Protein AF-A0A813GW50-F1 (afdb_monomer)

Organism: Polarella glacialis (NCBI:txid89957)

pLDDT: mean 82.84, std 20.15, range [27.91, 98.12]

Foldseek 3Di:
DDDDDDDDDDDDDDDDDDDDDDDDDPPPPPDPPDPPPPDDDDDDDDDDDDDDDDDPVVVVVCVVVVVVVPDDDPPDPDDPVRLVVLCVVLVVVVVVALQLVLLLLVLCVVVVHFLVDDDDSVSSVVSVVCVVVVVGDDAAAADPVLVVLLVVCCVVPVLLLVVLQQLCLVPSSRSSDSRNGHNVSSVVSSVCVVVVVDDDFAFADPVLLVLVVLLVVLVCVVVQVVLVCVVRPGDHDRDRSRNDGNVSSVVSCPDPVSVVSSVVSVVVVVVVVVVVVVVLVVQLVVLCVLCVVVCVVAVQLLLLCQVLCVVVVHHSPCSCDDPVSSVVSVVCVVVVVGDDADAADPVLQVLLVVCCVVDLLLLVVLQQLCLVPVVSPSRSRRGHNVSSVVSSVCVVVVVDDDFAFADPVLQVLVVLLVVLVCLVVLVVLQCVVRPPHCRPSRRRSHGNVSSVVSCPDPVNVVSSVVSVVCVVCVVVVVVVVVVVVVVVVLVVVLVVVVVVAVQLVLLLLVQCVVVVNLAPDDDDSVSSVVSVVCVVVVVGDDADAADPVLVVLLVVCCVVALQLLVVLLVLCLPPRVLDSDSRNGHNVSSVVSSVCVVVVVDDRAAFADPVLQVVVVVCVVVVCVVVVQVLQCVVRHHPSGDPRRRSDHNVSSVVSVVPDDD

Sequence (662 aa):
MRVTGCSSAGARRAPCRRARNQPLAAVLAAVTLASSWHQLQPAFGAIPSALPRVCARTTLARYSVARAAEGDGAAGVISYKELARISQQLAPLLKADPVVGYQWRRFQHQKGLQPSTRADEATVQEFLALHSAGALDQIEVASAEVLADFDQVQKEHPAATWLWVSVAAREAFGTVNPKGCPAKIVQDFLEAFHAGSLEELELASDGLAAEVKSFQKAGGKEEWQAFGQSQFGYGVAPLDPKFWPADLVRGFLETTEVKQILETAKVKQTTTVKKKTAKVKQEKAKVDSKLTPVFKADPVAFYQWSKFLLQKGLEPSAARAKEEIVQEFLAMHSAGTLDPIEVASAEVSADFDKAQKEHPAARWLWVSVAAREAFGILNPKGIPAQIVQDFLESYRAGSFEQVELASDELAAEVSSFQKAGGKAKWQAFANSQFGYMVAPLDPKSWPADLVRGFLETAEVKQILETAKVEQTTSVEKKKTTRVKQEKAEFETQLISVLKADPVAFYQLRAFQHQKGLQTAGKADEELVQEFLATRSAGALDPIEVASAEVLADFDKVQKEHPAATWLWSSVGARGAFGIVNPKGIPAKIVQDFLESYRAGSFEQPEMASDELAAEVNSFQRAGGKAKWQAFANSQFGPKAAPSDPKFWPADLLRRFLAEQPA

Structure (mmCIF, N/CA/C/O backbone):
data_AF-A0A813GW50-F1
#
_entry.id   AF-A0A813GW50-F1
#
loop_
_atom_site.group_PDB
_atom_site.id
_atom_site.type_symbol
_atom_site.label_atom_id
_atom_site.label_alt_id
_atom_site.label_comp_id
_atom_site.label_asym_id
_atom_site.label_entity_id
_atom_site.label_seq_id
_atom_site.pdbx_PDB_ins_code
_atom_site.Cartn_x
_atom_site.Cartn_y
_atom_site.Cartn_z
_atom_site.occupancy
_atom_site.B_iso_or_equiv
_atom_site.auth_seq_id
_atom_site.auth_comp_id
_atom_site.auth_asym_id
_atom_site.auth_atom_id
_atom_site.pdbx_PDB_model_num
ATOM 1 N N . MET A 1 1 ? -46.161 52.267 26.419 1.00 44.88 1 MET A N 1
ATOM 2 C CA . MET A 1 1 ? -45.223 53.338 25.995 1.00 44.88 1 MET A CA 1
ATOM 3 C C . MET A 1 1 ? -44.063 53.408 26.986 1.00 44.88 1 MET A C 1
ATOM 5 O O . MET A 1 1 ? -44.285 53.024 28.128 1.00 44.88 1 MET A O 1
ATOM 9 N N . ARG A 1 2 ? -42.893 53.926 26.559 1.00 29.97 2 ARG A N 1
ATOM 10 C CA . ARG A 1 2 ? -41.511 53.711 27.085 1.00 29.97 2 ARG A CA 1
ATOM 11 C C . ARG A 1 2 ? -40.863 52.438 26.471 1.00 29.97 2 ARG A C 1
ATOM 13 O O . ARG A 1 2 ? -41.526 51.410 26.507 1.00 29.97 2 ARG A O 1
ATOM 20 N N . VAL A 1 3 ? -39.727 52.425 25.734 1.00 33.50 3 VAL A N 1
ATOM 21 C CA . VAL A 1 3 ? -38.424 53.175 25.777 1.00 33.50 3 VAL A CA 1
ATOM 22 C C . VAL A 1 3 ? -37.628 52.754 27.032 1.00 33.50 3 VAL A C 1
ATOM 24 O O . VAL A 1 3 ? -38.192 52.900 28.106 1.00 33.50 3 VAL A O 1
ATOM 27 N N . THR A 1 4 ? -36.397 52.208 27.071 1.00 34.00 4 THR A N 1
ATOM 28 C CA . THR A 1 4 ? -35.302 51.788 26.131 1.00 34.00 4 THR A CA 1
ATOM 29 C C . THR A 1 4 ? -34.491 50.652 26.832 1.00 34.00 4 THR A C 1
ATOM 31 O O . THR A 1 4 ? -34.847 50.309 27.953 1.00 34.00 4 THR A O 1
ATOM 34 N N . GLY A 1 5 ? -33.408 50.017 26.343 1.00 31.19 5 GLY A N 1
ATOM 35 C CA . GLY A 1 5 ? -32.575 50.108 25.121 1.00 31.19 5 GLY A CA 1
ATOM 36 C C . GLY A 1 5 ? -31.115 49.646 25.403 1.00 31.19 5 GLY A C 1
ATOM 37 O O . GLY A 1 5 ? -30.718 49.650 26.563 1.00 31.19 5 GLY A O 1
ATOM 38 N N . CYS A 1 6 ? -30.319 49.309 24.366 1.00 27.91 6 CYS A N 1
ATOM 39 C CA . CYS A 1 6 ? -28.910 48.816 24.422 1.00 27.91 6 CYS A CA 1
ATOM 40 C C . CYS A 1 6 ? -28.681 47.449 25.126 1.00 27.91 6 CYS A C 1
ATOM 42 O O . CYS A 1 6 ? -29.459 47.049 25.975 1.00 27.91 6 CYS A O 1
ATOM 44 N N . SER A 1 7 ? -27.604 46.675 24.933 1.00 29.92 7 SER A N 1
ATOM 45 C CA . SER A 1 7 ? -26.549 46.481 23.910 1.00 29.92 7 SER A CA 1
ATOM 46 C C . SER A 1 7 ? -25.433 45.670 24.600 1.00 29.92 7 SER A C 1
ATOM 48 O O . SER A 1 7 ? -25.014 46.061 25.687 1.00 29.92 7 SER A O 1
ATOM 50 N N . SER A 1 8 ? -24.926 44.577 24.015 1.00 30.22 8 SER A N 1
ATOM 51 C CA . SER A 1 8 ? -23.506 44.156 24.122 1.00 30.22 8 SER A CA 1
ATOM 52 C C . SER A 1 8 ? -23.225 42.840 23.378 1.00 30.22 8 SER A C 1
ATOM 54 O O . SER A 1 8 ? -24.116 42.031 23.125 1.00 30.22 8 SER A O 1
ATOM 56 N N . ALA A 1 9 ? -21.968 42.661 22.962 1.00 29.88 9 ALA A N 1
ATOM 57 C CA . ALA A 1 9 ? -21.543 41.632 22.015 1.00 29.88 9 ALA A CA 1
ATOM 58 C C . ALA A 1 9 ? -21.162 40.290 22.670 1.00 29.88 9 ALA A C 1
ATOM 60 O O . ALA A 1 9 ? -20.421 40.248 23.649 1.00 29.88 9 ALA A O 1
ATOM 61 N N . GLY A 1 10 ? -21.584 39.178 22.056 1.00 30.28 10 GLY A N 1
ATOM 62 C CA . GLY A 1 10 ? -21.213 37.816 22.458 1.00 30.28 10 GLY A CA 1
ATOM 63 C C . GLY A 1 10 ? -20.181 37.175 21.525 1.00 30.28 10 GLY A C 1
ATOM 64 O O . GLY A 1 10 ? -20.547 36.483 20.574 1.00 30.28 10 GLY A O 1
ATOM 65 N N . ALA A 1 11 ? -18.888 37.358 21.803 1.00 29.36 11 ALA A N 1
ATOM 66 C CA . ALA A 1 11 ? -17.810 36.722 21.042 1.00 29.36 11 ALA A CA 1
ATOM 67 C C . ALA A 1 11 ? -17.697 35.215 21.360 1.00 29.36 11 ALA A C 1
ATOM 69 O O . ALA A 1 11 ? -17.234 34.825 22.432 1.00 29.36 11 ALA A O 1
ATOM 70 N N . ARG A 1 12 ? -18.079 34.341 20.417 1.00 31.31 12 ARG A N 1
ATOM 71 C CA . ARG A 1 12 ? -17.938 32.880 20.566 1.00 31.31 12 ARG A CA 1
ATOM 72 C C . ARG A 1 12 ? -16.535 32.411 20.164 1.00 31.31 12 ARG A C 1
ATOM 74 O O . ARG A 1 12 ? -16.211 32.366 18.980 1.00 31.31 12 ARG A O 1
ATOM 81 N N . ARG A 1 13 ? -15.716 31.999 21.139 1.00 29.70 13 ARG A N 1
ATOM 82 C CA . ARG A 1 13 ? -14.467 31.252 20.889 1.00 29.70 13 ARG A CA 1
ATOM 83 C C . ARG A 1 13 ? -14.779 29.785 20.573 1.00 29.70 13 ARG A C 1
ATOM 85 O O . ARG A 1 13 ? -15.522 29.143 21.310 1.00 29.70 13 ARG A O 1
ATOM 92 N N . ALA A 1 14 ? -14.181 29.247 19.511 1.00 30.16 14 ALA A N 1
ATOM 93 C CA . ALA A 1 14 ? -14.245 27.823 19.177 1.00 30.16 14 ALA A CA 1
ATOM 94 C C . ALA A 1 14 ? -13.133 27.023 19.897 1.00 30.16 14 ALA A C 1
ATOM 96 O O . ALA A 1 14 ? -12.024 27.542 20.053 1.00 30.16 14 ALA A O 1
ATOM 97 N N . PRO A 1 15 ? -13.375 25.764 20.314 1.00 31.48 15 PRO A N 1
ATOM 98 C CA . PRO A 1 15 ? -12.363 24.940 20.968 1.00 31.48 15 PRO A CA 1
ATOM 99 C C . PRO A 1 15 ? -11.469 24.198 19.960 1.00 31.48 15 PRO A C 1
ATOM 101 O O . PRO A 1 15 ? -11.911 23.306 19.235 1.00 31.48 15 PRO A O 1
ATOM 104 N N . CYS A 1 16 ? -10.171 24.500 19.975 1.00 28.88 16 CYS A N 1
ATOM 105 C CA . CYS A 1 16 ? -9.148 23.692 19.309 1.00 28.88 16 CYS A CA 1
ATOM 106 C C . CYS A 1 16 ? -8.576 22.636 20.265 1.00 28.88 16 CYS A C 1
ATOM 108 O O . CYS A 1 16 ? -7.960 23.015 21.259 1.00 28.88 16 CYS A O 1
ATOM 110 N N . ARG A 1 17 ? -8.686 21.342 19.911 1.00 28.11 17 ARG A N 1
ATOM 111 C CA . ARG A 1 17 ? -7.629 20.297 20.007 1.00 28.11 17 ARG A CA 1
ATOM 112 C C . ARG A 1 17 ? -8.203 18.890 19.759 1.00 28.11 17 ARG A C 1
ATOM 114 O O . ARG A 1 17 ? -9.002 18.388 20.539 1.00 28.11 17 ARG A O 1
ATOM 121 N N . ARG A 1 18 ? -7.694 18.200 18.732 1.00 28.27 18 ARG A N 1
ATOM 122 C CA . ARG A 1 18 ? -7.624 16.726 18.682 1.00 28.27 18 ARG A CA 1
ATOM 123 C C . ARG A 1 18 ? -6.156 16.339 18.551 1.00 28.27 18 ARG A C 1
ATOM 125 O O . ARG A 1 18 ? -5.532 16.667 17.544 1.00 28.27 18 ARG A O 1
ATOM 132 N N . ALA A 1 19 ? -5.611 15.662 19.557 1.00 29.27 19 ALA A N 1
ATOM 133 C CA . ALA A 1 19 ? -4.311 15.012 19.437 1.00 29.27 19 ALA A CA 1
ATOM 134 C C . ALA A 1 19 ? -4.435 13.787 18.513 1.00 29.27 19 ALA A C 1
ATOM 136 O O . ALA A 1 19 ? -5.461 13.105 18.518 1.00 29.27 19 ALA A O 1
ATOM 137 N N . ARG A 1 20 ? -3.404 13.518 17.705 1.00 31.03 20 ARG A N 1
ATOM 138 C CA . ARG A 1 20 ? -3.300 12.296 16.896 1.00 31.03 20 ARG A CA 1
ATOM 139 C C . ARG A 1 20 ? -2.380 11.312 17.608 1.00 31.03 20 ARG A C 1
ATOM 141 O O . ARG A 1 20 ? -1.232 11.653 17.872 1.00 31.03 20 ARG A O 1
ATOM 148 N N . ASN A 1 21 ? -2.864 10.097 17.839 1.00 30.89 21 ASN A N 1
ATOM 149 C CA . ASN A 1 21 ? -2.014 8.969 18.211 1.00 30.89 21 ASN A CA 1
ATOM 150 C C . ASN A 1 21 ? -1.350 8.393 16.946 1.00 30.89 21 ASN A C 1
ATOM 152 O O . ASN A 1 21 ? -2.003 8.281 15.907 1.00 30.89 21 ASN A O 1
ATOM 156 N N . GLN A 1 22 ? -0.084 7.988 17.049 1.00 32.59 22 GLN A N 1
ATOM 157 C CA . GLN A 1 22 ? 0.584 7.079 16.110 1.00 32.59 22 GLN A CA 1
ATOM 158 C C . GLN A 1 22 ? 1.304 5.973 16.906 1.00 32.59 22 GLN A C 1
ATOM 160 O O . GLN A 1 22 ? 1.727 6.238 18.034 1.00 32.59 22 GLN A O 1
ATOM 165 N N . PRO A 1 23 ? 1.399 4.737 16.378 1.00 39.84 23 PRO A N 1
ATOM 166 C CA . PRO A 1 23 ? 1.877 3.586 17.141 1.00 39.84 23 PRO A CA 1
ATOM 167 C C . PRO A 1 23 ? 3.405 3.412 17.112 1.00 39.84 23 PRO A C 1
ATOM 169 O O . PRO A 1 23 ? 4.064 3.642 16.102 1.00 39.84 23 PRO A O 1
ATOM 172 N N . LEU A 1 24 ? 3.945 2.933 18.234 1.00 34.78 24 LEU A N 1
ATOM 173 C CA . LEU A 1 24 ? 5.343 2.541 18.425 1.00 34.78 24 LEU A CA 1
ATOM 174 C C . LEU A 1 24 ? 5.555 1.078 18.005 1.00 34.78 24 LEU A C 1
ATOM 176 O O . LEU A 1 24 ? 5.045 0.183 18.675 1.00 34.78 24 LEU A O 1
ATOM 180 N N . ALA A 1 25 ? 6.338 0.831 16.950 1.00 32.44 25 ALA A N 1
ATOM 181 C CA . ALA A 1 25 ? 6.738 -0.528 16.546 1.00 32.44 25 ALA A CA 1
ATOM 182 C C . ALA A 1 25 ? 8.244 -0.696 16.231 1.00 32.44 25 ALA A C 1
ATOM 184 O O . ALA A 1 25 ? 8.713 -1.818 16.095 1.00 32.44 25 ALA A O 1
ATOM 185 N N . ALA A 1 26 ? 9.020 0.391 16.144 1.00 33.09 26 ALA A N 1
ATOM 186 C CA . ALA A 1 26 ? 10.354 0.387 15.524 1.00 33.09 26 ALA A CA 1
ATOM 187 C C . ALA A 1 26 ? 11.563 0.279 16.486 1.00 33.09 26 ALA A C 1
ATOM 189 O O . ALA A 1 26 ? 12.683 0.554 16.073 1.00 33.09 26 ALA A O 1
ATOM 190 N N . VAL A 1 27 ? 11.369 -0.070 17.767 1.00 34.59 27 VAL A N 1
ATOM 191 C CA . VAL A 1 27 ? 12.444 -0.012 18.796 1.00 34.59 27 VAL A CA 1
ATOM 192 C C . VAL A 1 27 ? 12.883 -1.398 19.309 1.00 34.59 27 VAL A C 1
ATOM 194 O O . VAL A 1 27 ? 13.900 -1.515 19.980 1.00 34.59 27 VAL A O 1
ATOM 197 N N . LEU A 1 28 ? 12.160 -2.474 18.977 1.00 29.42 28 LEU A N 1
ATOM 198 C CA . LEU A 1 28 ? 12.358 -3.803 19.586 1.00 29.42 28 LEU A CA 1
ATOM 199 C C . LEU A 1 28 ? 13.340 -4.746 18.859 1.00 29.42 28 LEU A C 1
ATOM 201 O O . LEU A 1 28 ? 13.566 -5.846 19.347 1.00 29.42 28 LEU A O 1
ATOM 205 N N . ALA A 1 29 ? 13.927 -4.348 17.725 1.00 31.44 29 ALA A N 1
ATOM 206 C CA . ALA A 1 29 ? 14.724 -5.247 16.874 1.00 31.44 29 ALA A CA 1
ATOM 207 C C . ALA A 1 29 ? 16.259 -5.094 16.990 1.00 31.44 29 ALA A C 1
ATOM 209 O O . ALA A 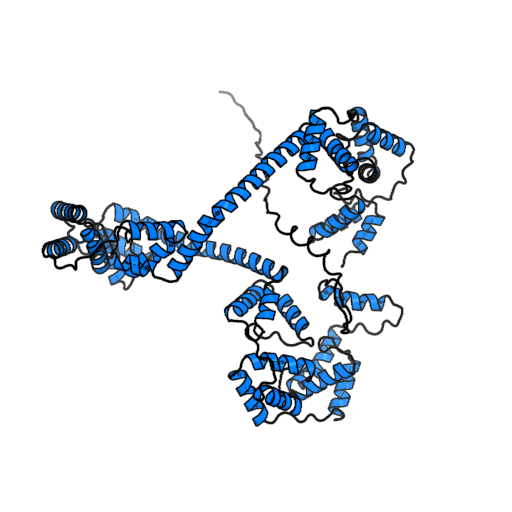1 29 ? 16.986 -5.825 16.327 1.00 31.44 29 ALA A O 1
ATOM 210 N N . ALA A 1 30 ? 16.768 -4.149 17.791 1.00 31.45 30 ALA A N 1
ATOM 211 C CA . ALA A 1 30 ? 18.173 -3.712 17.721 1.00 31.45 30 ALA A CA 1
ATOM 212 C C . ALA A 1 30 ? 19.073 -4.118 18.912 1.00 31.45 30 ALA A C 1
ATOM 214 O O . ALA A 1 30 ? 20.209 -3.661 18.980 1.00 31.45 30 ALA A O 1
ATOM 215 N N . VAL A 1 31 ? 18.588 -4.924 19.870 1.00 32.62 31 VAL A N 1
ATOM 216 C CA . VAL A 1 31 ? 19.280 -5.139 21.168 1.00 32.62 31 VAL A CA 1
ATOM 217 C C . VAL A 1 31 ? 19.673 -6.605 21.444 1.00 32.62 31 VAL A C 1
ATOM 219 O O . VAL A 1 31 ? 20.465 -6.864 22.340 1.00 32.62 31 VAL A O 1
ATOM 222 N N . THR A 1 32 ? 19.206 -7.579 20.657 1.00 32.56 32 THR A N 1
ATOM 223 C CA . THR A 1 32 ? 19.376 -9.026 20.939 1.00 32.56 32 THR A CA 1
ATOM 224 C C . THR A 1 32 ? 20.387 -9.772 20.052 1.00 32.56 32 THR A C 1
ATOM 226 O O . THR A 1 32 ? 20.384 -10.998 20.040 1.00 32.56 32 THR A O 1
ATOM 229 N N . LEU A 1 33 ? 21.275 -9.074 19.329 1.00 32.66 33 LEU A N 1
ATOM 230 C CA . LEU A 1 33 ? 22.234 -9.693 18.386 1.00 32.66 33 LEU A CA 1
ATOM 231 C C . LEU A 1 33 ? 23.722 -9.356 18.633 1.00 32.66 33 LEU A C 1
ATOM 233 O O . LEU A 1 33 ? 24.561 -9.602 17.773 1.00 32.66 33 LEU A O 1
ATOM 237 N N . ALA A 1 34 ? 24.075 -8.826 19.809 1.00 30.56 34 ALA A N 1
ATOM 238 C CA . ALA A 1 34 ? 25.435 -8.356 20.117 1.00 30.56 34 ALA A CA 1
ATOM 239 C C . ALA A 1 34 ? 26.260 -9.272 21.054 1.00 30.56 34 ALA A C 1
ATOM 241 O O . ALA A 1 34 ? 27.332 -8.869 21.499 1.00 30.56 34 ALA A O 1
ATOM 242 N N . SER A 1 35 ? 25.785 -10.479 21.390 1.00 32.12 35 SER A N 1
ATOM 243 C CA . SER A 1 35 ? 26.309 -11.246 22.544 1.00 32.12 35 SER A CA 1
ATOM 244 C C . SER A 1 35 ? 26.739 -12.693 22.253 1.00 32.12 35 SER A C 1
ATOM 246 O O . SER A 1 35 ? 26.897 -13.470 23.192 1.00 32.12 35 SER A O 1
ATOM 248 N N . SER A 1 36 ? 26.911 -13.093 20.985 1.00 33.94 36 SER A N 1
ATOM 249 C CA . SER A 1 36 ? 27.105 -14.520 20.635 1.00 33.94 36 SER A CA 1
ATOM 250 C C . SER A 1 36 ? 28.111 -14.819 19.510 1.00 33.94 36 SER A C 1
ATOM 252 O O . SER A 1 36 ? 28.164 -15.952 19.050 1.00 33.94 36 SER A O 1
ATOM 254 N N . TRP A 1 37 ? 28.922 -13.850 19.062 1.00 31.53 37 TRP A N 1
ATOM 255 C CA . TRP A 1 37 ? 29.805 -14.011 17.885 1.00 31.53 37 TRP A CA 1
ATOM 256 C C . TRP A 1 37 ? 31.313 -14.086 18.207 1.00 31.53 37 TRP A C 1
ATOM 258 O O . TRP A 1 37 ? 32.152 -13.652 17.421 1.00 31.53 37 TRP A O 1
ATOM 268 N N . HIS A 1 38 ? 31.689 -14.600 19.381 1.00 33.28 38 HIS A N 1
ATOM 269 C CA . HIS A 1 38 ? 33.096 -14.782 19.775 1.00 33.28 38 HIS A CA 1
ATOM 270 C C . HIS A 1 38 ? 33.379 -16.207 20.266 1.00 33.28 38 HIS A C 1
ATOM 272 O O . HIS A 1 38 ? 33.712 -16.423 21.428 1.00 33.28 38 HIS A O 1
ATOM 278 N N . GLN A 1 39 ? 33.280 -17.176 19.351 1.00 34.59 39 GLN A N 1
ATOM 279 C CA . GLN A 1 39 ? 34.062 -18.418 19.384 1.00 34.59 39 GLN A CA 1
ATOM 280 C C . GLN A 1 39 ? 34.008 -19.141 18.024 1.00 34.59 39 GLN A C 1
ATOM 282 O O . GLN A 1 39 ? 32.970 -19.155 17.373 1.00 34.59 39 GLN A O 1
ATOM 287 N N . LEU A 1 40 ? 35.132 -19.781 17.672 1.00 28.55 40 LEU A N 1
ATOM 288 C CA . LEU A 1 40 ? 35.392 -20.664 16.516 1.00 28.55 40 LEU A CA 1
ATOM 289 C C . LEU A 1 40 ? 35.849 -20.040 15.170 1.00 28.55 40 LEU A C 1
ATOM 291 O O . LEU A 1 40 ? 35.065 -19.708 14.291 1.00 28.55 40 LEU A O 1
ATOM 295 N N . GLN A 1 41 ? 37.177 -20.136 15.013 1.00 33.03 41 GLN A N 1
ATOM 296 C CA . GLN A 1 41 ? 37.983 -20.393 13.804 1.00 33.03 41 GLN A CA 1
ATOM 297 C C . GLN A 1 41 ? 38.561 -19.237 12.952 1.00 33.03 41 GLN A C 1
ATOM 299 O O . GLN A 1 41 ? 38.024 -18.131 12.946 1.00 33.03 41 GLN A O 1
ATOM 304 N N . PRO A 1 42 ? 39.740 -19.467 12.312 1.00 37.00 42 PRO A N 1
ATOM 305 C CA . PRO A 1 42 ? 40.644 -18.403 11.872 1.00 37.00 42 PRO A CA 1
ATOM 306 C C . PRO A 1 42 ? 40.929 -18.389 10.353 1.00 37.00 42 PRO A C 1
ATOM 308 O O . PRO A 1 42 ? 40.512 -19.267 9.607 1.00 37.00 42 PRO A O 1
ATOM 311 N N . ALA A 1 43 ? 41.768 -17.429 9.946 1.00 36.06 43 ALA A N 1
ATOM 312 C CA . ALA A 1 43 ? 42.543 -17.416 8.701 1.00 36.06 43 ALA A CA 1
ATOM 313 C C . ALA A 1 43 ? 41.770 -17.322 7.366 1.00 36.06 43 ALA A C 1
ATOM 315 O O . ALA A 1 43 ? 41.771 -18.255 6.578 1.00 36.06 43 ALA A O 1
ATOM 316 N N . PHE A 1 44 ? 41.293 -16.116 7.040 1.00 28.89 44 PHE A N 1
ATOM 317 C CA . PHE A 1 44 ? 41.630 -15.448 5.770 1.00 28.89 44 PHE A CA 1
ATOM 318 C C . PHE A 1 44 ? 41.652 -13.927 5.996 1.00 28.89 44 PHE A C 1
ATOM 320 O O . PHE A 1 44 ? 40.869 -13.396 6.784 1.00 28.89 44 PHE A O 1
ATOM 327 N N . GLY A 1 45 ? 42.604 -13.223 5.378 1.00 37.16 45 GLY A N 1
ATOM 328 C CA . GLY A 1 45 ? 42.850 -11.806 5.654 1.00 37.16 45 GLY A CA 1
ATOM 329 C C . GLY A 1 45 ? 41.835 -10.880 4.982 1.00 37.16 45 GLY A C 1
ATOM 330 O O . GLY A 1 45 ? 41.879 -10.708 3.768 1.00 37.16 45 GLY A O 1
ATOM 331 N N . ALA A 1 46 ? 40.986 -10.224 5.776 1.00 30.05 46 ALA A N 1
ATOM 332 C CA . ALA A 1 46 ? 40.132 -9.123 5.337 1.00 30.05 46 ALA A CA 1
ATOM 333 C C . ALA A 1 46 ? 40.301 -7.914 6.272 1.00 30.05 46 ALA A C 1
ATOM 335 O O . ALA A 1 46 ? 40.254 -8.047 7.495 1.00 30.05 46 ALA A O 1
ATOM 336 N N . ILE A 1 47 ? 40.500 -6.727 5.693 1.00 33.38 47 ILE A N 1
ATOM 337 C CA . ILE A 1 47 ? 40.617 -5.463 6.433 1.00 33.38 47 ILE A CA 1
ATOM 338 C C . ILE A 1 47 ? 39.205 -5.018 6.863 1.00 33.38 47 ILE A C 1
ATOM 340 O O . ILE A 1 47 ? 38.337 -4.887 5.998 1.00 33.38 47 ILE A O 1
ATOM 344 N N . PRO A 1 48 ? 38.937 -4.756 8.157 1.00 31.48 48 PRO A N 1
ATOM 345 C CA . PRO A 1 48 ? 37.601 -4.382 8.613 1.00 31.48 48 PRO A CA 1
ATOM 346 C C . PRO A 1 48 ? 37.302 -2.898 8.348 1.00 31.48 48 PRO A C 1
ATOM 348 O O . PRO A 1 48 ? 37.954 -2.013 8.897 1.00 31.48 48 PRO A O 1
ATOM 351 N N . SER A 1 49 ? 36.262 -2.612 7.562 1.00 31.22 49 SER A N 1
ATOM 352 C CA . SER A 1 49 ? 35.772 -1.251 7.276 1.00 31.22 49 SER A CA 1
ATOM 353 C C . SER A 1 49 ? 34.390 -0.981 7.893 1.00 31.22 49 SER A C 1
ATOM 355 O O . SER A 1 49 ? 33.427 -0.610 7.221 1.00 31.22 49 SER A O 1
ATOM 357 N N . ALA A 1 50 ? 34.288 -1.136 9.216 1.00 30.69 50 ALA A N 1
ATOM 358 C CA . ALA A 1 50 ? 33.090 -0.778 9.975 1.00 30.69 50 ALA A CA 1
ATOM 359 C C . ALA A 1 50 ? 33.123 0.701 10.416 1.00 30.69 50 ALA A C 1
ATOM 361 O O . ALA A 1 50 ? 33.626 1.030 11.488 1.00 30.69 50 ALA A O 1
ATOM 362 N N . LEU A 1 51 ? 32.542 1.593 9.605 1.00 28.61 51 LEU A N 1
ATOM 363 C CA . LEU A 1 51 ? 32.188 2.963 10.006 1.00 28.61 51 LEU A CA 1
ATOM 364 C C . LEU A 1 51 ? 30.700 3.248 9.716 1.00 28.61 51 LEU A C 1
ATOM 366 O O . LEU A 1 51 ? 30.193 2.805 8.680 1.00 28.61 51 LEU A O 1
ATOM 370 N N . PRO A 1 52 ? 29.981 4.003 10.575 1.00 33.69 52 PRO A N 1
ATOM 371 C CA . PRO A 1 52 ? 28.572 4.317 10.343 1.00 33.69 52 PRO A CA 1
ATOM 372 C C . PRO A 1 52 ? 28.393 5.237 9.128 1.00 33.69 52 PRO A C 1
ATOM 374 O O . PRO A 1 52 ? 28.973 6.323 9.062 1.00 33.69 52 PRO A O 1
ATOM 377 N N . ARG A 1 53 ? 27.550 4.833 8.171 1.00 37.38 53 ARG A N 1
ATOM 378 C CA . ARG A 1 53 ? 27.250 5.636 6.976 1.00 37.38 53 ARG A CA 1
ATOM 379 C C . ARG A 1 53 ? 26.344 6.822 7.333 1.00 37.38 53 ARG A C 1
ATOM 381 O O . ARG A 1 53 ? 25.178 6.643 7.666 1.00 37.38 53 ARG A O 1
ATOM 388 N N . VAL A 1 54 ? 26.874 8.037 7.204 1.00 31.78 54 VAL A N 1
ATOM 389 C CA . VAL A 1 54 ? 26.108 9.297 7.163 1.00 31.78 54 VAL A CA 1
ATOM 390 C C . VAL A 1 54 ? 26.000 9.753 5.702 1.00 31.78 54 VAL A C 1
ATOM 392 O O . VAL A 1 54 ? 26.887 9.458 4.903 1.00 31.78 54 VAL A O 1
ATOM 395 N N . CYS A 1 55 ? 24.905 10.437 5.345 1.00 34.62 55 CYS A N 1
ATOM 396 C CA . CYS A 1 55 ? 24.541 10.833 3.978 1.00 34.62 55 CYS A CA 1
ATOM 397 C C . CYS A 1 55 ? 25.723 11.275 3.091 1.00 34.62 55 CYS A C 1
ATOM 399 O O . CYS A 1 55 ? 26.494 12.163 3.454 1.00 34.62 55 CYS A O 1
ATOM 401 N N . ALA A 1 56 ? 25.792 10.737 1.867 1.00 36.88 56 ALA A N 1
ATOM 402 C CA . ALA A 1 56 ? 26.914 10.925 0.936 1.00 36.88 56 ALA A CA 1
ATOM 403 C C . ALA A 1 56 ? 27.260 12.398 0.619 1.00 36.88 56 ALA A C 1
ATOM 405 O O . ALA A 1 56 ? 28.419 12.722 0.358 1.00 36.88 56 ALA A O 1
ATOM 406 N N . ARG A 1 57 ? 26.281 13.311 0.699 1.00 35.72 57 ARG A N 1
ATOM 407 C CA . ARG A 1 57 ? 26.499 14.759 0.531 1.00 35.72 57 ARG A CA 1
ATOM 408 C C . ARG A 1 57 ? 27.325 15.372 1.670 1.00 35.72 57 ARG A C 1
ATOM 410 O O . ARG A 1 57 ? 28.129 16.265 1.425 1.00 35.72 57 ARG A O 1
ATOM 417 N N . THR A 1 58 ? 27.164 14.874 2.897 1.00 35.16 58 THR A N 1
ATOM 418 C CA . THR A 1 58 ? 27.915 15.337 4.072 1.00 35.16 58 THR A CA 1
ATOM 419 C C . THR A 1 58 ? 29.336 14.780 4.086 1.00 35.16 58 THR A C 1
ATOM 421 O O . THR A 1 58 ? 30.238 15.462 4.556 1.00 35.16 58 THR A O 1
ATOM 424 N N . THR A 1 59 ? 29.563 13.576 3.552 1.00 36.66 59 THR A N 1
ATOM 425 C CA . THR A 1 59 ? 30.901 12.957 3.496 1.00 36.66 59 THR A CA 1
ATOM 426 C C . THR A 1 59 ? 31.828 13.690 2.528 1.00 36.66 59 THR A C 1
ATOM 428 O O . THR A 1 59 ? 32.961 13.979 2.896 1.00 36.66 59 THR A O 1
ATOM 431 N N . LEU A 1 60 ? 31.339 14.081 1.344 1.00 34.97 60 LEU A N 1
ATOM 432 C CA . LEU A 1 60 ? 32.101 14.906 0.393 1.00 34.97 60 LEU A CA 1
ATOM 433 C C . LEU A 1 60 ? 32.431 16.294 0.964 1.00 34.97 60 LEU A C 1
ATOM 435 O O . LEU A 1 60 ? 33.583 16.714 0.902 1.00 34.97 60 LEU A O 1
ATOM 439 N N . ALA A 1 61 ? 31.457 16.961 1.597 1.00 35.81 61 ALA A N 1
ATOM 440 C CA . ALA A 1 61 ? 31.684 18.247 2.261 1.00 35.81 61 ALA A CA 1
ATOM 441 C C . ALA A 1 61 ? 32.683 18.138 3.431 1.00 35.81 61 ALA A C 1
ATOM 443 O O . ALA A 1 61 ? 33.569 18.979 3.574 1.00 35.81 61 ALA A O 1
ATOM 444 N N . ARG A 1 62 ? 32.594 17.075 4.244 1.00 34.16 62 ARG A N 1
ATOM 445 C CA . ARG A 1 62 ? 33.530 16.820 5.352 1.00 34.16 62 ARG A CA 1
ATOM 446 C C . ARG A 1 62 ? 34.938 16.481 4.868 1.00 34.16 62 ARG A C 1
ATOM 448 O O . ARG A 1 62 ? 35.881 16.953 5.487 1.00 34.16 62 ARG A O 1
ATOM 455 N N . TYR A 1 63 ? 35.098 15.758 3.758 1.00 33.25 63 TYR A N 1
ATOM 456 C CA . TYR A 1 63 ? 36.421 15.501 3.173 1.00 33.25 63 TYR A CA 1
ATOM 457 C C . TYR A 1 63 ? 37.082 16.787 2.651 1.00 33.25 63 TYR A C 1
ATOM 459 O O . TYR A 1 63 ? 38.273 16.990 2.869 1.00 33.25 63 TYR A O 1
ATOM 467 N N . SER A 1 64 ? 36.313 17.691 2.027 1.00 37.84 64 SER A N 1
ATOM 468 C CA . SER A 1 64 ? 36.832 19.001 1.602 1.00 37.84 64 SER A CA 1
ATOM 469 C C . SER A 1 64 ? 37.136 19.954 2.764 1.00 37.84 64 SER A C 1
ATOM 471 O O . SER A 1 64 ? 38.048 20.764 2.650 1.00 37.84 64 SER A O 1
ATOM 473 N N . VAL A 1 65 ? 36.400 19.868 3.878 1.00 37.47 65 VAL A N 1
ATOM 474 C CA . VAL A 1 65 ? 36.592 20.753 5.043 1.00 37.47 65 VAL A CA 1
ATOM 475 C C . VAL A 1 65 ? 37.697 20.248 5.975 1.00 37.47 65 VAL A C 1
ATOM 477 O O . VAL A 1 65 ? 38.490 21.056 6.445 1.00 37.47 65 VAL A O 1
ATOM 480 N N . ALA A 1 66 ? 37.819 18.934 6.197 1.00 35.59 66 ALA A N 1
ATOM 481 C CA . ALA A 1 66 ? 38.901 18.368 7.010 1.00 35.59 66 ALA A CA 1
ATOM 482 C C . ALA A 1 66 ? 40.282 18.700 6.420 1.00 35.59 66 ALA A C 1
ATOM 484 O O . ALA A 1 66 ? 41.168 19.157 7.136 1.00 35.59 66 ALA A O 1
ATOM 485 N N . ARG A 1 67 ? 40.430 18.593 5.092 1.00 36.34 67 ARG A N 1
ATOM 486 C CA . ARG A 1 67 ? 41.683 18.930 4.400 1.00 36.34 67 ARG A CA 1
ATOM 487 C C . ARG A 1 67 ? 41.995 20.433 4.357 1.00 36.34 67 ARG A C 1
ATOM 489 O O . ARG A 1 67 ? 43.123 20.797 4.066 1.00 36.34 67 ARG A O 1
ATOM 496 N N . ALA A 1 68 ? 41.021 21.298 4.652 1.00 39.06 68 ALA A N 1
ATOM 497 C CA . ALA A 1 68 ? 41.229 22.743 4.783 1.00 39.06 68 ALA A CA 1
ATOM 498 C C . ALA A 1 68 ? 41.620 23.170 6.214 1.00 39.06 68 ALA A C 1
ATOM 500 O O . ALA A 1 68 ? 42.064 24.298 6.411 1.00 39.06 68 ALA A O 1
ATOM 501 N N . ALA A 1 69 ? 41.449 22.289 7.209 1.00 40.38 69 ALA A N 1
ATOM 502 C CA . ALA A 1 69 ? 41.878 22.520 8.589 1.00 40.38 69 ALA A CA 1
ATOM 503 C C . ALA A 1 69 ? 43.340 22.091 8.833 1.00 40.38 69 ALA A C 1
ATOM 505 O O . ALA A 1 69 ? 44.008 22.646 9.702 1.00 40.38 69 ALA A O 1
ATOM 506 N N . GLU A 1 70 ? 43.855 21.140 8.049 1.00 37.78 70 GLU A N 1
ATOM 507 C CA . GLU A 1 70 ? 45.231 20.633 8.139 1.00 37.78 70 GLU A CA 1
ATOM 508 C C . GLU A 1 70 ? 46.218 21.429 7.264 1.00 37.78 70 GLU A C 1
ATOM 510 O O . GLU A 1 70 ? 46.795 20.908 6.317 1.00 37.78 70 GLU A O 1
ATOM 515 N N . GLY A 1 71 ? 46.429 22.699 7.622 1.00 37.00 71 GLY A N 1
ATOM 516 C CA . GLY A 1 71 ? 47.734 23.382 7.558 1.00 37.00 71 GLY A CA 1
ATOM 517 C C . GLY A 1 71 ? 48.430 23.679 6.217 1.00 37.00 71 GLY A C 1
ATOM 518 O O . GLY A 1 71 ? 49.282 24.564 6.218 1.00 37.00 71 GLY A O 1
ATOM 519 N N . ASP A 1 72 ? 48.098 23.024 5.102 1.00 37.16 72 ASP A N 1
ATOM 520 C CA . ASP A 1 72 ? 48.859 23.122 3.845 1.00 37.16 72 ASP A CA 1
ATOM 521 C C . ASP A 1 72 ? 48.031 23.672 2.667 1.00 37.16 72 ASP A C 1
ATOM 523 O O . ASP A 1 72 ? 47.076 23.057 2.198 1.00 37.16 72 ASP A O 1
ATOM 527 N N . GLY A 1 73 ? 48.461 24.828 2.148 1.00 38.28 73 GLY A N 1
ATOM 528 C CA . GLY A 1 73 ? 48.197 25.302 0.782 1.00 38.28 73 GLY A CA 1
ATOM 529 C C . GLY A 1 73 ? 46.734 25.422 0.327 1.00 38.28 73 GLY A C 1
ATOM 530 O O . GLY A 1 73 ? 46.202 24.531 -0.332 1.00 38.28 73 GLY A O 1
ATOM 531 N N . ALA A 1 74 ? 46.127 26.602 0.505 1.00 41.88 74 ALA A N 1
ATOM 532 C CA . ALA A 1 74 ? 44.833 26.962 -0.091 1.00 41.88 74 ALA A CA 1
ATOM 533 C C . ALA A 1 74 ? 44.905 27.169 -1.627 1.00 41.88 74 ALA A C 1
ATOM 535 O O . ALA A 1 74 ? 44.714 28.274 -2.139 1.00 41.88 74 ALA A O 1
ATOM 536 N N . ALA A 1 75 ? 45.176 26.100 -2.377 1.00 39.72 75 ALA A N 1
ATOM 537 C CA . ALA A 1 75 ? 45.211 26.094 -3.834 1.00 39.72 75 ALA A CA 1
ATOM 538 C C . ALA A 1 75 ? 43.842 25.710 -4.436 1.00 39.72 75 ALA A C 1
ATOM 540 O O . ALA A 1 75 ? 43.440 24.551 -4.419 1.00 39.72 75 ALA A O 1
ATOM 541 N N . GLY A 1 76 ? 43.155 26.688 -5.037 1.00 44.22 76 GLY A N 1
ATOM 542 C CA . GLY A 1 76 ? 42.200 26.442 -6.128 1.00 44.22 76 GLY A CA 1
ATOM 543 C C . GLY A 1 76 ? 40.798 25.926 -5.774 1.00 44.22 76 GLY A C 1
ATOM 544 O O . GLY A 1 76 ? 40.406 24.845 -6.210 1.00 44.22 76 GLY A O 1
ATOM 545 N N . VAL A 1 77 ? 39.956 26.748 -5.134 1.00 45.59 77 VAL A N 1
ATOM 546 C CA . VAL A 1 77 ? 38.491 26.564 -5.239 1.00 45.59 77 VAL A CA 1
ATOM 547 C C . VAL A 1 77 ? 38.031 27.066 -6.615 1.00 45.59 77 VAL A C 1
ATOM 549 O O . VAL A 1 77 ? 37.740 28.247 -6.794 1.00 45.59 77 VAL A O 1
ATOM 552 N N . ILE A 1 78 ? 37.998 26.164 -7.601 1.00 52.91 78 ILE A N 1
ATOM 553 C CA . ILE A 1 78 ? 37.635 26.471 -8.996 1.00 52.91 78 ILE A CA 1
ATOM 554 C C . ILE A 1 78 ? 36.196 27.002 -9.077 1.00 52.91 78 ILE A C 1
ATOM 556 O O . ILE A 1 78 ? 35.261 26.403 -8.534 1.00 52.91 78 ILE A O 1
ATOM 560 N N . SER A 1 79 ? 35.989 28.112 -9.793 1.00 65.31 79 SER A N 1
ATOM 561 C CA . SER A 1 79 ? 34.657 28.711 -9.917 1.00 65.31 79 SER A CA 1
ATOM 562 C C . SER A 1 79 ? 33.715 27.871 -10.797 1.00 65.31 79 SER A C 1
ATOM 564 O O . SER A 1 79 ? 34.127 27.194 -11.740 1.00 65.31 79 SER A O 1
ATOM 566 N N . TYR A 1 80 ? 32.401 27.948 -10.548 1.00 56.03 80 TYR A N 1
ATOM 567 C CA . TYR A 1 80 ? 31.405 27.200 -11.335 1.00 56.03 80 TYR A CA 1
ATOM 568 C C . TYR A 1 80 ? 31.423 27.558 -12.837 1.00 56.03 80 TYR A C 1
ATOM 570 O O . TYR A 1 80 ? 31.140 26.709 -13.681 1.00 56.03 80 TYR A O 1
ATOM 578 N N . LYS A 1 81 ? 31.788 28.802 -13.185 1.00 69.00 81 LYS A N 1
ATOM 579 C CA . LYS A 1 81 ? 31.935 29.252 -14.583 1.00 69.00 81 LYS A CA 1
ATOM 580 C C . LYS A 1 81 ? 33.122 28.587 -15.284 1.00 69.00 81 LYS A C 1
ATOM 582 O O . LYS A 1 81 ? 33.046 28.267 -16.464 1.00 69.00 81 LYS A O 1
ATOM 587 N N . GLU A 1 82 ? 34.196 28.366 -14.545 1.00 66.06 82 GLU A N 1
ATOM 588 C CA . GLU A 1 82 ? 35.452 27.796 -15.028 1.00 66.06 82 GLU A CA 1
ATOM 589 C C . GLU A 1 82 ? 35.297 26.286 -15.243 1.00 66.06 82 GLU A C 1
ATOM 591 O O . GLU A 1 82 ? 35.565 25.789 -16.333 1.00 66.06 82 GLU A O 1
ATOM 596 N N . LEU A 1 83 ? 34.649 25.587 -14.301 1.00 60.81 83 LEU A N 1
ATOM 597 C CA . LEU A 1 83 ? 34.182 24.204 -14.485 1.00 60.81 83 LEU A CA 1
ATOM 598 C C . LEU A 1 83 ? 33.274 24.028 -15.716 1.00 60.81 83 LEU A C 1
ATOM 600 O O . LEU A 1 83 ? 33.377 23.018 -16.418 1.00 60.81 83 LEU A O 1
ATOM 604 N N . ALA A 1 84 ? 32.398 24.997 -16.004 1.00 71.44 84 ALA A N 1
ATOM 605 C CA . ALA A 1 84 ? 31.570 24.970 -17.208 1.00 71.44 84 ALA A CA 1
ATOM 606 C C . ALA A 1 84 ? 32.407 25.142 -18.493 1.00 71.44 84 ALA A C 1
ATOM 608 O O . ALA A 1 84 ? 32.175 24.414 -19.457 1.00 71.44 84 ALA A O 1
ATOM 609 N N . ARG A 1 85 ? 33.415 26.031 -18.492 1.00 80.38 85 ARG A N 1
ATOM 610 C CA . ARG A 1 85 ? 34.359 26.219 -19.613 1.00 80.38 85 ARG A CA 1
ATOM 611 C C . ARG A 1 85 ? 35.165 24.950 -19.902 1.00 80.38 85 ARG A C 1
ATOM 613 O O . ARG A 1 85 ? 35.243 24.523 -21.048 1.00 80.38 85 ARG A O 1
ATOM 620 N N . ILE A 1 86 ? 35.710 24.326 -18.860 1.00 74.38 86 ILE A N 1
ATOM 621 C CA . ILE A 1 86 ? 36.497 23.086 -18.950 1.00 74.38 86 ILE A CA 1
ATOM 622 C C . ILE A 1 86 ? 35.630 21.951 -19.522 1.00 74.38 86 ILE A C 1
ATOM 624 O O . ILE A 1 86 ? 36.022 21.260 -20.464 1.00 74.38 86 ILE A O 1
ATOM 628 N N . SER A 1 87 ? 34.394 21.821 -19.027 1.00 75.81 87 SER A N 1
ATOM 629 C CA . SER A 1 87 ? 33.430 20.830 -19.527 1.00 75.81 87 SER A CA 1
ATOM 630 C C . SER A 1 87 ? 33.064 21.051 -21.003 1.00 75.81 87 SER A C 1
ATOM 632 O O . SER A 1 87 ? 32.866 20.081 -21.732 1.00 75.81 87 SER A O 1
ATOM 634 N N . GLN A 1 88 ? 32.993 22.306 -21.466 1.00 85.94 88 GLN A N 1
ATOM 635 C CA . GLN A 1 88 ? 32.698 22.644 -22.866 1.00 85.94 88 GLN A CA 1
ATOM 636 C C . GLN A 1 88 ? 33.808 22.246 -23.849 1.00 85.94 88 GLN A C 1
ATOM 638 O O . GLN A 1 88 ? 33.498 22.010 -25.013 1.00 85.94 88 GLN A O 1
ATOM 643 N N . GLN A 1 89 ? 35.069 22.152 -23.413 1.00 88.25 89 GLN A N 1
ATOM 644 C CA . GLN A 1 89 ? 36.179 21.732 -24.279 1.00 88.25 89 GLN A CA 1
ATOM 645 C C . GLN A 1 89 ? 36.248 20.208 -24.436 1.00 88.25 89 GLN A C 1
ATOM 647 O O . GLN A 1 89 ? 36.455 19.711 -25.540 1.00 88.25 89 GLN A O 1
ATOM 652 N N . LEU A 1 90 ? 36.031 19.461 -23.348 1.00 88.94 90 LEU A N 1
ATOM 653 C CA . LEU A 1 90 ? 36.148 18.000 -23.350 1.00 88.94 90 LEU A CA 1
ATOM 654 C C . LEU A 1 90 ? 34.880 17.290 -23.871 1.00 88.94 90 LEU A C 1
ATOM 656 O O . LEU A 1 90 ? 34.975 16.274 -24.559 1.00 88.94 90 LEU A O 1
ATOM 660 N N . ALA A 1 91 ? 33.682 17.818 -23.588 1.00 88.50 91 ALA A N 1
ATOM 661 C CA . ALA A 1 91 ? 32.420 17.164 -23.954 1.00 88.50 91 ALA A CA 1
ATOM 662 C C . ALA A 1 91 ? 32.201 16.932 -25.470 1.00 88.50 91 ALA A C 1
ATOM 664 O O . ALA A 1 91 ? 31.643 15.887 -25.810 1.00 88.50 91 ALA A O 1
ATOM 665 N N . PRO A 1 92 ? 32.615 17.826 -26.396 1.00 92.62 92 PRO A N 1
ATOM 666 C CA . PRO A 1 92 ? 32.534 17.561 -27.833 1.00 92.62 92 PRO A CA 1
ATOM 667 C C . PRO A 1 92 ? 33.365 16.349 -28.261 1.00 92.62 92 PRO A C 1
ATOM 669 O O . PRO A 1 92 ? 32.868 15.534 -29.033 1.00 92.62 92 PRO A O 1
ATOM 672 N N . LEU A 1 93 ? 34.579 16.191 -27.719 1.00 92.19 93 LEU A N 1
ATOM 673 C CA . LEU A 1 93 ? 35.471 15.069 -28.032 1.00 92.19 93 LEU A CA 1
ATOM 674 C C . LEU A 1 93 ? 34.900 13.745 -27.508 1.00 92.19 93 LEU A C 1
ATOM 676 O O . LEU A 1 93 ? 34.722 12.811 -28.282 1.00 92.19 93 LEU A O 1
ATOM 680 N N . LEU A 1 94 ? 34.487 13.712 -26.233 1.00 89.81 94 LEU A N 1
ATOM 681 C CA . LEU A 1 94 ? 33.836 12.545 -25.611 1.00 89.81 94 LEU A CA 1
ATOM 682 C C . LEU A 1 94 ? 32.540 12.108 -26.319 1.00 89.81 94 LEU A C 1
ATOM 684 O O . LEU A 1 94 ? 32.102 10.970 -26.162 1.00 89.81 94 LEU A O 1
ATOM 688 N N . LYS A 1 95 ? 31.884 13.024 -27.045 1.00 88.44 95 LYS A N 1
ATOM 689 C CA . LYS A 1 95 ? 30.676 12.744 -27.832 1.00 88.44 95 LYS A CA 1
ATOM 690 C C . LYS A 1 95 ? 30.995 12.319 -29.269 1.00 88.44 95 LYS A C 1
ATOM 692 O O . LYS A 1 95 ? 30.220 11.559 -29.843 1.00 88.44 95 LYS A O 1
ATOM 697 N N . ALA A 1 96 ? 32.069 12.847 -29.854 1.00 92.50 96 ALA A N 1
ATOM 698 C CA . ALA A 1 96 ? 32.481 12.548 -31.221 1.00 92.50 96 ALA A CA 1
ATOM 699 C C . ALA A 1 96 ? 33.121 11.159 -31.339 1.00 92.50 96 ALA A C 1
ATOM 701 O O . ALA A 1 96 ? 32.844 10.454 -32.306 1.00 92.50 96 ALA A O 1
ATOM 702 N N . ASP A 1 97 ? 33.924 10.762 -30.348 1.00 93.06 97 ASP A N 1
ATOM 703 C CA . ASP A 1 97 ? 34.659 9.499 -30.353 1.00 93.06 97 ASP A CA 1
ATOM 704 C C . ASP A 1 97 ? 34.515 8.751 -29.005 1.00 93.06 97 ASP A C 1
ATOM 706 O O . ASP A 1 97 ? 35.001 9.223 -27.970 1.00 93.06 97 ASP A O 1
ATOM 710 N N . PRO A 1 98 ? 33.868 7.565 -28.989 1.00 90.38 98 PRO A N 1
ATOM 711 C CA . PRO A 1 98 ? 33.782 6.705 -27.810 1.00 90.38 98 PRO A CA 1
ATOM 712 C C . PRO A 1 98 ? 35.137 6.305 -27.204 1.00 90.38 98 PRO A C 1
ATOM 714 O O . PRO A 1 98 ? 35.205 6.097 -25.990 1.00 90.38 98 PRO A O 1
ATOM 717 N N . VAL A 1 99 ? 36.204 6.210 -28.008 1.00 94.81 99 VAL A N 1
ATOM 718 C CA . VAL A 1 99 ? 37.554 5.813 -27.566 1.00 94.81 99 VAL A CA 1
ATOM 719 C C . VAL A 1 99 ? 38.167 6.865 -26.651 1.00 94.81 99 VAL A C 1
ATOM 721 O O . VAL A 1 99 ? 38.752 6.529 -25.618 1.00 94.81 99 VAL A O 1
ATOM 724 N N . VAL A 1 100 ? 37.950 8.148 -26.958 1.00 94.62 100 VAL A N 1
ATOM 725 C CA . VAL A 1 100 ? 38.358 9.271 -26.096 1.00 94.62 100 VAL A CA 1
ATOM 726 C C . VAL A 1 100 ? 37.687 9.169 -24.724 1.00 94.62 100 VAL A C 1
ATOM 728 O O . VAL A 1 100 ? 38.289 9.520 -23.710 1.00 94.62 100 VAL A O 1
ATOM 731 N N . GLY A 1 101 ? 36.475 8.606 -24.665 1.00 92.06 101 GLY A N 1
ATOM 732 C CA . GLY A 1 101 ? 35.786 8.262 -23.421 1.00 92.06 101 GLY A CA 1
ATOM 733 C C . GLY A 1 101 ? 36.570 7.294 -22.534 1.00 92.06 101 GLY A C 1
ATOM 734 O O . GLY A 1 101 ? 36.755 7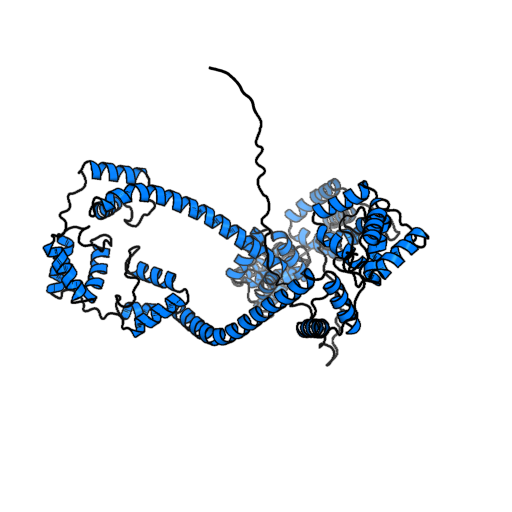.573 -21.348 1.00 92.06 101 GLY A O 1
ATOM 735 N N . TYR A 1 102 ? 37.063 6.191 -23.097 1.00 93.69 102 TYR A N 1
ATOM 736 C CA . TYR A 1 102 ? 37.895 5.227 -22.372 1.00 93.69 102 TYR A CA 1
ATOM 737 C C . TYR A 1 102 ? 39.271 5.804 -22.017 1.00 93.69 102 TYR A C 1
ATOM 739 O O . TYR A 1 102 ? 39.698 5.705 -20.864 1.00 93.69 102 TYR A O 1
ATOM 747 N N . GLN A 1 103 ? 39.941 6.462 -22.972 1.00 95.06 103 GLN A N 1
ATOM 748 C CA . GLN A 1 103 ? 41.243 7.102 -22.754 1.00 95.06 103 GLN A CA 1
ATOM 749 C C . GLN A 1 103 ? 41.184 8.118 -21.602 1.00 95.06 103 GLN A C 1
ATOM 751 O O . GLN A 1 103 ? 42.048 8.097 -20.725 1.00 95.06 103 GLN A O 1
ATOM 756 N N . TRP A 1 104 ? 40.138 8.952 -21.547 1.00 94.12 104 TRP A N 1
ATOM 757 C CA . TRP A 1 104 ? 39.925 9.909 -20.458 1.00 94.12 104 TRP A CA 1
ATOM 758 C C . TRP A 1 104 ? 39.767 9.217 -19.101 1.00 94.12 104 TRP A C 1
ATOM 760 O O . TRP A 1 104 ? 40.441 9.587 -18.141 1.00 94.12 104 TRP A O 1
ATOM 770 N N . ARG A 1 105 ? 38.931 8.175 -19.002 1.00 92.12 105 ARG A N 1
ATOM 771 C CA . ARG A 1 105 ? 38.731 7.457 -17.730 1.00 92.12 105 ARG A CA 1
ATOM 772 C C . ARG A 1 105 ? 39.987 6.726 -17.258 1.00 92.12 105 ARG A C 1
ATOM 774 O O . ARG A 1 105 ? 40.284 6.738 -16.064 1.00 92.12 105 ARG A O 1
ATOM 781 N N . ARG A 1 106 ? 40.753 6.137 -18.182 1.00 93.75 106 ARG A N 1
ATOM 782 C CA . ARG A 1 106 ? 42.055 5.522 -17.886 1.00 93.75 106 ARG A CA 1
ATOM 783 C C . ARG A 1 106 ? 43.063 6.562 -17.391 1.00 93.75 106 ARG A C 1
ATOM 785 O O . ARG A 1 106 ? 43.751 6.306 -16.405 1.00 93.75 106 ARG A O 1
ATOM 792 N N . PHE A 1 107 ? 43.103 7.743 -18.009 1.00 94.81 107 PHE A N 1
ATOM 793 C CA . PHE A 1 107 ? 43.943 8.859 -17.569 1.00 94.81 107 PHE A CA 1
ATOM 794 C C . PHE A 1 107 ? 43.545 9.369 -16.172 1.00 94.81 107 PHE A C 1
ATOM 796 O O . PHE A 1 107 ? 44.408 9.530 -15.310 1.00 94.81 107 PHE A O 1
ATOM 803 N N . GLN A 1 108 ? 42.243 9.526 -15.891 1.00 92.62 108 GLN A N 1
ATOM 804 C CA . GLN A 1 108 ? 41.754 9.834 -14.540 1.00 92.62 108 GLN A CA 1
ATOM 805 C C . GLN A 1 108 ? 42.232 8.786 -13.521 1.00 92.62 108 GLN A C 1
ATOM 807 O O . GLN A 1 108 ? 42.800 9.150 -12.492 1.00 92.62 108 GLN A O 1
ATOM 812 N N . HIS A 1 109 ? 42.084 7.494 -13.831 1.00 90.69 109 HIS A N 1
ATOM 813 C CA . HIS A 1 109 ? 42.533 6.407 -12.960 1.00 90.69 109 HIS A CA 1
ATOM 814 C C . HIS A 1 109 ? 44.054 6.435 -12.716 1.00 90.69 109 HIS A C 1
ATOM 816 O O . HIS A 1 109 ? 44.496 6.282 -11.579 1.00 90.69 109 HIS A O 1
ATOM 822 N N . GLN A 1 110 ? 44.867 6.697 -13.748 1.00 94.00 110 GLN A N 1
ATOM 823 C CA . GLN A 1 110 ? 46.324 6.874 -13.621 1.00 94.00 110 GLN A CA 1
ATOM 824 C C . GLN A 1 110 ? 46.707 8.060 -12.719 1.00 94.00 110 GLN A C 1
ATOM 826 O O . GLN A 1 110 ? 47.721 8.001 -12.028 1.00 94.00 110 GLN A O 1
ATOM 831 N N . LYS A 1 111 ? 45.884 9.113 -12.679 1.00 93.75 111 LYS A N 1
ATOM 832 C CA . LYS A 1 111 ? 46.035 10.272 -11.781 1.00 93.75 111 LYS A CA 1
ATOM 833 C C . LYS A 1 111 ? 45.447 10.041 -10.378 1.00 93.75 111 LYS A C 1
ATOM 835 O O . LYS A 1 111 ? 45.414 10.969 -9.575 1.00 93.75 111 LYS A O 1
ATOM 840 N N . GLY A 1 112 ? 44.951 8.837 -10.072 1.00 90.62 112 GLY A N 1
ATOM 841 C CA . GLY A 1 112 ? 44.265 8.528 -8.810 1.00 90.62 112 GLY A CA 1
ATOM 842 C C . GLY A 1 112 ? 42.893 9.202 -8.662 1.00 90.62 112 GLY A C 1
ATOM 843 O O . GLY A 1 112 ? 42.315 9.208 -7.574 1.00 90.62 112 GLY A O 1
ATOM 844 N N . LEU A 1 113 ? 42.357 9.777 -9.741 1.00 86.62 113 LEU A N 1
ATOM 845 C CA . LEU A 1 113 ? 41.062 10.442 -9.762 1.00 86.62 113 LEU A CA 1
ATOM 846 C C . LEU A 1 113 ? 39.953 9.423 -10.026 1.00 86.62 113 LEU A C 1
ATOM 848 O O . LEU A 1 113 ? 39.982 8.666 -10.993 1.00 86.62 113 LEU A O 1
ATOM 852 N N . GLN A 1 114 ? 38.920 9.450 -9.189 1.00 78.12 114 GLN A N 1
ATOM 853 C CA . GLN A 1 114 ? 37.684 8.716 -9.448 1.00 78.12 114 GLN A CA 1
ATOM 854 C C . GLN A 1 114 ? 36.945 9.368 -10.638 1.00 78.12 114 GLN A C 1
ATOM 856 O O . GLN A 1 114 ? 36.737 10.577 -10.595 1.00 78.12 114 GLN A O 1
ATOM 861 N N . PRO A 1 115 ? 36.458 8.622 -11.649 1.00 70.00 115 PRO A N 1
ATOM 862 C CA . PRO A 1 115 ? 35.560 9.114 -12.701 1.00 70.00 115 PRO A CA 1
ATOM 863 C C . PRO A 1 115 ? 34.363 9.992 -12.280 1.00 70.00 115 PRO A C 1
ATOM 865 O O . PRO A 1 115 ? 33.858 10.759 -13.096 1.00 70.00 115 PRO A O 1
ATOM 868 N N . SER A 1 116 ? 33.886 9.902 -11.032 1.00 64.69 116 SER A N 1
ATOM 869 C CA . SER A 1 116 ? 32.847 10.788 -10.473 1.00 64.69 116 SER A CA 1
ATOM 870 C C . SER A 1 116 ? 33.392 12.093 -9.871 1.00 64.69 116 SER A C 1
ATOM 872 O O . SER A 1 116 ? 32.638 13.054 -9.698 1.00 64.69 116 SER A O 1
ATOM 874 N N . THR A 1 117 ? 34.686 12.147 -9.556 1.00 72.69 117 THR A N 1
ATOM 875 C CA . THR A 1 117 ? 35.390 13.348 -9.104 1.00 72.69 117 THR A CA 1
ATOM 876 C C . THR A 1 117 ? 35.652 14.258 -10.297 1.00 72.69 117 THR A C 1
ATOM 878 O O . THR A 1 117 ? 36.096 13.827 -11.362 1.00 72.69 117 THR A O 1
ATOM 881 N N . ARG A 1 118 ? 35.384 15.553 -10.119 1.00 79.56 118 ARG A N 1
ATOM 882 C CA . ARG A 1 118 ? 35.712 16.567 -11.124 1.00 79.56 118 ARG A CA 1
ATOM 883 C C . ARG A 1 118 ? 37.229 16.697 -11.209 1.00 79.56 118 ARG A C 1
ATOM 885 O O . ARG A 1 118 ? 37.856 17.036 -10.211 1.00 79.56 118 ARG A O 1
ATOM 892 N N . ALA A 1 119 ? 37.785 16.443 -12.388 1.00 85.19 119 ALA A N 1
ATOM 893 C CA . ALA A 1 119 ? 39.153 16.829 -12.694 1.00 85.19 119 ALA A CA 1
ATOM 894 C C . ALA A 1 119 ? 39.277 18.363 -12.675 1.00 85.19 119 ALA A C 1
ATOM 896 O O . ALA A 1 119 ? 38.330 19.070 -13.036 1.00 85.19 119 ALA A O 1
ATOM 897 N N . ASP A 1 120 ? 40.432 18.861 -12.242 1.00 87.50 120 ASP A N 1
ATOM 898 C CA . ASP A 1 120 ? 40.774 20.278 -12.341 1.00 87.50 120 ASP A CA 1
ATOM 899 C C . ASP A 1 120 ? 41.145 20.676 -13.782 1.00 87.50 120 ASP A C 1
ATOM 901 O O . ASP A 1 120 ? 41.237 19.841 -14.689 1.00 87.50 120 ASP A O 1
ATOM 905 N N . GLU A 1 121 ? 41.327 21.980 -14.011 1.00 87.38 121 GLU A N 1
ATOM 906 C CA . GLU A 1 121 ? 41.675 22.491 -15.338 1.00 87.38 121 GLU A CA 1
ATOM 907 C C . GLU A 1 121 ? 43.017 21.950 -15.831 1.00 87.38 121 GLU A C 1
ATOM 909 O O . GLU A 1 121 ? 43.118 21.568 -16.993 1.00 87.38 121 GLU A O 1
ATOM 914 N N . ALA A 1 122 ? 44.023 21.872 -14.956 1.00 90.69 122 ALA A N 1
ATOM 915 C CA . ALA A 1 122 ? 45.358 21.401 -15.311 1.00 90.69 122 ALA A CA 1
ATOM 916 C C . ALA A 1 122 ? 45.318 19.957 -15.833 1.00 90.69 122 ALA A C 1
ATOM 918 O O . ALA A 1 122 ? 45.857 19.679 -16.900 1.00 90.69 122 ALA A O 1
ATOM 919 N N . THR A 1 123 ? 44.592 19.075 -15.146 1.00 92.94 123 THR A N 1
ATOM 920 C CA . THR A 1 123 ? 44.369 17.679 -15.542 1.00 92.94 123 THR A CA 1
ATOM 921 C C . THR A 1 123 ? 43.660 17.576 -16.896 1.00 92.94 123 THR A C 1
ATOM 923 O O . THR A 1 123 ? 44.019 16.739 -17.724 1.00 92.94 123 THR A O 1
ATOM 926 N N . VAL A 1 124 ? 42.653 18.420 -17.156 1.00 92.56 124 VAL A N 1
ATOM 927 C CA . VAL A 1 124 ? 41.942 18.404 -18.447 1.00 92.56 124 VAL A CA 1
ATOM 928 C C . VAL A 1 124 ? 42.820 18.954 -19.574 1.00 92.56 124 VAL A C 1
ATOM 930 O O . VAL A 1 124 ? 42.858 18.346 -20.641 1.00 92.56 124 VAL A O 1
ATOM 933 N N . GLN A 1 125 ? 43.566 20.043 -19.357 1.00 92.88 125 GLN A N 1
ATOM 934 C CA . GLN A 1 125 ? 44.501 20.561 -20.365 1.00 92.88 125 GLN A CA 1
ATOM 935 C C . GLN A 1 125 ? 45.651 19.582 -20.639 1.00 92.88 125 GLN A C 1
ATOM 937 O O . GLN A 1 125 ? 46.029 19.411 -21.793 1.00 92.88 125 GLN A O 1
ATOM 942 N N . GLU A 1 126 ? 46.168 18.892 -19.618 1.00 95.50 126 GLU A N 1
ATOM 943 C CA . GLU A 1 126 ? 47.177 17.837 -19.777 1.00 95.50 126 GLU A CA 1
ATOM 944 C C . GLU A 1 126 ? 46.649 16.698 -20.663 1.00 95.50 126 GLU A C 1
ATOM 946 O O . GLU A 1 126 ? 47.312 16.306 -21.622 1.00 95.50 126 GLU A O 1
ATOM 951 N N . PHE A 1 127 ? 45.425 16.220 -20.418 1.00 96.06 127 PHE A N 1
ATOM 952 C CA . PHE A 1 127 ? 44.794 15.213 -21.274 1.00 96.06 127 PHE A CA 1
ATOM 953 C C . PHE A 1 127 ? 44.579 15.702 -22.711 1.00 96.06 127 PHE A C 1
ATOM 955 O O . PHE A 1 127 ? 44.879 14.972 -23.653 1.00 96.06 127 PHE A O 1
ATOM 962 N N . LEU A 1 128 ? 44.085 16.931 -22.900 1.00 95.06 128 LEU A N 1
ATOM 963 C CA . LEU A 1 128 ? 43.879 17.508 -24.232 1.00 95.06 128 LEU A CA 1
ATOM 964 C C . LEU A 1 128 ? 45.206 17.679 -24.989 1.00 95.06 128 LEU A C 1
ATOM 966 O O . LEU A 1 128 ? 45.258 17.425 -26.194 1.00 95.06 128 LEU A O 1
ATOM 970 N N . ALA A 1 129 ? 46.286 18.047 -24.296 1.00 95.06 129 ALA A N 1
ATOM 971 C CA . ALA A 1 129 ? 47.630 18.117 -24.862 1.00 95.06 129 ALA A CA 1
ATOM 972 C C . ALA A 1 129 ? 48.148 16.727 -25.274 1.00 95.06 129 ALA A C 1
ATOM 974 O O . ALA A 1 129 ? 48.598 16.560 -26.405 1.00 95.06 129 ALA A O 1
ATOM 975 N N . LEU A 1 130 ? 48.018 15.711 -24.413 1.00 96.56 130 LEU A N 1
ATOM 976 C CA . LEU A 1 130 ? 48.417 14.334 -24.732 1.00 96.56 130 LEU A CA 1
ATOM 977 C C . LEU A 1 130 ? 47.595 13.741 -25.889 1.00 96.56 130 LEU A C 1
ATOM 979 O O . LEU A 1 130 ? 48.155 13.092 -26.771 1.00 96.56 130 LEU A O 1
ATOM 983 N N . HIS A 1 131 ? 46.283 13.989 -25.915 1.00 95.06 131 HIS A N 1
ATOM 984 C CA . HIS A 1 131 ? 45.389 13.522 -26.974 1.00 95.06 131 HIS A CA 1
ATOM 985 C C . HIS A 1 131 ? 45.711 14.183 -28.324 1.00 95.06 131 HIS A C 1
ATOM 987 O O . HIS A 1 131 ? 45.895 13.486 -29.320 1.00 95.06 131 HIS A O 1
ATOM 993 N N . SER A 1 132 ? 45.853 15.513 -28.359 1.00 94.06 132 SER A N 1
ATOM 994 C CA . SER A 1 132 ? 46.178 16.255 -29.592 1.00 94.06 132 SER A CA 1
ATOM 995 C C . SER A 1 132 ? 47.598 16.000 -30.110 1.00 94.06 132 SER A C 1
ATOM 997 O O . SER A 1 132 ? 47.815 16.043 -31.318 1.00 94.06 132 SER A O 1
ATOM 999 N N . ALA A 1 133 ? 48.546 15.666 -29.230 1.00 95.62 133 ALA A N 1
ATOM 1000 C CA . ALA A 1 133 ? 49.885 15.217 -29.609 1.00 95.62 133 ALA A CA 1
ATOM 1001 C C . ALA A 1 133 ? 49.938 13.759 -30.113 1.00 95.62 133 ALA A C 1
ATOM 1003 O O . ALA A 1 133 ? 51.004 13.311 -30.532 1.00 95.62 133 ALA A O 1
ATOM 1004 N N . GLY A 1 134 ? 48.838 12.996 -30.042 1.00 94.94 134 GLY A N 1
ATOM 1005 C CA . GLY A 1 134 ? 48.844 11.560 -30.347 1.00 94.94 134 GLY A CA 1
ATOM 1006 C C . GLY A 1 134 ? 49.666 10.721 -29.357 1.00 94.94 134 GLY A C 1
ATOM 1007 O O . GLY A 1 134 ? 50.084 9.618 -29.693 1.00 94.94 134 GLY A O 1
ATOM 1008 N N . ALA A 1 135 ? 49.917 11.246 -28.152 1.00 95.69 135 ALA A N 1
ATOM 1009 C CA . ALA A 1 135 ? 50.748 10.629 -27.116 1.00 95.69 135 ALA A CA 1
ATOM 1010 C C . ALA A 1 135 ? 49.969 9.684 -26.179 1.00 95.69 135 ALA A C 1
ATOM 1012 O O . ALA A 1 135 ? 50.556 9.078 -25.285 1.00 95.69 135 ALA A O 1
ATOM 1013 N N . LEU A 1 136 ? 48.650 9.573 -26.356 1.00 94.00 136 LEU A N 1
ATOM 1014 C CA . LEU A 1 136 ? 47.825 8.558 -25.701 1.00 94.00 136 LEU A CA 1
ATOM 1015 C C . LEU A 1 136 ? 47.870 7.249 -26.494 1.00 94.00 136 LEU A C 1
ATOM 1017 O O . LEU A 1 136 ? 47.815 7.275 -27.722 1.00 94.00 136 LEU A O 1
ATOM 1021 N N . ASP A 1 137 ? 47.893 6.117 -25.786 1.00 91.12 137 ASP A N 1
ATOM 1022 C CA . ASP A 1 137 ? 47.865 4.784 -26.396 1.00 91.12 137 ASP A CA 1
ATOM 1023 C C . ASP A 1 137 ? 46.748 4.665 -27.443 1.00 91.12 137 ASP A C 1
ATOM 1025 O O . ASP A 1 137 ? 45.571 4.932 -27.157 1.00 91.12 137 ASP A O 1
ATOM 1029 N N . GLN A 1 138 ? 47.115 4.216 -28.646 1.00 93.06 138 GLN A N 1
ATOM 1030 C CA . GLN A 1 138 ? 46.145 3.836 -29.665 1.00 93.06 138 GLN A CA 1
ATOM 1031 C C . GLN A 1 138 ? 45.388 2.601 -29.179 1.00 93.06 138 GLN A C 1
ATOM 1033 O O . GLN A 1 138 ? 45.982 1.566 -28.877 1.00 93.06 138 GLN A O 1
ATOM 1038 N N . ILE A 1 139 ? 44.069 2.732 -29.072 1.00 95.31 139 ILE A N 1
ATOM 1039 C CA . ILE A 1 139 ? 43.192 1.653 -28.634 1.00 95.31 139 ILE A CA 1
ATOM 1040 C C . ILE A 1 139 ? 42.621 0.986 -29.877 1.00 95.31 139 ILE A C 1
ATOM 1042 O O . ILE A 1 139 ? 41.823 1.586 -30.596 1.00 95.31 139 ILE A O 1
ATOM 1046 N N . GLU A 1 140 ? 43.019 -0.258 -30.117 1.00 96.12 140 GLU A N 1
ATOM 1047 C CA . GLU A 1 140 ? 42.323 -1.123 -31.063 1.00 96.12 140 GLU A CA 1
ATOM 1048 C C . GLU A 1 140 ? 40.899 -1.355 -30.542 1.00 96.12 140 GLU A C 1
ATOM 1050 O O . GLU A 1 140 ? 40.718 -1.862 -29.435 1.00 96.12 140 GLU A O 1
ATOM 1055 N N . VAL A 1 141 ? 39.891 -0.923 -31.300 1.00 95.81 141 VAL A N 1
ATOM 1056 C CA . VAL A 1 141 ? 38.470 -1.084 -30.957 1.00 95.81 141 VAL A CA 1
ATOM 1057 C C . VAL A 1 141 ? 37.922 -2.399 -31.492 1.00 95.81 141 VAL A C 1
ATOM 1059 O O . VAL A 1 141 ? 38.392 -2.909 -32.506 1.00 95.81 141 VAL A O 1
ATOM 1062 N N . ALA A 1 142 ? 36.904 -2.939 -30.820 1.00 95.38 142 ALA A N 1
ATOM 1063 C CA . ALA A 1 142 ? 36.224 -4.152 -31.264 1.00 95.38 142 ALA A CA 1
ATOM 1064 C C . ALA A 1 142 ? 35.731 -4.027 -32.720 1.00 95.38 142 ALA A C 1
ATOM 1066 O O . ALA A 1 142 ? 35.163 -3.002 -33.111 1.00 95.38 142 ALA A O 1
ATOM 1067 N N . SER A 1 143 ? 35.933 -5.083 -33.516 1.00 97.12 143 SER A N 1
ATOM 1068 C CA . SER A 1 143 ? 35.455 -5.131 -34.900 1.00 97.12 143 SER A CA 1
ATOM 1069 C C . SER A 1 143 ? 33.923 -5.091 -34.961 1.00 97.12 143 SER A C 1
ATOM 1071 O O . SER A 1 143 ? 33.229 -5.373 -33.981 1.00 97.12 143 SER A O 1
ATOM 1073 N N . ALA A 1 144 ? 33.371 -4.774 -36.135 1.00 97.19 144 ALA A N 1
ATOM 1074 C CA . ALA A 1 144 ? 31.921 -4.788 -36.338 1.00 97.19 144 ALA A CA 1
ATOM 1075 C C . ALA A 1 144 ? 31.293 -6.170 -36.060 1.00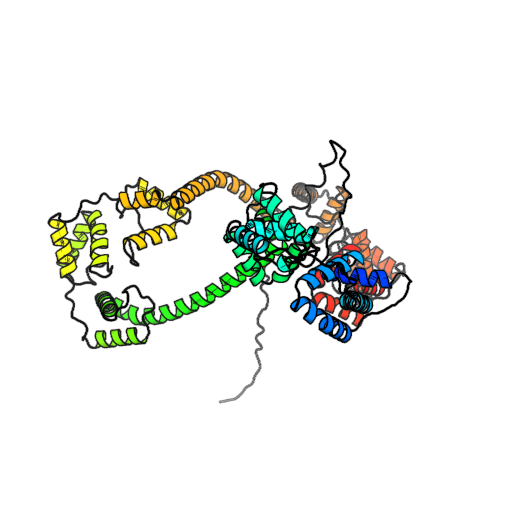 97.19 144 ALA A C 1
ATOM 1077 O O . ALA A 1 144 ? 30.155 -6.232 -35.609 1.00 97.19 144 ALA A O 1
ATOM 1078 N N . GLU A 1 145 ? 32.042 -7.254 -36.283 1.00 97.62 145 GLU A N 1
ATOM 1079 C CA . GLU A 1 145 ? 31.622 -8.634 -36.009 1.00 97.62 145 GLU A CA 1
ATOM 1080 C C . GLU A 1 145 ? 31.570 -8.915 -34.500 1.00 97.62 145 GLU A C 1
ATOM 1082 O O . GLU A 1 145 ? 30.547 -9.375 -34.002 1.00 97.62 145 GLU A O 1
ATOM 1087 N N . VAL A 1 146 ? 32.616 -8.538 -33.751 1.00 97.62 146 VAL A N 1
ATOM 1088 C CA . VAL A 1 146 ? 32.664 -8.663 -32.278 1.00 97.62 146 VAL A CA 1
ATOM 1089 C C . VAL A 1 146 ? 31.555 -7.840 -31.613 1.00 97.62 146 VAL A C 1
ATOM 1091 O O . VAL A 1 146 ? 30.925 -8.282 -30.656 1.00 97.62 146 VAL A O 1
ATOM 1094 N N . LEU A 1 147 ? 31.274 -6.641 -32.133 1.00 97.88 147 LEU A N 1
ATOM 1095 C CA . LEU A 1 147 ? 30.175 -5.805 -31.644 1.00 97.88 147 LEU A CA 1
ATOM 1096 C C . LEU A 1 147 ? 28.792 -6.377 -31.995 1.00 97.88 147 LEU A C 1
ATOM 1098 O O . LEU A 1 147 ? 27.861 -6.199 -31.215 1.00 97.88 147 LEU A O 1
ATOM 1102 N N . ALA A 1 148 ? 28.649 -7.062 -33.133 1.00 97.38 148 ALA A N 1
ATOM 1103 C CA . ALA A 1 148 ? 27.403 -7.726 -33.508 1.00 97.38 148 ALA A CA 1
ATOM 1104 C C . ALA A 1 148 ? 27.121 -8.960 -32.634 1.00 97.38 148 ALA A C 1
ATOM 1106 O O . ALA A 1 148 ? 25.983 -9.130 -32.201 1.00 97.38 148 ALA A O 1
ATOM 1107 N N . ASP A 1 149 ? 28.146 -9.763 -32.321 1.00 97.62 149 ASP A N 1
ATOM 1108 C CA . ASP A 1 149 ? 28.047 -10.867 -31.354 1.00 97.62 149 ASP A CA 1
ATOM 1109 C C . ASP A 1 149 ? 27.668 -10.340 -29.961 1.00 97.62 149 ASP A C 1
ATOM 1111 O O . ASP A 1 149 ? 26.711 -10.805 -29.349 1.00 97.62 149 ASP A O 1
ATOM 1115 N N . PHE A 1 150 ? 28.307 -9.259 -29.502 1.00 97.50 150 PHE A N 1
ATOM 1116 C CA . PHE A 1 150 ? 27.942 -8.596 -28.247 1.00 97.50 150 PHE A CA 1
ATOM 1117 C C . PHE A 1 150 ? 26.483 -8.104 -28.206 1.00 97.50 150 PHE A C 1
ATOM 1119 O O . PHE A 1 150 ? 25.772 -8.352 -27.226 1.00 97.50 150 PHE A O 1
ATOM 1126 N N . ASP A 1 151 ? 26.015 -7.428 -29.260 1.00 97.19 151 ASP A N 1
ATOM 1127 C CA . ASP A 1 151 ? 24.626 -6.962 -29.360 1.00 97.19 151 ASP A CA 1
ATOM 1128 C C . ASP A 1 151 ? 23.636 -8.153 -29.418 1.00 97.19 151 ASP A C 1
ATOM 1130 O O . ASP A 1 151 ? 22.524 -8.063 -28.883 1.00 97.19 151 ASP A O 1
ATOM 1134 N N . GLN A 1 152 ? 24.028 -9.289 -30.015 1.00 97.44 152 GLN A N 1
ATOM 1135 C CA . GLN A 1 152 ? 23.246 -10.531 -30.019 1.00 97.44 152 GLN A CA 1
ATOM 1136 C C . GLN A 1 152 ? 23.190 -11.174 -28.625 1.00 97.44 152 GLN A C 1
ATOM 1138 O O . GLN A 1 152 ? 22.094 -11.441 -28.125 1.00 97.44 152 GLN A O 1
ATOM 1143 N N . VAL A 1 153 ? 24.334 -11.328 -27.954 1.00 96.75 153 VAL A N 1
ATOM 1144 C CA . VAL A 1 153 ? 24.445 -11.857 -26.587 1.00 96.75 153 VAL A CA 1
ATOM 1145 C C . VAL A 1 153 ? 23.589 -11.050 -25.605 1.00 96.75 153 VAL A C 1
ATOM 1147 O O . VAL A 1 153 ? 22.835 -11.639 -24.833 1.00 96.75 153 VAL A O 1
ATOM 1150 N N . GLN A 1 154 ? 23.599 -9.711 -25.661 1.00 94.56 154 GLN A N 1
ATOM 1151 C CA . GLN A 1 154 ? 22.731 -8.890 -24.797 1.00 94.56 154 GLN A CA 1
ATOM 1152 C C . GLN A 1 154 ? 21.230 -9.047 -25.087 1.00 94.56 154 GLN A C 1
ATOM 1154 O O . GLN A 1 154 ? 20.404 -8.885 -24.183 1.00 94.56 154 GLN A O 1
ATOM 1159 N N . LYS A 1 155 ? 20.865 -9.332 -26.340 1.00 94.25 155 LYS A N 1
ATOM 1160 C CA . LYS A 1 155 ? 19.475 -9.520 -26.772 1.00 94.25 155 LYS A CA 1
ATOM 1161 C C . LYS A 1 155 ? 18.927 -10.887 -26.358 1.00 94.25 155 LYS A C 1
ATOM 1163 O O . LYS A 1 155 ? 17.764 -10.968 -25.963 1.00 94.25 155 LYS A O 1
ATOM 1168 N N . GLU A 1 156 ? 19.737 -11.934 -26.470 1.00 95.00 156 GLU A N 1
ATOM 1169 C CA . GLU A 1 156 ? 19.373 -13.311 -26.116 1.00 95.00 156 GLU A CA 1
ATOM 1170 C C . GLU A 1 156 ? 19.473 -13.547 -24.603 1.00 95.00 156 GLU A C 1
ATOM 1172 O O . GLU A 1 156 ? 18.598 -14.184 -24.015 1.00 95.00 156 GLU A O 1
ATOM 1177 N N . HIS A 1 157 ? 20.463 -12.934 -23.950 1.00 95.25 157 HIS A N 1
ATOM 1178 C CA . HIS A 1 157 ? 20.728 -13.064 -22.521 1.00 95.25 157 HIS A CA 1
ATOM 1179 C C . HIS A 1 157 ? 20.765 -11.687 -21.839 1.00 95.25 157 HIS A C 1
ATOM 1181 O O . HIS A 1 157 ? 21.832 -11.089 -21.683 1.00 95.25 157 HIS A O 1
ATOM 1187 N N . PRO A 1 158 ? 19.627 -11.174 -21.329 1.00 92.19 158 PRO A N 1
ATOM 1188 C CA . PRO A 1 158 ? 19.582 -9.876 -20.652 1.00 92.19 158 PRO A CA 1
ATOM 1189 C C . PRO A 1 158 ? 20.561 -9.736 -19.470 1.00 92.19 158 PRO A C 1
ATOM 1191 O O . PRO A 1 158 ? 20.985 -8.621 -19.162 1.00 92.19 158 PRO A O 1
ATOM 1194 N N . ALA A 1 159 ? 20.966 -10.849 -18.840 1.00 93.06 159 ALA A N 1
ATOM 1195 C CA . ALA A 1 159 ? 21.972 -10.883 -17.773 1.00 93.06 159 ALA A CA 1
ATOM 1196 C C . ALA A 1 159 ? 23.373 -10.454 -18.251 1.00 93.06 159 ALA A C 1
ATOM 1198 O O . ALA A 1 159 ? 24.123 -9.850 -17.482 1.00 93.06 159 ALA A O 1
ATOM 1199 N N . ALA A 1 160 ? 23.697 -10.646 -19.535 1.00 94.75 160 ALA A N 1
ATOM 1200 C CA . ALA A 1 160 ? 24.943 -10.170 -20.130 1.00 94.75 160 ALA A CA 1
ATOM 1201 C C . ALA A 1 160 ? 25.094 -8.641 -20.035 1.00 94.75 160 ALA A C 1
ATOM 1203 O O . ALA A 1 160 ? 26.211 -8.144 -19.934 1.00 94.75 160 ALA A O 1
ATOM 1204 N N . THR A 1 161 ? 23.988 -7.885 -19.974 1.00 93.38 161 THR A N 1
ATOM 1205 C CA . THR A 1 161 ? 24.027 -6.430 -19.727 1.00 93.38 161 THR A CA 1
ATOM 1206 C C . THR A 1 161 ? 24.631 -6.109 -18.356 1.00 93.38 161 THR A C 1
ATOM 1208 O O . THR A 1 161 ? 25.427 -5.180 -18.235 1.00 93.38 161 THR A O 1
ATOM 1211 N N . TRP A 1 162 ? 24.287 -6.880 -17.321 1.00 92.44 162 TRP A N 1
ATOM 1212 C CA . TRP A 1 162 ? 24.836 -6.707 -15.974 1.00 92.44 162 TRP A CA 1
ATOM 1213 C C . TRP A 1 162 ? 26.289 -7.174 -15.882 1.00 92.44 162 TRP A C 1
ATOM 1215 O O . TRP A 1 162 ? 27.148 -6.460 -15.357 1.00 92.44 162 TRP A O 1
ATOM 1225 N N . LEU A 1 163 ? 26.565 -8.369 -16.408 1.00 94.12 163 LEU A N 1
ATOM 1226 C CA . LEU A 1 163 ? 27.901 -8.962 -16.409 1.00 94.12 163 LEU A CA 1
ATOM 1227 C C . LEU A 1 163 ? 28.893 -8.057 -17.153 1.00 94.12 163 LEU A C 1
ATOM 1229 O O . LEU A 1 163 ? 29.955 -7.745 -16.616 1.00 94.12 163 LEU A O 1
ATOM 1233 N N . TRP A 1 164 ? 28.501 -7.525 -18.316 1.00 94.88 164 TRP A N 1
ATOM 1234 C CA . TRP A 1 164 ? 29.288 -6.530 -19.043 1.00 94.88 164 TRP A CA 1
ATOM 1235 C C . TRP A 1 164 ? 29.546 -5.273 -18.214 1.00 94.88 164 TRP A C 1
ATOM 1237 O O . TRP A 1 164 ? 30.678 -4.814 -18.150 1.00 94.88 164 TRP A O 1
ATOM 1247 N N . VAL A 1 165 ? 28.535 -4.709 -17.547 1.00 91.88 165 VAL A N 1
ATOM 1248 C CA . VAL A 1 165 ? 28.723 -3.508 -16.712 1.00 91.88 165 VAL A CA 1
ATOM 1249 C C . VAL A 1 165 ? 29.675 -3.776 -15.541 1.00 91.88 165 VAL A C 1
ATOM 1251 O O . VAL A 1 165 ? 30.456 -2.896 -15.178 1.00 91.88 165 VAL A O 1
ATOM 1254 N N . SER A 1 166 ? 29.673 -5.000 -15.011 1.00 90.19 166 SER A N 1
ATOM 1255 C CA . SER A 1 166 ? 30.584 -5.453 -13.954 1.00 90.19 166 SER A CA 1
ATOM 1256 C C . SER A 1 166 ? 32.034 -5.542 -14.457 1.00 90.19 166 SER A C 1
ATOM 1258 O O . SER A 1 166 ? 32.942 -4.987 -13.835 1.00 90.19 166 SER A O 1
ATOM 1260 N N . VAL A 1 167 ? 32.252 -6.166 -15.621 1.00 93.62 167 VAL A N 1
ATOM 1261 C CA . VAL A 1 167 ? 33.566 -6.238 -16.289 1.00 93.62 167 VAL A CA 1
ATOM 1262 C C . VAL A 1 167 ? 34.042 -4.846 -16.706 1.00 93.62 167 VAL A C 1
ATOM 1264 O O . VAL A 1 167 ? 35.162 -4.451 -16.388 1.00 93.62 167 VAL A O 1
ATOM 1267 N N . ALA A 1 168 ? 33.176 -4.036 -17.313 1.00 92.38 168 ALA A N 1
ATOM 1268 C CA . ALA A 1 168 ? 33.487 -2.675 -17.723 1.00 92.38 168 ALA A CA 1
ATOM 1269 C C . ALA A 1 168 ? 33.874 -1.778 -16.536 1.00 92.38 168 ALA A C 1
ATOM 1271 O O . ALA A 1 168 ? 34.763 -0.942 -16.680 1.00 92.38 168 ALA A O 1
ATOM 1272 N N . ALA A 1 169 ? 33.260 -1.949 -15.359 1.00 88.94 169 ALA A N 1
ATOM 1273 C CA . ALA A 1 169 ? 33.646 -1.237 -14.139 1.00 88.94 169 ALA A CA 1
ATOM 1274 C C . ALA A 1 169 ? 35.059 -1.610 -13.654 1.00 88.94 169 ALA A C 1
ATOM 1276 O O . ALA A 1 169 ? 35.809 -0.718 -13.252 1.00 88.94 169 ALA A O 1
ATOM 1277 N N . ARG A 1 170 ? 35.429 -2.897 -13.732 1.00 89.75 170 ARG A N 1
ATOM 1278 C CA . ARG A 1 170 ? 36.729 -3.428 -13.283 1.00 89.75 170 ARG A CA 1
ATOM 1279 C C . ARG A 1 170 ? 37.868 -3.167 -14.273 1.00 89.75 170 ARG A C 1
ATOM 1281 O O . ARG A 1 170 ? 38.957 -2.787 -13.857 1.00 89.75 170 ARG A O 1
ATOM 1288 N N . GLU A 1 171 ? 37.621 -3.377 -15.562 1.00 93.06 171 GLU A N 1
ATOM 1289 C CA . GLU A 1 171 ? 38.660 -3.481 -16.600 1.00 93.06 171 GLU A CA 1
ATOM 1290 C C . GLU A 1 171 ? 38.586 -2.347 -17.630 1.00 93.06 171 GLU A C 1
ATOM 1292 O O . GLU A 1 171 ? 39.620 -1.865 -18.087 1.00 93.06 171 GLU A O 1
ATOM 1297 N N . ALA A 1 172 ? 37.386 -1.837 -17.937 1.00 92.81 172 ALA A N 1
ATOM 1298 C CA . ALA A 1 172 ? 37.196 -0.710 -18.859 1.00 92.81 172 ALA A CA 1
ATOM 1299 C C . ALA A 1 172 ? 37.077 0.666 -18.158 1.00 92.81 172 ALA A C 1
ATOM 1301 O O . ALA A 1 172 ? 36.575 1.631 -18.747 1.00 92.81 172 ALA A O 1
ATOM 1302 N N . PHE A 1 173 ? 37.494 0.772 -16.890 1.00 89.94 173 PHE A N 1
ATOM 1303 C CA . PHE A 1 173 ? 37.407 1.981 -16.046 1.00 89.94 173 PHE A CA 1
ATOM 1304 C C . PHE A 1 173 ? 35.980 2.578 -15.931 1.00 89.94 173 PHE A C 1
ATOM 1306 O O . PHE A 1 173 ? 35.786 3.786 -15.774 1.00 89.94 173 PHE A O 1
ATOM 1313 N N . GLY A 1 174 ? 34.948 1.739 -16.038 1.00 87.44 174 GLY A N 1
ATOM 1314 C CA . GLY A 1 174 ? 33.529 2.115 -16.063 1.00 87.44 174 GLY A CA 1
ATOM 1315 C C . GLY A 1 174 ? 32.995 2.536 -17.439 1.00 87.44 174 GLY A C 1
ATOM 1316 O O . GLY A 1 174 ? 31.898 3.097 -17.525 1.00 87.44 174 GLY A O 1
ATOM 1317 N N . THR A 1 175 ? 33.742 2.309 -18.523 1.00 90.19 175 THR A N 1
ATOM 1318 C CA . THR A 1 175 ? 33.294 2.604 -19.894 1.00 90.19 175 THR A CA 1
ATOM 1319 C C . THR A 1 175 ? 32.287 1.553 -20.357 1.00 90.19 175 THR A C 1
ATOM 1321 O O . THR A 1 175 ? 32.643 0.540 -20.935 1.00 90.19 175 THR A O 1
ATOM 1324 N N . VAL A 1 176 ? 30.998 1.788 -20.106 1.00 90.88 176 VAL A N 1
ATOM 1325 C CA . VAL A 1 176 ? 29.936 0.805 -20.413 1.00 90.88 176 VAL A CA 1
ATOM 1326 C C . VAL A 1 176 ? 29.573 0.681 -21.901 1.00 90.88 176 VAL A C 1
ATOM 1328 O O . VAL A 1 176 ? 28.817 -0.215 -22.260 1.00 90.88 176 VAL A O 1
ATOM 1331 N N . ASN A 1 177 ? 30.073 1.561 -22.776 1.00 92.69 177 ASN A N 1
ATOM 1332 C CA . ASN A 1 177 ? 29.855 1.456 -24.222 1.00 92.69 177 ASN A CA 1
ATOM 1333 C C . ASN A 1 177 ? 30.969 0.591 -24.847 1.00 92.69 177 ASN A C 1
ATOM 1335 O O . ASN A 1 177 ? 32.106 1.072 -24.909 1.00 92.69 177 ASN A O 1
ATOM 1339 N N . PRO A 1 178 ? 30.682 -0.628 -25.350 1.00 95.62 178 PRO A N 1
ATOM 1340 C CA . PRO A 1 178 ? 31.708 -1.523 -25.896 1.00 95.62 178 PRO A CA 1
ATOM 1341 C C . PRO A 1 178 ? 32.439 -0.913 -27.100 1.00 95.62 178 PRO A C 1
ATOM 1343 O O . PRO A 1 178 ? 33.617 -1.181 -27.299 1.00 95.62 178 PRO A O 1
ATOM 1346 N N . LYS A 1 179 ? 31.797 0.002 -27.845 1.00 95.62 179 LYS A N 1
ATOM 1347 C CA . LYS A 1 179 ? 32.393 0.701 -29.001 1.00 95.62 179 LYS A CA 1
ATOM 1348 C C . LYS A 1 179 ? 33.536 1.653 -28.634 1.00 95.62 179 LYS A C 1
ATOM 1350 O O . LYS A 1 179 ? 34.264 2.082 -29.518 1.00 95.62 179 LYS A O 1
ATOM 1355 N N . GLY A 1 180 ? 33.658 2.025 -27.358 1.00 93.19 180 GLY A N 1
ATOM 1356 C CA . GLY A 1 180 ? 34.778 2.816 -26.840 1.00 93.19 180 GLY A CA 1
ATOM 1357 C C . GLY A 1 180 ? 35.818 1.993 -26.084 1.00 93.19 180 GLY A C 1
ATOM 1358 O O . GLY A 1 180 ? 36.803 2.559 -25.625 1.00 93.19 180 GLY A O 1
ATOM 1359 N N . CYS A 1 181 ? 35.599 0.688 -25.912 1.00 95.69 181 CYS A N 1
ATOM 1360 C CA . CYS A 1 181 ? 36.496 -0.182 -25.159 1.00 95.69 181 CYS A CA 1
ATOM 1361 C C . CYS A 1 181 ? 37.563 -0.810 -26.072 1.00 95.69 181 CYS A C 1
ATOM 1363 O O . CYS A 1 181 ? 37.306 -1.008 -27.262 1.00 95.69 181 CYS A O 1
ATOM 1365 N N . PRO A 1 182 ? 38.736 -1.182 -25.523 1.00 97.38 182 PRO A N 1
ATOM 1366 C CA . PRO A 1 182 ? 39.688 -2.035 -26.223 1.00 97.38 182 PRO A CA 1
ATOM 1367 C C . PRO A 1 182 ? 39.026 -3.331 -26.702 1.00 97.38 182 PRO A C 1
ATOM 1369 O O . PRO A 1 182 ? 38.332 -3.984 -25.919 1.00 97.38 182 PRO A O 1
ATOM 1372 N N . ALA A 1 183 ? 39.295 -3.721 -27.951 1.00 97.19 183 ALA A N 1
ATOM 1373 C CA . ALA A 1 183 ? 38.786 -4.931 -28.598 1.00 97.19 183 ALA A CA 1
ATOM 1374 C C . ALA A 1 183 ? 38.929 -6.152 -27.692 1.00 97.19 183 ALA A C 1
ATOM 1376 O O . ALA A 1 183 ? 37.953 -6.856 -27.440 1.00 97.19 183 ALA A O 1
ATOM 1377 N N . LYS A 1 184 ? 40.126 -6.305 -27.115 1.00 97.00 184 LYS A N 1
ATOM 1378 C CA . LYS A 1 184 ? 40.461 -7.398 -26.213 1.00 97.00 184 LYS A CA 1
ATOM 1379 C C . LYS A 1 184 ? 39.517 -7.503 -25.008 1.00 97.00 184 LYS A C 1
ATOM 1381 O O . LYS A 1 184 ? 39.103 -8.600 -24.690 1.00 97.00 184 LYS A O 1
ATOM 1386 N N . ILE A 1 185 ? 39.113 -6.402 -24.368 1.00 97.69 185 ILE A N 1
ATOM 1387 C CA . ILE A 1 185 ? 38.214 -6.472 -23.194 1.00 97.69 185 ILE A CA 1
ATOM 1388 C C . ILE A 1 185 ? 36.810 -6.949 -23.605 1.00 97.69 185 ILE A C 1
ATOM 1390 O O . ILE A 1 185 ? 36.143 -7.651 -22.850 1.00 97.69 185 ILE A O 1
ATOM 1394 N N . VAL A 1 186 ? 36.357 -6.589 -24.811 1.00 98.12 186 VAL A N 1
ATOM 1395 C CA . VAL A 1 186 ? 35.076 -7.073 -25.353 1.00 98.12 186 VAL A CA 1
ATOM 1396 C C . VAL A 1 186 ? 35.184 -8.551 -25.754 1.00 98.12 186 VAL A C 1
ATOM 1398 O O . VAL A 1 186 ? 34.268 -9.316 -25.474 1.00 98.12 186 VAL A O 1
ATOM 1401 N N . GLN A 1 187 ? 36.307 -8.963 -26.349 1.00 98.12 187 GLN A N 1
ATOM 1402 C CA . GLN A 1 187 ? 36.593 -10.357 -26.714 1.00 98.12 187 GLN A CA 1
ATOM 1403 C C . GLN A 1 187 ? 36.732 -11.256 -25.480 1.00 98.12 187 GLN A C 1
ATOM 1405 O O . GLN A 1 187 ? 35.988 -12.222 -25.374 1.00 98.12 187 GLN A O 1
ATOM 1410 N N . ASP A 1 188 ? 37.580 -10.895 -24.511 1.00 97.94 188 ASP A N 1
ATOM 1411 C CA . ASP A 1 188 ? 37.768 -11.612 -23.242 1.00 97.94 188 ASP A CA 1
ATOM 1412 C C . ASP A 1 188 ? 36.414 -11.789 -22.507 1.00 97.94 188 ASP A C 1
ATOM 1414 O O . ASP A 1 188 ? 36.140 -12.848 -21.941 1.00 97.94 188 ASP A O 1
ATOM 1418 N N . PHE A 1 189 ? 35.521 -10.784 -22.556 1.00 97.88 189 PHE A N 1
ATOM 1419 C CA . PHE A 1 189 ? 34.153 -10.888 -22.027 1.00 97.88 189 PHE A CA 1
ATOM 1420 C C . PHE A 1 189 ? 33.279 -11.894 -22.795 1.00 97.88 189 PHE A C 1
ATOM 1422 O O . PHE A 1 189 ? 32.589 -12.694 -22.163 1.00 97.88 189 PHE A O 1
ATOM 1429 N N . LEU A 1 190 ? 33.285 -11.857 -24.132 1.00 98.12 190 LEU A N 1
ATOM 1430 C CA . LEU A 1 190 ? 32.493 -12.769 -24.965 1.00 98.12 190 LEU A CA 1
ATOM 1431 C C . LEU A 1 190 ? 32.996 -14.209 -24.863 1.00 98.12 190 LEU A C 1
ATOM 1433 O O . LEU A 1 190 ? 32.190 -15.117 -24.697 1.00 98.12 190 LEU A O 1
ATOM 1437 N N . GLU A 1 191 ? 34.311 -14.424 -24.876 1.00 97.62 191 GLU A N 1
ATOM 1438 C CA . GLU A 1 191 ? 34.923 -15.733 -24.639 1.00 97.62 191 GLU A CA 1
ATOM 1439 C C . GLU A 1 191 ? 34.526 -16.277 -23.261 1.00 97.62 191 GLU A C 1
ATOM 1441 O O . GLU A 1 191 ? 34.071 -17.418 -23.158 1.00 97.62 191 GLU A O 1
ATOM 1446 N N . ALA A 1 192 ? 34.601 -15.453 -22.208 1.00 97.00 192 ALA A N 1
ATOM 1447 C CA . ALA A 1 192 ? 34.183 -15.853 -20.866 1.00 97.00 192 ALA A CA 1
ATOM 1448 C C . ALA A 1 192 ? 32.678 -16.181 -20.778 1.00 97.00 192 ALA A C 1
ATOM 1450 O O . ALA A 1 192 ? 32.298 -17.134 -20.085 1.00 97.00 192 ALA A O 1
ATOM 1451 N N . PHE A 1 193 ? 31.834 -15.409 -21.474 1.00 96.69 193 PHE A N 1
ATOM 1452 C CA . PHE A 1 193 ? 30.385 -15.606 -21.546 1.00 96.69 193 PHE A CA 1
ATOM 1453 C C . PHE A 1 193 ? 30.023 -16.897 -22.295 1.00 96.69 193 PHE A C 1
ATOM 1455 O O . PHE A 1 193 ? 29.351 -17.760 -21.733 1.00 96.69 193 PHE A O 1
ATOM 1462 N N . HIS A 1 194 ? 30.520 -17.070 -23.524 1.00 95.69 194 HIS A N 1
ATOM 1463 C CA . HIS A 1 194 ? 30.271 -18.248 -24.366 1.00 95.69 194 HIS A CA 1
ATOM 1464 C C . HIS A 1 194 ? 30.840 -19.539 -23.760 1.00 95.69 194 HIS A C 1
ATOM 1466 O O . HIS A 1 194 ? 30.264 -20.610 -23.938 1.00 95.69 194 HIS A O 1
ATOM 1472 N N . ALA A 1 195 ? 31.932 -19.452 -22.992 1.00 96.56 195 ALA A N 1
ATOM 1473 C CA . ALA A 1 195 ? 32.473 -20.575 -22.225 1.00 96.56 195 ALA A CA 1
ATOM 1474 C C . ALA A 1 195 ? 31.652 -20.934 -20.966 1.00 96.56 195 ALA A C 1
ATOM 1476 O O . ALA A 1 195 ? 31.990 -21.901 -20.283 1.00 96.56 195 ALA A O 1
ATOM 1477 N N . GLY A 1 196 ? 30.619 -20.156 -20.614 1.00 94.94 196 GLY A N 1
ATOM 1478 C CA . GLY A 1 196 ? 29.839 -20.345 -19.386 1.00 94.94 196 GLY A CA 1
ATOM 1479 C C . GLY A 1 196 ? 30.647 -20.129 -18.101 1.00 94.94 196 GLY A C 1
ATOM 1480 O O . GLY A 1 196 ? 30.313 -20.688 -17.061 1.00 94.94 196 GLY A O 1
ATOM 1481 N N . SER A 1 197 ? 31.736 -19.354 -18.167 1.00 94.12 197 SER A N 1
ATOM 1482 C CA . SER A 1 197 ? 32.618 -19.096 -17.015 1.00 94.12 197 SER A CA 1
ATOM 1483 C C . SER A 1 197 ? 32.191 -17.887 -16.171 1.00 94.12 197 SER A C 1
ATOM 1485 O O . SER A 1 197 ? 32.736 -17.658 -15.091 1.00 94.12 197 SER A O 1
ATOM 1487 N N . LEU A 1 198 ? 31.206 -17.124 -16.653 1.00 91.06 198 LEU A N 1
ATOM 1488 C CA . LEU A 1 198 ? 30.531 -16.069 -15.903 1.00 91.06 198 LEU A CA 1
ATOM 1489 C C . LEU A 1 198 ? 29.341 -16.643 -15.120 1.00 91.06 198 LEU A C 1
ATOM 1491 O O . LEU A 1 198 ? 28.649 -17.540 -15.594 1.00 91.06 198 LEU A O 1
ATOM 1495 N N . GLU A 1 199 ? 29.102 -16.105 -13.925 1.00 90.50 199 GLU A N 1
ATOM 1496 C CA . GLU A 1 199 ? 28.021 -16.535 -13.032 1.00 90.50 199 GLU A CA 1
ATOM 1497 C C . GLU A 1 199 ? 26.632 -16.342 -13.670 1.00 90.50 199 GLU A C 1
ATOM 1499 O O . GLU A 1 199 ? 26.323 -15.276 -14.210 1.00 90.50 199 GLU A O 1
ATOM 1504 N N . GLU A 1 200 ? 25.778 -17.368 -13.587 1.00 89.56 200 GLU A N 1
ATOM 1505 C CA . GLU A 1 200 ? 24.380 -17.272 -14.011 1.00 89.56 200 GLU A CA 1
ATOM 1506 C C . GLU A 1 200 ? 23.573 -16.500 -12.956 1.00 89.56 200 GLU A C 1
ATOM 1508 O O . GLU A 1 200 ? 23.391 -16.952 -11.826 1.00 89.56 200 GLU A O 1
ATOM 1513 N N . LEU A 1 201 ? 23.092 -15.311 -13.326 1.00 93.38 201 LEU A N 1
ATOM 1514 C CA . LEU A 1 201 ? 22.424 -14.388 -12.408 1.00 93.38 201 LEU A CA 1
ATOM 1515 C C . LEU A 1 201 ? 20.907 -14.375 -12.623 1.00 93.38 201 LEU A C 1
ATOM 1517 O O . LEU A 1 201 ? 20.422 -14.010 -13.698 1.00 93.38 201 LEU A O 1
ATOM 1521 N N . GLU A 1 202 ? 20.146 -14.673 -11.565 1.00 95.44 202 GLU A N 1
ATOM 1522 C CA . GLU A 1 202 ? 18.701 -14.427 -11.530 1.00 95.44 202 GLU A CA 1
ATOM 1523 C C . GLU A 1 202 ? 18.455 -12.912 -11.621 1.00 95.44 202 GLU A C 1
ATOM 1525 O O . GLU A 1 202 ? 18.731 -12.172 -10.676 1.00 95.44 202 GLU A O 1
ATOM 1530 N N . LEU A 1 203 ? 17.937 -12.421 -12.749 1.00 95.31 203 LEU A N 1
ATOM 1531 C CA . LEU A 1 203 ? 17.571 -11.011 -12.889 1.00 95.31 203 LEU A CA 1
ATOM 1532 C C . LEU A 1 203 ? 16.262 -10.671 -12.173 1.00 95.31 203 LEU A C 1
ATOM 1534 O O . LEU A 1 203 ? 15.345 -11.483 -12.052 1.00 95.31 203 LEU A O 1
ATOM 1538 N N . ALA A 1 204 ? 16.148 -9.417 -11.744 1.00 94.50 204 ALA A N 1
ATOM 1539 C CA . ALA A 1 204 ? 14.961 -8.884 -11.105 1.00 94.50 204 ALA A CA 1
ATOM 1540 C C . ALA A 1 204 ? 13.732 -8.988 -12.021 1.00 94.50 204 ALA A C 1
ATOM 1542 O O . ALA A 1 204 ? 13.661 -8.367 -13.083 1.00 94.50 204 ALA A O 1
ATOM 1543 N N . SER A 1 205 ? 12.730 -9.734 -11.554 1.00 95.94 205 SER A N 1
ATOM 1544 C CA . SER A 1 205 ? 11.441 -9.883 -12.229 1.00 95.94 205 SER A CA 1
ATOM 1545 C C . SER A 1 205 ? 10.752 -8.538 -12.490 1.00 95.94 205 SER A C 1
ATOM 1547 O O . SER A 1 205 ? 10.983 -7.550 -11.785 1.00 95.94 205 SER A O 1
ATOM 1549 N N . ASP A 1 206 ? 9.819 -8.508 -13.447 1.00 95.31 206 ASP A N 1
ATOM 1550 C CA . ASP A 1 206 ? 9.015 -7.312 -13.745 1.00 95.31 206 ASP A CA 1
ATOM 1551 C C . ASP A 1 206 ? 8.316 -6.735 -12.501 1.00 95.31 206 ASP A C 1
ATOM 1553 O O . ASP A 1 206 ? 8.142 -5.520 -12.402 1.00 95.31 206 ASP A O 1
ATOM 1557 N N . GLY A 1 207 ? 7.968 -7.580 -11.521 1.00 95.62 207 GLY A N 1
ATOM 1558 C CA . GLY A 1 207 ? 7.441 -7.155 -10.222 1.00 95.62 207 GLY A CA 1
ATOM 1559 C C . GLY A 1 207 ? 8.455 -6.342 -9.412 1.00 95.62 207 GLY A C 1
ATOM 1560 O O . GLY A 1 207 ? 8.176 -5.196 -9.056 1.00 95.62 207 GLY A O 1
ATOM 1561 N N . LEU A 1 208 ? 9.656 -6.887 -9.185 1.00 95.62 208 LEU A N 1
ATOM 1562 C CA . LEU A 1 208 ? 10.744 -6.193 -8.482 1.00 95.62 208 LEU A CA 1
ATOM 1563 C C . LEU A 1 208 ? 11.144 -4.896 -9.208 1.00 95.62 208 LEU A C 1
ATOM 1565 O O . LEU A 1 208 ? 11.277 -3.837 -8.588 1.00 95.62 208 LEU A O 1
ATOM 1569 N N . ALA A 1 209 ? 11.245 -4.940 -10.539 1.00 95.56 209 ALA A N 1
ATOM 1570 C CA . ALA A 1 209 ? 11.547 -3.765 -11.347 1.00 95.56 209 ALA A CA 1
ATOM 1571 C C . ALA A 1 209 ? 10.435 -2.698 -11.276 1.00 95.56 209 ALA A C 1
ATOM 1573 O O . ALA A 1 209 ? 10.725 -1.496 -11.225 1.00 95.56 209 ALA A O 1
ATOM 1574 N N . ALA A 1 210 ? 9.161 -3.104 -11.236 1.00 94.81 210 ALA A N 1
ATOM 1575 C CA . ALA A 1 210 ? 8.026 -2.204 -11.048 1.00 94.81 210 ALA A CA 1
ATOM 1576 C C . ALA A 1 210 ? 7.988 -1.587 -9.640 1.00 94.81 210 ALA A C 1
ATOM 1578 O O . ALA A 1 210 ? 7.606 -0.417 -9.509 1.00 94.81 210 ALA A O 1
ATOM 1579 N N . GLU A 1 211 ? 8.419 -2.307 -8.600 1.00 94.75 211 GLU A N 1
ATOM 1580 C CA . GLU A 1 211 ? 8.561 -1.756 -7.249 1.00 94.75 211 GLU A CA 1
ATOM 1581 C C . GLU A 1 211 ? 9.651 -0.681 -7.185 1.00 94.75 211 GLU A C 1
ATOM 1583 O O . GLU A 1 211 ? 9.362 0.436 -6.744 1.00 94.75 211 GLU A O 1
ATOM 1588 N N . VAL A 1 212 ? 10.847 -0.926 -7.737 1.00 94.94 212 VAL A N 1
ATOM 1589 C CA . VAL A 1 212 ? 11.904 0.105 -7.810 1.00 94.94 212 VAL A CA 1
ATOM 1590 C C . VAL A 1 212 ? 11.451 1.309 -8.646 1.00 94.94 212 VAL A C 1
ATOM 1592 O O . VAL A 1 212 ? 11.620 2.455 -8.227 1.00 94.94 212 VAL A O 1
ATOM 1595 N N . LYS A 1 213 ? 10.786 1.096 -9.790 1.00 94.56 213 LYS A N 1
ATOM 1596 C CA . LYS A 1 213 ? 10.199 2.190 -10.594 1.00 94.56 213 LYS A CA 1
ATOM 1597 C C . LYS A 1 213 ? 9.112 2.961 -9.832 1.00 94.56 213 LYS A C 1
ATOM 1599 O O . LYS A 1 213 ? 8.935 4.160 -10.057 1.00 94.56 213 LYS A O 1
ATOM 1604 N N . SER A 1 214 ? 8.386 2.310 -8.924 1.00 91.00 214 SER A N 1
ATOM 1605 C CA . SER A 1 214 ? 7.390 2.953 -8.055 1.00 91.00 214 SER A CA 1
ATOM 1606 C C . SER A 1 214 ? 8.046 3.757 -6.930 1.00 91.00 214 SER A C 1
ATOM 1608 O O . SER A 1 214 ? 7.601 4.869 -6.643 1.00 91.00 214 SER A O 1
ATOM 1610 N N . PHE A 1 215 ? 9.140 3.252 -6.360 1.00 93.19 215 PHE A N 1
ATOM 1611 C CA . PHE A 1 215 ? 9.987 3.955 -5.398 1.00 93.19 215 PHE A CA 1
ATOM 1612 C C . PHE A 1 215 ? 10.640 5.209 -6.010 1.00 93.19 215 PHE A C 1
ATOM 1614 O O . PHE A 1 215 ? 10.511 6.303 -5.461 1.00 93.19 215 PHE A O 1
ATOM 1621 N N . GLN A 1 216 ? 11.224 5.101 -7.209 1.00 93.56 216 GLN A N 1
ATOM 1622 C CA . GLN A 1 216 ? 11.764 6.244 -7.959 1.00 93.56 216 GLN A CA 1
ATOM 1623 C C . GLN A 1 216 ? 10.695 7.329 -8.190 1.00 93.56 216 GLN A C 1
ATOM 1625 O O . GLN A 1 216 ? 10.943 8.511 -7.953 1.00 93.56 216 GLN A O 1
ATOM 1630 N N . LYS A 1 217 ? 9.473 6.937 -8.588 1.00 92.69 217 LYS A N 1
ATOM 1631 C CA . LYS A 1 217 ? 8.321 7.851 -8.750 1.00 92.69 217 LYS A CA 1
ATOM 1632 C C . LYS A 1 217 ? 7.828 8.465 -7.433 1.00 92.69 217 LYS A C 1
ATOM 1634 O O . LYS A 1 217 ? 7.172 9.503 -7.466 1.00 92.69 217 LYS A O 1
ATOM 1639 N N . ALA A 1 218 ? 8.117 7.845 -6.289 1.00 90.25 218 ALA A N 1
ATOM 1640 C CA . ALA A 1 218 ? 7.786 8.368 -4.965 1.00 90.25 218 ALA A CA 1
ATOM 1641 C C . ALA A 1 218 ? 8.778 9.431 -4.452 1.00 90.25 218 ALA A C 1
ATOM 1643 O O . ALA A 1 218 ? 8.503 10.057 -3.427 1.00 90.25 218 ALA A O 1
ATOM 1644 N N . GLY A 1 219 ? 9.889 9.647 -5.166 1.00 89.69 219 GLY A N 1
ATOM 1645 C CA . GLY A 1 219 ? 10.976 10.558 -4.799 1.00 89.69 219 GLY A CA 1
ATOM 1646 C C . GLY A 1 219 ? 12.338 9.867 -4.695 1.00 89.69 219 GLY A C 1
ATOM 1647 O O . GLY A 1 219 ? 13.350 10.546 -4.801 1.00 89.69 219 GLY A O 1
ATOM 1648 N N . GLY A 1 220 ? 12.364 8.533 -4.595 1.00 91.69 220 GLY A N 1
ATOM 1649 C CA . GLY A 1 220 ? 13.550 7.712 -4.326 1.00 91.69 220 GLY A CA 1
ATOM 1650 C C . GLY A 1 220 ? 14.595 7.613 -5.450 1.00 91.69 220 GLY A C 1
ATOM 1651 O O . GLY A 1 220 ? 15.303 6.614 -5.577 1.00 91.69 220 GLY A O 1
ATOM 1652 N N . LYS A 1 221 ? 14.634 8.566 -6.385 1.00 91.69 221 LYS A N 1
ATOM 1653 C CA . LYS A 1 221 ? 15.500 8.454 -7.567 1.00 91.69 221 LYS A CA 1
ATOM 1654 C C . LYS A 1 221 ? 16.982 8.602 -7.207 1.00 91.69 221 LYS A C 1
ATOM 1656 O O . LYS A 1 221 ? 17.808 7.920 -7.810 1.00 91.69 221 LYS A O 1
ATOM 1661 N N . GLU A 1 222 ? 17.304 9.469 -6.249 1.00 87.31 222 GLU A N 1
ATOM 1662 C CA . GLU A 1 222 ? 18.686 9.740 -5.836 1.00 87.31 222 GLU A CA 1
ATOM 1663 C C . GLU A 1 222 ? 19.257 8.572 -5.020 1.00 87.31 222 GLU A C 1
ATOM 1665 O O . GLU A 1 222 ? 20.390 8.160 -5.247 1.00 87.31 222 GLU A O 1
ATOM 1670 N N . GLU A 1 223 ? 18.454 7.963 -4.148 1.00 90.19 223 GLU A N 1
ATOM 1671 C CA . GLU A 1 223 ? 18.820 6.803 -3.333 1.00 90.19 223 GLU A CA 1
ATOM 1672 C C . GLU A 1 223 ? 19.076 5.560 -4.193 1.00 90.19 223 GLU A C 1
ATOM 1674 O O . GLU A 1 223 ? 20.049 4.847 -3.961 1.00 90.19 223 GLU A O 1
ATOM 1679 N N . TRP A 1 224 ? 18.263 5.329 -5.233 1.00 92.19 224 TRP A N 1
ATOM 1680 C CA . TRP A 1 224 ? 18.525 4.264 -6.209 1.00 92.19 224 TRP A CA 1
ATOM 1681 C C . TRP A 1 224 ? 19.829 4.501 -6.986 1.00 92.19 224 TRP A C 1
ATOM 1683 O O . TRP A 1 224 ? 20.616 3.578 -7.187 1.00 92.19 224 TRP A O 1
ATOM 1693 N N . GLN A 1 225 ? 20.091 5.746 -7.401 1.00 88.19 225 GLN A N 1
ATOM 1694 C CA . GLN A 1 225 ? 21.343 6.103 -8.073 1.00 88.19 225 GLN A CA 1
ATOM 1695 C C . GLN A 1 225 ? 22.559 5.933 -7.150 1.00 88.19 225 GLN A C 1
ATOM 1697 O O . GLN A 1 225 ? 23.576 5.398 -7.585 1.00 88.19 225 GLN A O 1
ATOM 1702 N N . ALA A 1 226 ? 22.449 6.332 -5.881 1.00 85.88 226 ALA A N 1
ATOM 1703 C CA . ALA A 1 226 ? 23.501 6.171 -4.882 1.00 85.88 226 ALA A CA 1
ATOM 1704 C C . ALA A 1 226 ? 23.754 4.694 -4.540 1.00 85.88 226 ALA A C 1
ATOM 1706 O O . ALA A 1 226 ? 24.910 4.283 -4.444 1.00 85.88 226 ALA A O 1
ATOM 1707 N N . PHE A 1 227 ? 22.697 3.880 -4.423 1.00 89.06 227 PHE A N 1
ATOM 1708 C CA . PHE A 1 227 ? 22.827 2.430 -4.282 1.00 89.06 227 PHE A CA 1
ATOM 1709 C C . PHE A 1 227 ? 23.591 1.845 -5.470 1.00 89.06 227 PHE A C 1
ATOM 1711 O O . PHE A 1 227 ? 24.592 1.161 -5.263 1.00 89.06 227 PHE A O 1
ATOM 1718 N N . GLY A 1 228 ? 23.202 2.184 -6.702 1.00 86.62 228 GLY A N 1
ATOM 1719 C CA . GLY A 1 228 ? 23.869 1.640 -7.880 1.00 86.62 228 GLY A CA 1
ATOM 1720 C C . GLY A 1 228 ? 25.335 2.061 -8.017 1.00 86.62 228 GLY A C 1
ATOM 1721 O O . GLY A 1 228 ? 26.187 1.232 -8.327 1.00 86.62 228 GLY A O 1
ATOM 1722 N N . GLN A 1 229 ? 25.656 3.313 -7.678 1.00 83.81 229 GLN A N 1
ATOM 1723 C CA . GLN A 1 229 ? 27.042 3.781 -7.568 1.00 83.81 229 GLN A CA 1
ATOM 1724 C C . GLN A 1 229 ? 27.829 3.037 -6.479 1.00 83.81 229 GLN A C 1
ATOM 1726 O O . GLN A 1 229 ? 29.029 2.835 -6.642 1.00 83.81 229 GLN A O 1
ATOM 1731 N N . SER A 1 230 ? 27.182 2.617 -5.386 1.00 85.56 230 SER A N 1
ATOM 1732 C CA . SER A 1 230 ? 27.849 1.888 -4.300 1.00 85.56 230 SER A CA 1
ATOM 1733 C C . SER A 1 230 ? 28.171 0.425 -4.622 1.00 85.56 230 SER A C 1
ATOM 1735 O O . SER A 1 230 ? 29.085 -0.112 -4.005 1.00 85.56 230 SER A O 1
ATOM 1737 N N . GLN A 1 231 ? 27.458 -0.200 -5.569 1.00 86.31 231 GLN A N 1
ATOM 1738 C CA . GLN A 1 231 ? 27.715 -1.587 -5.985 1.00 86.31 231 GLN A CA 1
ATOM 1739 C C . GLN A 1 231 ? 28.844 -1.683 -7.022 1.00 86.31 231 GLN A C 1
ATOM 1741 O O . GLN A 1 231 ? 29.692 -2.562 -6.927 1.00 86.31 231 GLN A O 1
ATOM 1746 N N . PHE A 1 232 ? 28.881 -0.763 -7.991 1.00 71.81 232 PHE A N 1
ATOM 1747 C CA . PHE A 1 232 ? 29.844 -0.808 -9.102 1.00 71.81 232 PHE A CA 1
ATOM 1748 C C . PHE A 1 232 ? 31.057 0.113 -8.959 1.00 71.81 232 PHE A C 1
ATOM 1750 O O . PHE A 1 232 ? 32.062 -0.072 -9.642 1.00 71.81 232 PHE A O 1
ATOM 1757 N N . GLY A 1 233 ? 30.939 1.171 -8.156 1.00 64.12 233 GLY A N 1
ATOM 1758 C CA . GLY A 1 233 ? 31.780 2.352 -8.321 1.00 64.12 233 GLY A CA 1
ATOM 1759 C C . GLY A 1 233 ? 31.521 3.092 -9.647 1.00 64.12 233 GLY A C 1
ATOM 1760 O O . GLY A 1 233 ? 30.590 2.813 -10.403 1.00 64.12 233 GLY A O 1
ATOM 1761 N N . TYR A 1 234 ? 32.358 4.094 -9.914 1.00 58.12 234 TYR A N 1
ATOM 1762 C CA . TYR A 1 234 ? 32.633 4.645 -11.252 1.00 58.12 234 TYR A CA 1
ATOM 1763 C C . TYR A 1 234 ? 31.465 4.996 -12.193 1.00 58.12 234 TYR A C 1
ATOM 1765 O O . TYR A 1 234 ? 31.505 4.718 -13.393 1.00 58.12 234 TYR A O 1
ATOM 1773 N N . GLY A 1 235 ? 30.481 5.752 -11.694 1.00 59.31 235 GLY A N 1
ATOM 1774 C CA . GLY A 1 235 ? 29.638 6.601 -12.553 1.00 59.31 235 GLY A CA 1
ATOM 1775 C C . GLY A 1 235 ? 28.807 5.855 -13.604 1.00 59.31 235 GLY A C 1
ATOM 1776 O O . GLY A 1 235 ? 28.458 6.436 -14.633 1.00 59.31 235 GLY A O 1
ATOM 1777 N N . VAL A 1 236 ? 28.504 4.579 -13.358 1.00 64.31 236 VAL A N 1
ATOM 1778 C CA . VAL A 1 236 ? 27.593 3.778 -14.179 1.00 64.31 236 VAL A CA 1
ATOM 1779 C C . VAL A 1 236 ? 26.223 4.466 -14.201 1.00 64.31 236 VAL A C 1
ATOM 1781 O O . VAL A 1 236 ? 25.662 4.806 -13.156 1.00 64.31 236 VAL A O 1
ATOM 1784 N N . ALA A 1 237 ? 25.687 4.712 -15.399 1.00 60.69 237 ALA A N 1
ATOM 1785 C CA . ALA A 1 237 ? 24.337 5.249 -15.541 1.00 60.69 237 ALA A CA 1
ATOM 1786 C C . ALA A 1 237 ? 23.332 4.246 -14.945 1.00 60.69 237 ALA A C 1
ATOM 1788 O O . ALA A 1 237 ? 23.496 3.047 -15.161 1.00 60.69 237 ALA A O 1
ATOM 1789 N N . PRO A 1 238 ? 22.295 4.687 -14.207 1.00 67.31 238 PRO A N 1
ATOM 1790 C CA . PRO A 1 238 ? 21.363 3.766 -13.568 1.00 67.31 238 PRO A CA 1
ATOM 1791 C C . PRO A 1 238 ? 20.641 2.929 -14.629 1.00 67.31 238 PRO A C 1
ATOM 1793 O O . PRO A 1 238 ? 19.749 3.430 -15.316 1.00 67.31 238 PRO A O 1
ATOM 1796 N N . LEU A 1 239 ? 21.034 1.657 -14.743 1.00 75.38 239 LEU A N 1
ATOM 1797 C CA . LEU A 1 239 ? 20.360 0.671 -15.582 1.00 75.38 239 LEU A CA 1
ATOM 1798 C C . LEU A 1 239 ? 18.886 0.569 -15.166 1.00 75.38 239 LEU A C 1
ATOM 1800 O O . LEU A 1 239 ? 18.539 0.802 -14.001 1.00 75.38 239 LEU A O 1
ATOM 1804 N N . ASP A 1 240 ? 18.020 0.190 -16.110 1.00 89.94 240 ASP A N 1
ATOM 1805 C CA . ASP A 1 240 ? 16.647 -0.193 -15.776 1.00 89.94 240 ASP A CA 1
ATOM 1806 C C . ASP A 1 240 ? 16.699 -1.312 -14.713 1.00 89.94 240 ASP A C 1
ATOM 1808 O O . ASP A 1 240 ? 17.412 -2.293 -14.932 1.00 89.94 240 ASP A O 1
ATOM 1812 N N . PRO A 1 241 ? 15.978 -1.192 -13.578 1.00 93.62 241 PRO A N 1
ATOM 1813 C CA . PRO A 1 241 ? 15.972 -2.190 -12.508 1.00 93.62 241 PRO A CA 1
ATOM 1814 C C . PRO A 1 241 ? 15.763 -3.646 -12.951 1.00 93.62 241 PRO A C 1
ATOM 1816 O O . PRO A 1 241 ? 16.214 -4.539 -12.250 1.00 93.62 241 PRO A O 1
ATOM 1819 N N . LYS A 1 242 ? 15.140 -3.904 -14.110 1.00 94.88 242 LYS A N 1
ATOM 1820 C CA . LYS A 1 242 ? 14.990 -5.263 -14.671 1.00 94.88 242 LYS A CA 1
ATOM 1821 C C . LYS A 1 242 ? 16.305 -5.937 -15.103 1.00 94.88 242 LYS A C 1
ATOM 1823 O O . LYS A 1 242 ? 16.324 -7.137 -15.332 1.00 94.88 242 LYS A O 1
ATOM 1828 N N . PHE A 1 243 ? 17.383 -5.168 -15.275 1.00 92.88 243 PHE A N 1
ATOM 1829 C CA . PHE A 1 243 ? 18.720 -5.671 -15.619 1.00 92.88 243 PHE A CA 1
ATOM 1830 C C . PHE A 1 243 ? 19.632 -5.800 -14.388 1.00 92.88 243 PHE A C 1
ATOM 1832 O O . PHE A 1 243 ? 20.841 -5.928 -14.538 1.00 92.88 243 PHE A O 1
ATOM 1839 N N . TRP A 1 244 ? 19.080 -5.707 -13.177 1.00 93.69 244 TRP A N 1
ATOM 1840 C CA . TRP A 1 244 ? 19.810 -5.916 -11.926 1.00 93.69 244 TRP A CA 1
ATOM 1841 C C . TRP A 1 244 ? 19.565 -7.339 -11.406 1.00 93.69 244 TRP A C 1
ATOM 1843 O O . TRP A 1 244 ? 18.446 -7.831 -11.562 1.00 93.69 244 TRP A O 1
ATOM 1853 N N . PRO A 1 245 ? 20.541 -7.978 -10.740 1.00 95.31 245 PRO A N 1
ATOM 1854 C CA . PRO A 1 245 ? 20.339 -9.201 -9.977 1.00 95.31 245 PRO A CA 1
ATOM 1855 C C . PRO A 1 245 ? 19.198 -9.060 -8.966 1.00 95.31 245 PRO A C 1
ATOM 1857 O O . PRO A 1 245 ? 19.040 -8.031 -8.296 1.00 95.31 245 PRO A O 1
ATOM 1860 N N . ALA A 1 246 ? 18.354 -10.084 -8.896 1.00 95.50 246 ALA A N 1
ATOM 1861 C CA . ALA A 1 246 ? 17.121 -10.079 -8.124 1.00 95.50 246 ALA A CA 1
ATOM 1862 C C . ALA A 1 246 ? 17.384 -9.976 -6.618 1.00 95.50 246 ALA A C 1
ATOM 1864 O O . ALA A 1 246 ? 16.597 -9.354 -5.907 1.00 95.50 246 ALA A O 1
ATOM 1865 N N . ASP A 1 247 ? 18.486 -10.548 -6.139 1.00 95.56 247 ASP A N 1
ATOM 1866 C CA . ASP A 1 247 ? 18.979 -10.467 -4.766 1.00 95.56 247 ASP A CA 1
ATOM 1867 C C . ASP A 1 247 ? 19.403 -9.034 -4.391 1.00 95.56 247 ASP A C 1
ATOM 1869 O O . ASP A 1 247 ? 18.960 -8.523 -3.362 1.00 95.56 247 ASP A O 1
ATOM 1873 N N . LEU A 1 248 ? 20.151 -8.333 -5.252 1.00 93.94 248 LEU A N 1
ATOM 1874 C CA . LEU A 1 248 ? 20.537 -6.934 -5.038 1.00 93.94 248 LEU A CA 1
ATOM 1875 C C . LEU A 1 248 ? 19.318 -6.006 -5.036 1.00 93.94 248 LEU A C 1
ATOM 1877 O O . LEU A 1 248 ? 19.235 -5.092 -4.211 1.00 93.94 248 LEU A O 1
ATOM 1881 N N . VAL A 1 249 ? 18.340 -6.247 -5.918 1.00 95.31 249 VAL A N 1
ATOM 1882 C CA . VAL A 1 249 ? 17.081 -5.483 -5.927 1.00 95.31 249 VAL A CA 1
ATOM 1883 C C . VAL A 1 249 ? 16.235 -5.778 -4.689 1.00 95.31 249 VAL A C 1
ATOM 1885 O O . VAL A 1 249 ? 15.702 -4.839 -4.094 1.00 95.31 249 VAL A O 1
ATOM 1888 N N . ARG A 1 250 ? 16.137 -7.044 -4.258 1.00 96.50 250 ARG A N 1
ATOM 1889 C CA . ARG A 1 250 ? 15.475 -7.425 -2.999 1.00 96.50 250 ARG A CA 1
ATOM 1890 C C . ARG A 1 250 ? 16.148 -6.740 -1.810 1.00 96.50 250 ARG A C 1
ATOM 1892 O O . ARG A 1 250 ? 15.469 -6.024 -1.081 1.00 96.50 250 ARG A O 1
ATOM 1899 N N . GLY A 1 251 ? 17.469 -6.850 -1.673 1.00 95.38 251 GLY A N 1
ATOM 1900 C CA . GLY A 1 251 ? 18.240 -6.213 -0.602 1.00 95.38 251 GLY A CA 1
ATOM 1901 C C . GLY A 1 251 ? 18.071 -4.691 -0.565 1.00 95.38 251 GLY A C 1
ATOM 1902 O O . GLY A 1 251 ? 17.907 -4.114 0.509 1.00 95.38 251 GLY A O 1
ATOM 1903 N N . PHE A 1 252 ? 18.012 -4.034 -1.729 1.00 94.81 252 PHE A N 1
ATOM 1904 C CA . PHE A 1 252 ? 17.689 -2.610 -1.824 1.00 94.81 252 PHE A CA 1
ATOM 1905 C C . PHE A 1 252 ? 16.267 -2.290 -1.334 1.00 94.81 252 PHE A C 1
ATOM 1907 O O . PHE A 1 252 ? 16.088 -1.430 -0.467 1.00 94.81 252 PHE A O 1
ATOM 1914 N N . LEU A 1 253 ? 15.255 -2.990 -1.861 1.00 94.94 253 LEU A N 1
ATOM 1915 C CA . LEU A 1 253 ? 13.847 -2.825 -1.473 1.00 94.94 253 LEU A CA 1
ATOM 1916 C C . LEU A 1 253 ? 13.594 -3.186 -0.001 1.00 94.94 253 LEU A C 1
ATOM 1918 O O . LEU A 1 253 ? 12.639 -2.698 0.608 1.00 94.94 253 LEU A O 1
ATOM 1922 N N . GLU A 1 254 ? 14.457 -4.010 0.591 1.00 94.94 254 GLU A N 1
ATOM 1923 C CA . GLU A 1 254 ? 14.381 -4.399 1.990 1.00 94.94 254 GLU A CA 1
ATOM 1924 C C . GLU A 1 254 ? 14.900 -3.346 2.973 1.00 94.94 254 GLU A C 1
ATOM 1926 O O . GLU A 1 254 ? 14.544 -3.417 4.157 1.00 94.94 254 GLU A O 1
ATOM 1931 N N . THR A 1 255 ? 15.657 -2.347 2.511 1.00 93.31 255 THR A N 1
ATOM 1932 C CA . THR A 1 255 ? 16.157 -1.264 3.368 1.00 93.31 255 THR A CA 1
ATOM 1933 C C . THR A 1 255 ? 15.028 -0.442 3.999 1.00 93.31 255 THR A C 1
ATOM 1935 O O . THR A 1 255 ? 13.955 -0.219 3.424 1.00 93.31 255 THR A O 1
ATOM 1938 N N . THR A 1 256 ? 15.268 0.020 5.227 1.00 86.38 256 THR A N 1
ATOM 1939 C CA . THR A 1 256 ? 14.265 0.726 6.034 1.00 86.38 256 THR A CA 1
ATOM 1940 C C . THR A 1 256 ? 13.815 2.034 5.380 1.00 86.38 256 THR A C 1
ATOM 1942 O O . THR A 1 256 ? 12.618 2.329 5.399 1.00 86.38 256 THR A O 1
ATOM 1945 N N . GLU A 1 257 ? 14.724 2.803 4.764 1.00 88.25 257 GLU A N 1
ATOM 1946 C CA . GLU A 1 257 ? 14.358 4.040 4.062 1.00 88.25 257 GLU A CA 1
ATOM 1947 C C . GLU A 1 257 ? 13.445 3.766 2.854 1.00 88.25 257 GLU A C 1
ATOM 1949 O O . GLU A 1 257 ? 12.421 4.436 2.680 1.00 88.25 257 GLU A O 1
ATOM 1954 N N . VAL A 1 258 ? 13.763 2.743 2.050 1.00 89.19 258 VAL A N 1
ATOM 1955 C CA . VAL A 1 258 ? 12.986 2.383 0.853 1.00 89.19 258 VAL A CA 1
ATOM 1956 C C . VAL A 1 258 ? 11.575 1.930 1.226 1.00 89.19 258 VAL A C 1
ATOM 1958 O O . VAL A 1 258 ? 10.597 2.416 0.643 1.00 89.19 258 VAL A O 1
ATOM 1961 N N . LYS A 1 259 ? 11.444 1.093 2.265 1.00 91.81 259 LYS A N 1
ATOM 1962 C CA . LYS A 1 259 ? 10.144 0.681 2.822 1.00 91.81 259 LYS A CA 1
ATOM 1963 C C . LYS A 1 259 ? 9.306 1.883 3.274 1.00 91.81 259 LYS A C 1
ATOM 1965 O O . LYS A 1 259 ? 8.149 1.996 2.866 1.00 91.81 259 LYS A O 1
ATOM 1970 N N . GLN A 1 260 ? 9.879 2.823 4.030 1.00 88.94 260 GLN A N 1
ATOM 1971 C CA . GLN A 1 260 ? 9.163 4.019 4.508 1.00 88.94 260 GLN A CA 1
ATOM 1972 C C . GLN A 1 260 ? 8.669 4.925 3.365 1.00 88.94 260 GLN A C 1
ATOM 1974 O O . GLN A 1 260 ? 7.544 5.442 3.409 1.00 88.94 260 GLN A O 1
ATOM 1979 N N . ILE A 1 261 ? 9.480 5.108 2.319 1.00 87.75 261 ILE A N 1
ATOM 1980 C CA . ILE A 1 261 ? 9.108 5.897 1.135 1.00 87.75 261 ILE A CA 1
ATOM 1981 C C . ILE A 1 261 ? 7.975 5.203 0.360 1.00 87.75 261 ILE A C 1
ATOM 1983 O O . ILE A 1 261 ? 6.984 5.854 0.008 1.00 87.75 261 ILE A O 1
ATOM 1987 N N . LEU A 1 262 ? 8.060 3.883 0.157 1.00 87.38 262 LEU A N 1
ATOM 1988 C CA . LEU A 1 262 ? 7.017 3.092 -0.507 1.00 87.38 262 LEU A CA 1
ATOM 1989 C C . LEU A 1 262 ? 5.695 3.073 0.277 1.00 87.38 262 LEU A C 1
ATOM 1991 O O . LEU A 1 262 ? 4.631 3.253 -0.321 1.00 87.38 262 LEU A O 1
ATOM 1995 N N . GLU A 1 263 ? 5.721 2.920 1.602 1.00 88.56 263 GLU A N 1
ATOM 1996 C CA . GLU A 1 263 ? 4.519 3.020 2.445 1.00 88.56 263 GLU A CA 1
ATOM 1997 C C . GLU A 1 263 ? 3.873 4.408 2.349 1.00 88.56 263 GLU A C 1
ATOM 1999 O O . GLU A 1 263 ? 2.667 4.534 2.108 1.00 88.56 263 GLU A O 1
ATOM 2004 N N . THR A 1 264 ? 4.683 5.466 2.436 1.00 84.31 264 THR A N 1
ATOM 2005 C CA . THR A 1 264 ? 4.219 6.852 2.283 1.00 84.31 264 THR A CA 1
ATOM 2006 C C . THR A 1 264 ? 3.582 7.084 0.905 1.00 84.31 264 THR A C 1
ATOM 2008 O O . THR A 1 264 ? 2.560 7.772 0.790 1.00 84.31 264 THR A O 1
ATOM 2011 N N . ALA A 1 265 ? 4.131 6.477 -0.151 1.00 82.56 265 ALA A N 1
ATOM 2012 C CA . ALA A 1 265 ? 3.567 6.519 -1.498 1.00 82.56 265 ALA A CA 1
ATOM 2013 C C . ALA A 1 265 ? 2.227 5.768 -1.600 1.00 82.56 265 ALA A C 1
ATOM 2015 O O . ALA A 1 265 ? 1.263 6.319 -2.142 1.00 82.56 265 ALA A O 1
ATOM 2016 N N . LYS A 1 266 ? 2.116 4.566 -1.015 1.00 84.44 266 LYS A N 1
ATOM 2017 C CA . LYS A 1 266 ? 0.867 3.778 -0.952 1.00 84.44 266 LYS A CA 1
ATOM 2018 C C . LYS A 1 266 ? -0.261 4.567 -0.253 1.00 84.44 266 LYS A C 1
ATOM 2020 O O . LYS A 1 266 ? -1.400 4.599 -0.735 1.00 84.44 266 LYS A O 1
ATOM 2025 N N . VAL A 1 267 ? 0.042 5.323 0.809 1.00 79.19 267 VAL A N 1
ATOM 2026 C CA . VAL A 1 267 ? -0.926 6.228 1.476 1.00 79.19 267 VAL A CA 1
ATOM 2027 C C . VAL A 1 267 ? -1.356 7.407 0.573 1.00 79.19 267 VAL A C 1
ATOM 2029 O O . VAL A 1 267 ? -2.539 7.769 0.524 1.00 79.19 267 VAL A O 1
ATOM 2032 N N . LYS A 1 268 ? -0.439 7.991 -0.211 1.00 73.25 268 LYS A N 1
ATOM 2033 C CA . LYS A 1 268 ? -0.765 9.056 -1.188 1.00 73.25 268 LYS A CA 1
ATOM 2034 C C . LYS A 1 268 ? -1.598 8.538 -2.376 1.00 73.25 268 LYS A C 1
ATOM 2036 O O . LYS A 1 268 ? -2.514 9.221 -2.842 1.00 73.25 268 LYS A O 1
ATOM 2041 N N . GLN A 1 269 ? -1.348 7.315 -2.843 1.00 70.25 269 GLN A N 1
ATOM 2042 C CA . GLN A 1 269 ? -2.141 6.699 -3.914 1.00 70.25 269 GLN A CA 1
ATOM 2043 C C . GLN A 1 269 ? -3.572 6.383 -3.456 1.00 70.25 269 GLN A C 1
ATOM 2045 O O . GLN A 1 269 ? -4.530 6.794 -4.114 1.00 70.25 269 GLN A O 1
ATOM 2050 N N . THR A 1 270 ? -3.750 5.748 -2.292 1.00 67.88 270 THR A N 1
ATOM 2051 C CA . THR A 1 270 ? -5.091 5.408 -1.767 1.00 67.88 270 THR A CA 1
ATOM 2052 C C . THR A 1 270 ? -5.972 6.638 -1.508 1.00 67.88 270 THR A C 1
ATOM 2054 O O . THR A 1 270 ? -7.182 6.588 -1.738 1.00 67.88 270 THR A O 1
ATOM 2057 N N . THR A 1 271 ? -5.399 7.774 -1.097 1.00 64.75 271 THR A N 1
ATOM 2058 C CA . THR A 1 271 ? -6.145 9.043 -0.968 1.00 64.75 271 THR A CA 1
ATOM 2059 C C . THR A 1 271 ? -6.527 9.655 -2.323 1.00 64.75 271 THR A C 1
ATOM 2061 O O . THR A 1 271 ? -7.608 10.233 -2.450 1.00 64.75 271 THR A O 1
ATOM 2064 N N . THR A 1 272 ? -5.705 9.469 -3.358 1.00 61.31 272 THR A N 1
ATOM 2065 C CA . THR A 1 272 ? -5.994 9.927 -4.729 1.00 61.31 272 THR A CA 1
ATOM 2066 C C . THR A 1 272 ? -7.089 9.089 -5.398 1.00 61.31 272 THR A C 1
ATOM 2068 O O . THR A 1 272 ? -8.013 9.649 -5.994 1.00 61.31 272 THR A O 1
ATOM 2071 N N . VAL A 1 273 ? -7.057 7.760 -5.233 1.00 63.56 273 VAL A N 1
ATOM 2072 C CA . VAL A 1 273 ? -8.125 6.857 -5.706 1.00 63.56 273 VAL A CA 1
ATOM 2073 C C . VAL A 1 273 ? -9.463 7.230 -5.064 1.00 63.56 273 VAL A C 1
ATOM 2075 O O . VAL A 1 273 ? -10.441 7.427 -5.783 1.00 63.56 273 VAL A O 1
ATOM 2078 N N . LYS A 1 274 ? -9.497 7.463 -3.740 1.00 62.41 274 LYS A N 1
ATOM 2079 C CA . LYS A 1 274 ? -10.712 7.903 -3.026 1.00 62.41 274 LYS A CA 1
ATOM 2080 C C . LYS A 1 274 ? -11.355 9.155 -3.640 1.00 62.41 274 LYS A C 1
ATOM 2082 O O . LYS A 1 274 ? -12.580 9.200 -3.730 1.00 62.41 274 LYS A O 1
ATOM 2087 N N . LYS A 1 275 ? -10.572 10.135 -4.118 1.00 64.44 275 LYS A N 1
ATOM 2088 C CA . LYS A 1 275 ? -11.109 11.327 -4.810 1.00 64.44 275 LYS A CA 1
ATOM 2089 C C . LYS A 1 275 ? -11.753 10.989 -6.161 1.00 64.44 275 LYS A C 1
ATOM 2091 O O . LYS A 1 275 ? -12.855 11.460 -6.431 1.00 64.44 275 LYS A O 1
ATOM 2096 N N . LYS A 1 276 ? -11.118 10.148 -6.990 1.00 66.50 276 LYS A N 1
ATOM 2097 C CA . LYS A 1 276 ? -11.707 9.705 -8.272 1.00 66.50 276 LYS A CA 1
ATOM 2098 C C . LYS A 1 276 ? -12.991 8.897 -8.048 1.00 66.50 276 LYS A C 1
ATOM 2100 O O . LYS A 1 276 ? -14.002 9.171 -8.688 1.00 66.50 276 LYS A O 1
ATOM 2105 N N . THR A 1 277 ? -12.987 7.967 -7.090 1.00 68.44 277 THR A N 1
ATOM 2106 C CA . THR A 1 277 ? -14.177 7.181 -6.726 1.00 68.44 277 THR A CA 1
ATOM 2107 C C . THR A 1 277 ? -15.304 8.057 -6.171 1.00 68.44 277 THR A C 1
ATOM 2109 O O . THR A 1 277 ? -16.465 7.785 -6.460 1.00 68.44 277 THR A O 1
ATOM 2112 N N . ALA A 1 278 ? -14.995 9.119 -5.418 1.00 70.38 278 ALA A N 1
ATOM 2113 C CA . ALA A 1 278 ? -16.003 10.063 -4.933 1.00 70.38 278 ALA A CA 1
ATOM 2114 C C . ALA A 1 278 ? -16.714 10.797 -6.082 1.00 70.38 278 ALA A C 1
ATOM 2116 O O . ALA A 1 278 ? -17.941 10.857 -6.074 1.00 70.38 278 ALA A O 1
ATOM 2117 N N . LYS A 1 279 ? -15.977 11.268 -7.103 1.00 75.06 279 LYS A N 1
ATOM 2118 C CA . LYS A 1 279 ? -16.581 11.916 -8.281 1.00 75.06 279 LYS A CA 1
ATOM 2119 C C . LYS A 1 279 ? -17.519 10.965 -9.036 1.00 75.06 279 LYS A C 1
ATOM 2121 O O . LYS A 1 279 ? -18.670 11.313 -9.272 1.00 75.06 279 LYS A O 1
ATOM 2126 N N . VAL A 1 280 ? -17.068 9.740 -9.323 1.00 74.69 280 VAL A N 1
ATOM 2127 C CA . VAL A 1 280 ? -17.891 8.725 -10.014 1.00 74.69 280 VAL A CA 1
ATOM 2128 C C . VAL A 1 280 ? -19.130 8.346 -9.191 1.00 74.69 280 VAL A C 1
ATOM 2130 O O . VAL A 1 280 ? -20.210 8.183 -9.750 1.00 74.69 280 VAL A O 1
ATOM 2133 N N . LYS A 1 281 ? -19.013 8.251 -7.857 1.00 76.81 281 LYS A N 1
ATOM 2134 C CA . LYS A 1 281 ? -20.172 8.032 -6.973 1.00 76.81 281 LYS A CA 1
ATOM 2135 C C . LYS A 1 281 ? -21.154 9.206 -6.988 1.00 76.81 281 LYS A C 1
ATOM 2137 O O . LYS A 1 281 ? -22.352 8.963 -6.941 1.00 76.81 281 LYS A O 1
ATOM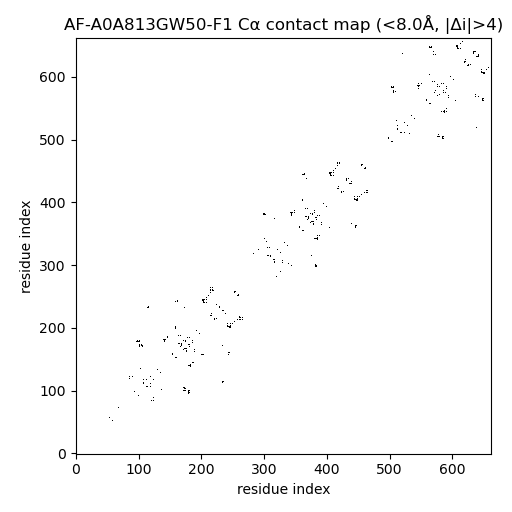 2142 N N . GLN A 1 282 ? -20.671 10.446 -7.056 1.00 81.06 282 GLN A N 1
ATOM 2143 C CA . GLN A 1 282 ? -21.518 11.639 -7.120 1.00 81.06 282 GLN A CA 1
ATOM 2144 C C . GLN A 1 282 ? -22.263 11.739 -8.460 1.00 81.06 282 GLN A C 1
ATOM 2146 O O . GLN A 1 282 ? -23.458 12.022 -8.468 1.00 81.06 282 GLN A O 1
ATOM 2151 N N . GLU A 1 283 ? -21.582 11.466 -9.577 1.00 78.44 283 GLU A N 1
ATOM 2152 C CA . GLU A 1 283 ? -22.192 11.417 -10.914 1.00 78.44 283 GLU A CA 1
ATOM 2153 C C . GLU A 1 283 ? -23.255 10.307 -10.988 1.00 78.44 283 GLU A C 1
ATOM 2155 O O . GLU A 1 283 ? -24.392 10.587 -11.367 1.00 78.44 283 GLU A O 1
ATOM 2160 N N . LYS A 1 284 ? -22.946 9.089 -10.509 1.00 80.62 284 LYS A N 1
ATOM 2161 C CA . LYS A 1 284 ? -23.931 7.998 -10.420 1.00 80.62 284 LYS A CA 1
ATOM 2162 C C . LYS A 1 284 ? -25.129 8.372 -9.535 1.00 80.62 284 LYS A C 1
ATOM 2164 O O . LYS A 1 284 ? -26.264 8.223 -9.965 1.00 80.62 284 LYS A O 1
ATOM 2169 N N . ALA A 1 285 ? -24.899 8.913 -8.336 1.00 83.50 285 ALA A N 1
ATOM 2170 C CA . ALA A 1 285 ? -25.978 9.286 -7.418 1.00 83.50 285 ALA A CA 1
ATOM 2171 C C . ALA A 1 285 ? -26.926 10.361 -7.988 1.00 83.50 285 ALA A C 1
ATOM 2173 O O . ALA A 1 285 ? -28.093 10.399 -7.607 1.00 83.50 285 ALA A O 1
ATOM 2174 N N . LYS A 1 286 ? -26.445 11.219 -8.902 1.00 85.06 286 LYS A N 1
ATOM 2175 C CA . LYS A 1 286 ? -27.263 12.218 -9.609 1.00 85.06 286 LYS A CA 1
ATOM 2176 C C . LYS A 1 286 ? -28.172 11.592 -10.678 1.00 85.06 286 LYS A C 1
ATOM 2178 O O . LYS A 1 286 ? -29.268 12.095 -10.901 1.00 85.06 286 LYS A O 1
ATOM 2183 N N . VAL A 1 287 ? -27.725 10.517 -11.328 1.00 85.00 287 VAL A N 1
ATOM 2184 C CA . VAL A 1 287 ? -28.539 9.734 -12.274 1.00 85.00 287 VAL A CA 1
ATOM 2185 C C . VAL A 1 287 ? -29.542 8.866 -11.514 1.00 85.00 287 VAL A C 1
ATOM 2187 O O . VAL A 1 287 ? -30.746 8.949 -11.761 1.00 85.00 287 VAL A O 1
ATOM 2190 N N . ASP A 1 288 ? -29.063 8.106 -10.525 1.00 84.75 288 ASP A N 1
ATOM 2191 C CA . ASP A 1 288 ? -29.888 7.221 -9.701 1.00 84.75 288 ASP A CA 1
ATOM 2192 C C . ASP A 1 288 ? -31.030 7.994 -9.010 1.00 84.75 288 ASP A C 1
ATOM 2194 O O . ASP A 1 288 ? -32.150 7.490 -8.938 1.00 84.75 288 ASP A O 1
ATOM 2198 N N . SER A 1 289 ? -30.797 9.228 -8.537 1.00 90.19 289 SER A N 1
ATOM 2199 C CA . SER A 1 289 ? -31.828 10.032 -7.857 1.00 90.19 289 SER A CA 1
ATOM 2200 C C . SER A 1 289 ? -32.975 10.492 -8.762 1.00 90.19 289 SER A C 1
ATOM 2202 O O . SER A 1 289 ? -34.059 10.770 -8.250 1.00 90.19 289 SER A O 1
ATOM 2204 N N . LYS A 1 290 ? -32.767 10.543 -10.085 1.00 92.06 290 LYS A N 1
ATOM 2205 C CA . LYS A 1 290 ? -33.801 10.882 -11.075 1.00 92.06 290 LYS A CA 1
ATOM 2206 C C . LYS A 1 290 ? -34.595 9.666 -11.538 1.00 92.06 290 LYS A C 1
ATOM 2208 O O . LYS A 1 290 ? -35.805 9.764 -11.706 1.00 92.06 290 LYS A O 1
ATOM 2213 N N . LEU A 1 291 ? -33.926 8.528 -11.717 1.00 92.94 291 LEU A N 1
ATOM 2214 C CA . LEU A 1 291 ? -34.556 7.292 -12.189 1.00 92.94 291 LEU A CA 1
ATOM 2215 C C . LEU A 1 291 ? -35.263 6.509 -11.067 1.00 92.94 291 LEU A C 1
ATOM 2217 O O . LEU A 1 291 ? -36.331 5.945 -11.289 1.00 92.94 291 LEU A O 1
ATOM 2221 N N . THR A 1 292 ? -34.724 6.511 -9.840 1.00 92.56 292 THR A N 1
ATOM 2222 C CA . THR A 1 292 ? -35.286 5.743 -8.707 1.00 92.56 292 THR A CA 1
ATOM 2223 C C . THR A 1 292 ? -36.755 6.071 -8.386 1.00 92.56 292 THR A C 1
ATOM 2225 O O . THR A 1 292 ? -37.494 5.134 -8.088 1.00 92.56 292 THR A O 1
ATOM 2228 N N . PRO A 1 293 ? -37.226 7.338 -8.411 1.00 94.81 293 PRO A N 1
ATOM 2229 C CA . PRO A 1 293 ? -38.645 7.639 -8.215 1.00 94.81 293 PRO A CA 1
ATOM 2230 C C . PRO A 1 293 ? -39.538 7.008 -9.289 1.00 94.81 293 PRO A C 1
ATOM 2232 O O . PRO A 1 293 ? -40.589 6.470 -8.952 1.00 94.81 293 PRO A O 1
ATOM 2235 N N . VAL A 1 294 ? -39.095 7.009 -10.552 1.00 95.62 294 VAL A N 1
ATOM 2236 C CA . VAL A 1 294 ? -39.842 6.433 -11.680 1.00 95.62 294 VAL A CA 1
ATOM 2237 C C . VAL A 1 294 ? -39.918 4.915 -11.551 1.00 95.62 294 VAL A C 1
ATOM 2239 O O . VAL A 1 294 ? -41.016 4.378 -11.519 1.00 95.62 294 VAL A O 1
ATOM 2242 N N . PHE A 1 295 ? -38.789 4.233 -11.323 1.00 93.75 295 PHE A N 1
ATOM 2243 C CA . PHE A 1 295 ? -38.751 2.773 -11.124 1.00 93.75 295 PHE A CA 1
ATOM 2244 C C . PHE A 1 295 ? -39.526 2.282 -9.884 1.00 93.75 295 PHE A C 1
ATOM 2246 O O . PHE A 1 295 ? -39.799 1.091 -9.752 1.00 93.75 295 PHE A O 1
ATOM 2253 N N . LYS A 1 296 ? -39.847 3.176 -8.937 1.00 91.31 296 LYS A N 1
ATOM 2254 C CA . LYS A 1 296 ? -40.708 2.874 -7.781 1.00 91.31 296 LYS A CA 1
ATOM 2255 C C . LYS A 1 296 ? -42.191 3.110 -8.052 1.00 91.31 296 LYS A C 1
ATOM 2257 O O . LYS A 1 296 ? -43.009 2.426 -7.447 1.00 91.31 296 LYS A O 1
ATOM 2262 N N . ALA A 1 297 ? -42.524 4.096 -8.882 1.00 94.50 297 ALA A N 1
ATOM 2263 C CA . ALA A 1 297 ? -43.898 4.384 -9.282 1.00 94.50 297 ALA A CA 1
ATOM 2264 C C . ALA A 1 297 ? -44.395 3.384 -10.338 1.00 94.50 297 ALA A C 1
ATOM 2266 O O . ALA A 1 297 ? -45.543 2.956 -10.287 1.00 94.50 297 ALA A O 1
ATOM 2267 N N . ASP A 1 298 ? -43.504 2.988 -11.246 1.00 94.62 298 ASP A N 1
ATOM 2268 C CA . ASP A 1 298 ? -43.739 2.041 -12.326 1.00 94.62 298 ASP A CA 1
ATOM 2269 C C . ASP A 1 298 ? -42.636 0.958 -12.313 1.00 94.62 298 ASP A C 1
ATOM 2271 O O . ASP A 1 298 ? -41.494 1.232 -12.699 1.00 94.62 298 ASP A O 1
ATOM 2275 N N . PRO A 1 299 ? -42.945 -0.280 -11.873 1.00 90.38 299 PRO A N 1
ATOM 2276 C CA . PRO A 1 299 ? -42.002 -1.399 -11.890 1.00 90.38 299 PRO A CA 1
ATOM 2277 C C . PRO A 1 299 ? -41.485 -1.774 -13.288 1.00 90.38 299 PRO A C 1
ATOM 2279 O O . PRO A 1 299 ? -40.430 -2.398 -13.394 1.00 90.38 299 PRO A O 1
ATOM 2282 N N . VAL A 1 300 ? -42.216 -1.413 -14.346 1.00 95.25 300 VAL A N 1
ATOM 2283 C CA . VAL A 1 300 ? -41.945 -1.773 -15.747 1.00 95.25 300 VAL A CA 1
ATOM 2284 C C . VAL A 1 300 ? -40.954 -0.811 -16.396 1.00 95.25 300 VAL A C 1
ATOM 2286 O O . VAL A 1 300 ? -40.174 -1.202 -17.270 1.00 95.25 300 VAL A O 1
ATOM 2289 N N . ALA A 1 301 ? -40.907 0.431 -15.907 1.00 95.44 301 ALA A N 1
ATOM 2290 C CA . ALA A 1 301 ? -39.979 1.461 -16.362 1.00 95.44 301 ALA A CA 1
ATOM 2291 C C . ALA A 1 301 ? -38.508 1.007 -16.316 1.00 95.44 301 ALA A C 1
ATOM 2293 O O . ALA A 1 301 ? -37.701 1.471 -17.121 1.00 95.44 301 ALA A O 1
ATOM 2294 N N . PHE A 1 302 ? -38.137 0.086 -15.416 1.00 93.75 302 PHE A N 1
ATOM 2295 C CA . PHE A 1 302 ? -36.774 -0.450 -15.372 1.00 93.75 302 PHE A CA 1
ATOM 2296 C C . PHE A 1 302 ? -36.463 -1.377 -16.560 1.00 93.75 302 PHE A C 1
ATOM 2298 O O . PHE A 1 302 ? -35.398 -1.244 -17.159 1.00 93.75 302 PHE A O 1
ATOM 2305 N N . TYR A 1 303 ? -37.402 -2.236 -16.978 1.00 94.75 303 TYR A N 1
ATOM 2306 C CA . TYR A 1 303 ? -37.253 -3.035 -18.202 1.00 94.75 303 TYR A CA 1
ATOM 2307 C C . TYR A 1 303 ? -37.241 -2.141 -19.448 1.00 94.75 303 TYR A C 1
ATOM 2309 O O . TYR A 1 303 ? -36.396 -2.312 -20.329 1.00 94.75 303 TYR A O 1
ATOM 2317 N N . GLN A 1 304 ? -38.134 -1.146 -19.515 1.00 96.06 304 GLN A N 1
ATOM 2318 C CA . GLN A 1 304 ? -38.157 -0.187 -20.624 1.00 96.06 304 GLN A CA 1
ATOM 2319 C C . GLN A 1 304 ? -36.845 0.609 -20.720 1.00 96.06 304 GLN A C 1
ATOM 2321 O O . GLN A 1 304 ? -36.325 0.789 -21.819 1.00 96.06 304 GLN A O 1
ATOM 2326 N N . TRP A 1 305 ? -36.263 1.024 -19.589 1.00 95.00 305 TRP A N 1
ATOM 2327 C CA . TRP A 1 305 ? -34.942 1.659 -19.535 1.00 95.00 305 TRP A CA 1
ATOM 2328 C C . TRP A 1 305 ? -33.834 0.738 -20.059 1.00 95.00 305 TRP A C 1
ATOM 2330 O O . TRP A 1 305 ? -33.020 1.165 -20.878 1.00 95.00 305 TRP A O 1
ATOM 2340 N N . SER A 1 306 ? -33.819 -0.533 -19.648 1.00 93.81 306 SER A N 1
ATOM 2341 C CA . SER A 1 306 ? -32.857 -1.525 -20.142 1.00 93.81 306 SER A CA 1
ATOM 2342 C C . SER A 1 306 ? -32.975 -1.752 -21.655 1.00 93.81 306 SER A C 1
ATOM 2344 O O . SER A 1 306 ? -31.958 -1.752 -22.352 1.00 93.81 306 SER A O 1
ATOM 2346 N N . LYS A 1 307 ? -34.204 -1.857 -22.182 1.00 94.75 307 LYS A N 1
ATOM 2347 C CA . LYS A 1 307 ? -34.484 -1.960 -23.625 1.00 94.75 307 LYS A CA 1
ATOM 2348 C C . LYS A 1 307 ? -34.027 -0.706 -24.382 1.00 94.75 307 LYS A C 1
ATOM 2350 O O . LYS A 1 307 ? -33.379 -0.820 -25.421 1.00 94.75 307 LYS A O 1
ATOM 2355 N N . PHE A 1 308 ? -34.310 0.481 -23.842 1.00 95.56 308 PHE A N 1
ATOM 2356 C CA . PHE A 1 308 ? -33.905 1.771 -24.407 1.00 95.56 308 PHE A CA 1
ATOM 2357 C C . PHE A 1 308 ? -32.378 1.930 -24.460 1.00 95.56 308 PHE A C 1
ATOM 2359 O O . PHE A 1 308 ? -31.839 2.342 -25.486 1.00 95.56 308 PHE A O 1
ATOM 2366 N N . LEU A 1 309 ? -31.654 1.549 -23.399 1.00 94.06 309 LEU A N 1
ATOM 2367 C CA . LEU A 1 309 ? -30.186 1.552 -23.408 1.00 94.06 309 LEU A CA 1
ATOM 2368 C C . LEU A 1 309 ? -29.625 0.648 -24.512 1.00 94.06 309 LEU A C 1
ATOM 2370 O O . LEU A 1 309 ? -28.757 1.090 -25.267 1.00 94.06 309 LEU A O 1
ATOM 2374 N N . LEU A 1 310 ? -30.168 -0.564 -24.668 1.00 92.50 310 LEU A N 1
ATOM 2375 C CA . LEU A 1 310 ? -29.737 -1.490 -25.716 1.00 92.50 310 LEU A CA 1
ATOM 2376 C C . LEU A 1 310 ? -29.997 -0.927 -27.125 1.00 92.50 310 LEU A C 1
ATOM 2378 O O . LEU A 1 310 ? -29.115 -0.988 -27.979 1.00 92.50 310 LEU A O 1
ATOM 2382 N N . GLN A 1 311 ? -31.155 -0.295 -27.354 1.00 94.81 311 GLN A N 1
ATOM 2383 C CA . GLN A 1 311 ? -31.470 0.413 -28.608 1.00 94.81 311 GLN A CA 1
ATOM 2384 C C . GLN A 1 311 ? -30.505 1.578 -28.901 1.00 94.81 311 GLN A C 1
ATOM 2386 O O . GLN A 1 311 ? -30.269 1.908 -30.062 1.00 94.81 311 GLN A O 1
ATOM 2391 N N . LYS A 1 312 ? -29.912 2.187 -27.866 1.00 94.25 312 LYS A N 1
ATOM 2392 C CA . LYS A 1 312 ? -28.871 3.226 -27.977 1.00 94.25 312 LYS A CA 1
ATOM 2393 C C . LYS A 1 312 ? -27.446 2.657 -28.085 1.00 94.25 312 LYS A C 1
ATOM 2395 O O . LYS A 1 312 ? -26.491 3.434 -28.078 1.00 94.25 312 LYS A O 1
ATOM 2400 N N . GLY A 1 313 ? -27.282 1.334 -28.178 1.00 93.12 313 GLY A N 1
ATOM 2401 C CA . GLY A 1 313 ? -25.974 0.670 -28.235 1.00 93.12 313 GLY A CA 1
ATOM 2402 C C . GLY A 1 313 ? -25.210 0.691 -26.906 1.00 93.12 313 GLY A C 1
ATOM 2403 O O . GLY A 1 313 ? -23.981 0.646 -26.903 1.00 93.12 313 GLY A O 1
ATOM 2404 N N . LEU A 1 314 ? -25.918 0.803 -25.778 1.00 91.06 314 LEU A N 1
ATOM 2405 C CA . LEU A 1 314 ? -25.353 0.809 -24.430 1.00 91.06 314 LEU A CA 1
ATOM 2406 C C . LEU A 1 314 ? -25.758 -0.455 -23.667 1.00 91.06 314 LEU A C 1
ATOM 2408 O O . LEU A 1 314 ? -26.886 -0.929 -23.774 1.00 91.06 314 LEU A O 1
ATOM 2412 N N . GLU A 1 315 ? -24.856 -0.974 -22.834 1.00 86.94 315 GLU A N 1
ATOM 2413 C CA . GLU A 1 315 ? -25.201 -2.071 -21.928 1.00 86.94 315 GLU A CA 1
ATOM 2414 C C . GLU A 1 315 ? -26.279 -1.633 -20.914 1.00 86.94 315 GLU A C 1
ATOM 2416 O O . GLU A 1 315 ? -26.140 -0.562 -20.314 1.00 86.94 315 GLU A O 1
ATOM 2421 N N . PRO A 1 316 ? -27.289 -2.469 -20.605 1.00 80.75 316 PRO A N 1
ATOM 2422 C CA . PRO A 1 316 ? -28.258 -2.194 -19.537 1.00 80.75 316 PRO A CA 1
ATOM 2423 C C . PRO A 1 316 ? -27.617 -1.943 -18.158 1.00 80.75 316 PRO A C 1
ATOM 2425 O O . PRO A 1 316 ? -28.152 -1.203 -17.334 1.00 80.75 316 PRO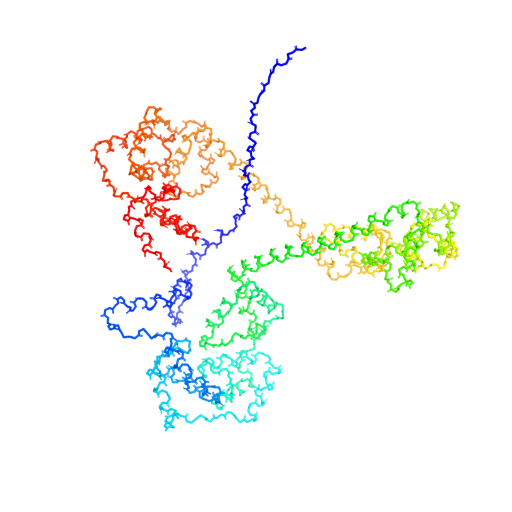 A O 1
ATOM 2428 N N . SER A 1 317 ? -26.437 -2.521 -17.915 1.00 71.31 317 SER A N 1
ATOM 2429 C CA . SER A 1 317 ? -25.601 -2.335 -16.721 1.00 71.31 317 SER A CA 1
ATOM 2430 C C . SER A 1 317 ? -24.799 -1.027 -16.695 1.00 71.31 317 SER A C 1
ATOM 2432 O O . SER A 1 317 ? -24.085 -0.770 -15.718 1.00 71.31 317 SER A O 1
ATOM 2434 N N . ALA A 1 318 ? -24.893 -0.180 -17.727 1.00 67.56 318 ALA A N 1
ATOM 2435 C CA . ALA A 1 318 ? -24.139 1.063 -17.844 1.00 67.56 318 ALA A CA 1
ATOM 2436 C C . ALA A 1 318 ? -24.586 2.115 -16.812 1.00 67.56 318 ALA A C 1
ATOM 2438 O O . ALA A 1 318 ? -25.265 3.095 -17.119 1.00 67.56 318 ALA A O 1
ATOM 2439 N N . ALA A 1 319 ? -24.078 1.993 -15.583 1.00 60.06 319 ALA A N 1
ATOM 2440 C CA . ALA A 1 319 ? -24.236 2.940 -14.471 1.00 60.06 319 ALA A CA 1
ATOM 2441 C C . ALA A 1 319 ? -23.557 4.317 -14.700 1.00 60.06 319 ALA A C 1
ATOM 2443 O O . ALA A 1 319 ? -23.168 5.002 -13.751 1.00 60.06 319 ALA A O 1
ATOM 2444 N N . ARG A 1 320 ? -23.343 4.677 -15.970 1.00 67.25 320 ARG A N 1
ATOM 2445 C CA . ARG A 1 320 ? -22.742 5.905 -16.501 1.00 67.25 320 ARG A CA 1
ATOM 2446 C C . ARG A 1 320 ? -23.465 6.383 -17.769 1.00 67.25 320 ARG A C 1
ATOM 2448 O O . ARG A 1 320 ? -22.849 7.060 -18.592 1.00 67.25 320 ARG A O 1
ATOM 2455 N N . ALA A 1 321 ? -24.741 6.027 -17.950 1.00 82.19 321 ALA A N 1
ATOM 2456 C CA . ALA A 1 321 ? -25.589 6.704 -18.925 1.00 82.19 321 ALA A CA 1
ATOM 2457 C C . ALA A 1 321 ? -25.461 8.221 -18.711 1.00 82.19 321 ALA A C 1
ATOM 2459 O O . ALA A 1 321 ? -25.526 8.702 -17.575 1.00 82.19 321 ALA A O 1
ATOM 2460 N N . LYS A 1 322 ? -25.190 8.964 -19.788 1.00 88.94 322 LYS A N 1
ATOM 2461 C CA . LYS A 1 322 ? -25.019 10.414 -19.686 1.00 88.94 322 LYS A CA 1
ATOM 2462 C C . LYS A 1 322 ? -26.350 11.059 -19.294 1.00 88.94 322 LYS A C 1
ATOM 2464 O O . LYS A 1 322 ? -27.413 10.514 -19.585 1.00 88.94 322 LYS A O 1
ATOM 2469 N N . GLU A 1 323 ? -26.289 12.227 -18.661 1.00 90.94 323 GLU A N 1
ATOM 2470 C CA . GLU A 1 323 ? -27.478 12.961 -18.209 1.00 90.94 323 GLU A CA 1
ATOM 2471 C C . GLU A 1 323 ? -28.479 13.185 -19.354 1.00 90.94 323 GLU A C 1
ATOM 2473 O O . GLU A 1 323 ? -29.678 13.046 -19.147 1.00 90.94 323 GLU A O 1
ATOM 2478 N N . GLU A 1 324 ? -27.998 13.445 -20.571 1.00 93.50 324 GLU A N 1
ATOM 2479 C CA . GLU A 1 324 ? -28.833 13.661 -21.755 1.00 93.50 324 GLU A CA 1
ATOM 2480 C C . GLU A 1 324 ? -29.664 12.416 -22.110 1.00 93.50 324 GLU A C 1
ATOM 2482 O O . GLU A 1 324 ? -30.844 12.534 -22.419 1.00 93.50 324 GLU A O 1
ATOM 2487 N N . ILE A 1 325 ? -29.080 11.219 -21.979 1.00 94.88 325 ILE A N 1
ATOM 2488 C CA . ILE A 1 325 ? -29.737 9.925 -22.252 1.00 94.88 325 ILE A CA 1
ATOM 2489 C C . ILE A 1 325 ? -30.798 9.625 -21.185 1.00 94.88 325 ILE A C 1
ATOM 2491 O O . ILE A 1 325 ? -31.865 9.093 -21.482 1.00 94.88 325 ILE A O 1
ATOM 2495 N N . VAL A 1 326 ? -30.524 10.009 -19.935 1.00 94.56 326 VAL A N 1
ATOM 2496 C CA . VAL A 1 326 ? -31.480 9.902 -18.824 1.00 94.56 326 VAL A CA 1
ATOM 2497 C C . VAL A 1 326 ? -32.656 10.861 -19.032 1.00 94.56 326 VAL A C 1
ATOM 2499 O O . VAL A 1 326 ? -33.799 10.462 -18.832 1.00 94.56 326 VAL A O 1
ATOM 2502 N N . GLN A 1 327 ? -32.407 12.105 -19.459 1.00 95.31 327 GLN A N 1
ATOM 2503 C CA . GLN A 1 327 ? -33.483 13.049 -19.788 1.00 95.31 327 GLN A CA 1
ATOM 2504 C C . GLN A 1 327 ? -34.306 12.592 -21.001 1.00 95.31 327 GLN A C 1
ATOM 2506 O O . GLN A 1 327 ? -35.527 12.705 -20.964 1.00 95.31 327 GLN A O 1
ATOM 2511 N N . GLU A 1 328 ? -33.667 12.039 -22.038 1.00 96.94 328 GLU A N 1
ATOM 2512 C CA . GLU A 1 328 ? -34.353 11.492 -23.215 1.00 96.94 328 GLU A CA 1
ATOM 2513 C C . GLU A 1 328 ? -35.317 10.359 -22.827 1.00 96.94 328 GLU A C 1
ATOM 2515 O O . GLU A 1 328 ? -36.500 10.423 -23.159 1.00 96.94 328 GLU A O 1
ATOM 2520 N N . PHE A 1 329 ? -34.857 9.378 -22.041 1.00 96.94 329 PHE A N 1
ATOM 2521 C CA . PHE A 1 329 ? -35.723 8.309 -21.534 1.00 96.94 329 PHE A CA 1
ATOM 2522 C C . PHE A 1 329 ? -36.890 8.840 -20.693 1.00 96.94 329 PHE A C 1
ATOM 2524 O O . PHE A 1 329 ? -38.029 8.432 -20.902 1.00 96.94 329 PHE A O 1
ATOM 2531 N N . LEU A 1 330 ? -36.629 9.762 -19.758 1.00 96.81 330 LEU A N 1
ATOM 2532 C CA . LEU A 1 330 ? -37.671 10.336 -18.898 1.00 96.81 330 LEU A CA 1
ATOM 2533 C C . LEU A 1 330 ? -38.725 11.108 -19.708 1.00 96.81 330 LEU A C 1
ATOM 2535 O O . LEU A 1 330 ? -39.910 11.048 -19.379 1.00 96.81 330 LEU A O 1
ATOM 2539 N N . ALA A 1 331 ? -38.318 11.796 -20.778 1.00 96.81 331 ALA A N 1
ATOM 2540 C CA . ALA A 1 331 ? -39.236 12.450 -21.704 1.00 96.81 331 ALA A CA 1
ATOM 2541 C C . ALA A 1 331 ? -40.090 11.429 -22.478 1.00 96.81 331 ALA A C 1
ATOM 2543 O O . ALA A 1 331 ? -41.301 11.605 -22.567 1.00 96.81 331 ALA A O 1
ATOM 2544 N N . MET A 1 332 ? -39.499 10.339 -22.980 1.00 97.69 332 MET A N 1
ATOM 2545 C CA . MET A 1 332 ? -40.250 9.287 -23.683 1.00 97.69 332 MET A CA 1
ATOM 2546 C C . MET A 1 332 ? -41.208 8.515 -22.761 1.00 97.69 332 MET A C 1
ATOM 2548 O O . MET A 1 332 ? -42.347 8.247 -23.141 1.00 97.69 332 MET A O 1
ATOM 2552 N N . HIS A 1 333 ? -40.779 8.193 -21.535 1.00 96.81 333 HIS A N 1
ATOM 2553 C CA . HIS A 1 333 ? -41.604 7.509 -20.530 1.00 96.81 333 HIS A CA 1
ATOM 2554 C C . HIS A 1 333 ? -42.804 8.365 -20.120 1.00 96.81 333 HIS A C 1
ATOM 2556 O O . HIS A 1 333 ? -43.941 7.912 -20.214 1.00 96.81 333 HIS A O 1
ATOM 2562 N N . SER A 1 334 ? -42.575 9.635 -19.772 1.00 95.44 334 SER A N 1
ATOM 2563 C CA . SER A 1 334 ? -43.659 10.554 -19.391 1.00 95.44 334 SER A CA 1
ATOM 2564 C C . SER A 1 334 ? -44.588 10.944 -20.548 1.00 95.44 334 SER A C 1
ATOM 2566 O O . SER A 1 334 ? -45.756 11.239 -20.305 1.00 95.44 334 SER A O 1
ATOM 2568 N N . ALA A 1 335 ? -44.112 10.904 -21.797 1.00 96.25 335 ALA A N 1
ATOM 2569 C CA . ALA A 1 335 ? -44.941 11.087 -22.988 1.00 96.25 335 ALA A CA 1
ATOM 2570 C C . ALA A 1 335 ? -45.711 9.819 -23.409 1.00 96.25 335 ALA A C 1
ATOM 2572 O O . ALA A 1 335 ? -46.520 9.889 -24.333 1.00 96.25 335 ALA A O 1
ATOM 2573 N N . GLY A 1 336 ? -45.454 8.664 -22.779 1.00 96.12 336 GLY A N 1
ATOM 2574 C CA . GLY A 1 336 ? -46.052 7.383 -23.165 1.00 96.12 336 GLY A CA 1
ATOM 2575 C C . GLY A 1 336 ? -45.620 6.888 -24.551 1.00 96.12 336 GLY A C 1
ATOM 2576 O O . GLY A 1 336 ? -46.362 6.144 -25.184 1.00 96.12 336 GLY A O 1
ATOM 2577 N N . THR A 1 337 ? -44.451 7.315 -25.049 1.00 97.12 337 THR A N 1
ATOM 2578 C CA . THR A 1 337 ? -43.944 6.956 -26.391 1.00 97.12 337 THR A CA 1
ATOM 2579 C C . THR A 1 337 ? -43.004 5.751 -26.395 1.00 97.12 337 THR A C 1
ATOM 2581 O O . THR A 1 337 ? -42.545 5.331 -27.457 1.00 97.12 337 THR A O 1
ATOM 2584 N N . LEU A 1 338 ? -42.707 5.189 -25.222 1.00 95.38 338 LEU A N 1
ATOM 2585 C CA . LEU A 1 338 ? -42.063 3.884 -25.092 1.00 95.38 338 LEU A CA 1
ATOM 2586 C C . LEU A 1 338 ? -43.085 2.774 -25.354 1.00 95.38 338 LEU A C 1
ATOM 2588 O O . LEU A 1 338 ? -44.252 2.921 -24.992 1.00 95.38 338 LEU A O 1
ATOM 2592 N N . ASP A 1 339 ? -42.635 1.657 -25.933 1.00 93.69 339 ASP A N 1
ATOM 2593 C CA . ASP A 1 339 ? -43.505 0.510 -26.214 1.00 93.69 339 ASP A CA 1
ATOM 2594 C C . ASP A 1 339 ? -44.298 0.107 -24.952 1.00 93.69 339 ASP A C 1
ATOM 2596 O O . ASP A 1 339 ? -43.679 -0.112 -23.896 1.00 93.69 339 ASP A O 1
ATOM 2600 N N . PRO A 1 340 ? -45.638 -0.010 -25.028 1.00 93.81 340 PRO A N 1
ATOM 2601 C CA . PRO A 1 340 ? -46.431 -0.496 -23.912 1.00 93.81 340 PRO A CA 1
ATOM 2602 C C . PRO A 1 340 ? -46.059 -1.950 -23.624 1.00 93.81 340 PRO A C 1
ATOM 2604 O O . PRO A 1 340 ? -45.868 -2.756 -24.535 1.00 93.81 340 PRO A O 1
ATOM 2607 N N . ILE A 1 341 ? -45.949 -2.283 -22.342 1.00 95.75 341 ILE A N 1
ATOM 2608 C CA . ILE A 1 341 ? -45.596 -3.624 -21.884 1.00 95.75 341 ILE A CA 1
ATOM 2609 C C . ILE A 1 341 ? -46.727 -4.138 -21.010 1.00 95.75 341 ILE A C 1
ATOM 2611 O O . ILE A 1 341 ? -47.010 -3.588 -19.947 1.00 95.75 341 ILE A O 1
ATOM 2615 N N . GLU A 1 342 ? -47.354 -5.215 -21.464 1.00 95.94 342 GLU A N 1
ATOM 2616 C CA . GLU A 1 342 ? -48.279 -5.991 -20.654 1.00 95.94 342 GLU A CA 1
ATOM 2617 C C . GLU A 1 342 ? -47.484 -6.760 -19.593 1.00 95.94 342 GLU A C 1
ATOM 2619 O O . GLU A 1 342 ? -46.587 -7.537 -19.919 1.00 95.94 342 GLU A O 1
ATOM 2624 N N . VAL A 1 343 ? -47.775 -6.506 -18.317 1.00 94.50 343 VAL A N 1
ATOM 2625 C CA . VAL A 1 343 ? -47.135 -7.183 -17.178 1.00 94.50 343 VAL A CA 1
ATOM 2626 C C . VAL A 1 343 ? -47.833 -8.490 -16.842 1.00 94.50 343 VAL A C 1
ATOM 2628 O O . VAL A 1 343 ? -49.034 -8.635 -17.064 1.00 94.50 343 VAL A O 1
ATOM 2631 N N . ALA A 1 344 ? -47.095 -9.429 -16.247 1.00 93.19 344 ALA A N 1
ATOM 2632 C CA . ALA A 1 344 ? -47.672 -10.672 -15.746 1.00 93.19 344 ALA A CA 1
ATOM 2633 C C . ALA A 1 344 ? -48.877 -10.399 -14.826 1.00 93.19 344 ALA A C 1
ATOM 2635 O O . ALA A 1 344 ? -48.781 -9.629 -13.864 1.00 93.19 344 ALA A O 1
ATOM 2636 N N . SER A 1 345 ? -50.007 -11.059 -15.103 1.00 94.94 345 SER A N 1
ATOM 2637 C CA . SER A 1 345 ? -51.215 -10.939 -14.284 1.00 94.94 345 SER A CA 1
ATOM 2638 C C . SER A 1 345 ? -50.966 -11.407 -12.842 1.00 94.94 345 SER A C 1
ATOM 2640 O O . SER A 1 345 ? -49.962 -12.061 -12.528 1.00 94.94 345 SER A O 1
ATOM 2642 N N . ALA A 1 346 ? -51.895 -11.092 -11.935 1.00 94.56 346 ALA A N 1
ATOM 2643 C CA . ALA A 1 346 ? -51.819 -11.570 -10.553 1.00 94.56 346 ALA A CA 1
ATOM 2644 C C . ALA A 1 346 ? -51.802 -13.110 -10.470 1.00 94.56 346 ALA A C 1
ATOM 2646 O O . ALA A 1 346 ? -51.108 -13.661 -9.618 1.00 94.56 346 ALA A O 1
ATOM 2647 N N . GLU A 1 347 ? -52.504 -13.786 -11.382 1.00 96.19 347 GLU A N 1
ATOM 2648 C CA . GLU A 1 347 ? -52.567 -15.248 -11.488 1.00 96.19 347 GLU A CA 1
ATOM 2649 C C . GLU A 1 347 ? -51.237 -15.828 -11.989 1.00 96.19 347 GLU A C 1
ATOM 2651 O O . GLU A 1 347 ? -50.654 -16.673 -11.315 1.00 96.19 347 GLU A O 1
ATOM 2656 N N . VAL A 1 348 ? -50.683 -15.294 -13.087 1.00 96.50 348 VAL A N 1
ATOM 2657 C CA . VAL A 1 348 ? -49.360 -15.697 -13.611 1.00 96.50 348 VAL A CA 1
ATOM 2658 C C . VAL A 1 348 ? -48.258 -15.463 -12.569 1.00 96.50 348 VAL A C 1
ATOM 2660 O O . VAL A 1 348 ? -47.377 -16.301 -12.384 1.00 96.50 348 VAL A O 1
ATOM 2663 N N . SER A 1 349 ? -48.331 -14.352 -11.828 1.00 95.25 349 SER A N 1
ATOM 2664 C CA . SER A 1 349 ? -47.411 -14.066 -10.720 1.00 95.25 349 SER A CA 1
ATOM 2665 C C . SER A 1 349 ? -47.540 -15.076 -9.572 1.00 95.25 349 SER A C 1
ATOM 2667 O O . SER A 1 349 ? -46.532 -15.466 -8.987 1.00 95.25 349 SER A O 1
ATOM 2669 N N . ALA A 1 350 ? -48.761 -15.500 -9.231 1.00 95.31 350 ALA A N 1
ATOM 2670 C CA . ALA A 1 350 ? -49.002 -16.473 -8.166 1.00 95.31 350 ALA A CA 1
ATOM 2671 C C . ALA A 1 350 ? -48.536 -17.885 -8.559 1.00 95.31 350 ALA A C 1
ATOM 2673 O O . ALA A 1 350 ? -47.925 -18.575 -7.742 1.00 95.31 350 ALA A O 1
ATOM 2674 N N . ASP A 1 351 ? -48.755 -18.281 -9.814 1.00 96.62 351 ASP A N 1
ATOM 2675 C CA . ASP A 1 351 ? -48.242 -19.524 -10.397 1.00 96.62 351 ASP A CA 1
ATOM 2676 C C . ASP A 1 351 ? -46.707 -19.571 -10.394 1.00 96.62 351 ASP A C 1
ATOM 2678 O O . ASP A 1 351 ? -46.106 -20.601 -10.079 1.00 96.62 351 ASP A O 1
ATOM 2682 N N . PHE A 1 352 ? -46.066 -18.438 -10.680 1.00 96.94 352 PHE A N 1
ATOM 2683 C CA . PHE A 1 352 ? -44.620 -18.272 -10.592 1.00 96.94 352 PHE A CA 1
ATOM 2684 C C . PHE A 1 352 ? -44.088 -18.370 -9.156 1.00 96.94 352 PHE A C 1
ATOM 2686 O O . PHE A 1 352 ? -43.165 -19.145 -8.886 1.00 96.94 352 PHE A O 1
ATOM 2693 N N . ASP A 1 353 ? -44.701 -17.649 -8.213 1.00 95.69 353 ASP A N 1
ATOM 2694 C CA . ASP A 1 353 ? -44.350 -17.729 -6.790 1.00 95.69 353 ASP A CA 1
ATOM 2695 C C . ASP A 1 353 ? -44.559 -19.147 -6.229 1.00 95.69 353 ASP A C 1
ATOM 2697 O O . ASP A 1 353 ? -43.834 -19.569 -5.325 1.00 95.69 353 ASP A O 1
ATOM 2701 N N . LYS A 1 354 ? -45.549 -19.887 -6.745 1.00 96.50 354 LYS A N 1
ATOM 2702 C CA . LYS A 1 354 ? -45.793 -21.294 -6.411 1.00 96.50 354 LYS A CA 1
ATOM 2703 C C . LYS A 1 354 ? -44.669 -22.189 -6.942 1.00 96.50 354 LYS A C 1
ATOM 2705 O O . LYS A 1 354 ? -44.066 -22.908 -6.147 1.00 96.50 354 LYS A O 1
ATOM 2710 N N . ALA A 1 355 ? -44.321 -22.079 -8.226 1.00 96.06 355 ALA A N 1
ATOM 2711 C CA . ALA A 1 355 ? -43.245 -22.864 -8.837 1.00 96.06 355 ALA A CA 1
ATOM 2712 C C . ALA A 1 355 ? -41.900 -22.692 -8.104 1.00 96.06 355 ALA A C 1
ATOM 2714 O O . ALA A 1 355 ? -41.222 -23.679 -7.827 1.00 96.06 355 ALA A O 1
ATOM 2715 N N . GLN A 1 356 ? -41.541 -21.463 -7.703 1.00 93.81 356 GLN A N 1
ATOM 2716 C CA . GLN A 1 356 ? -40.313 -21.215 -6.931 1.00 93.81 356 GLN A CA 1
ATOM 2717 C C . GLN A 1 356 ? -40.327 -21.798 -5.507 1.00 93.81 356 GLN A C 1
ATOM 2719 O O . GLN A 1 356 ? -39.259 -22.088 -4.965 1.00 93.81 356 GLN A O 1
ATOM 2724 N N . LYS A 1 357 ? -41.503 -21.942 -4.880 1.00 93.50 357 LYS A N 1
ATOM 2725 C CA . LYS A 1 357 ? -41.648 -22.523 -3.531 1.00 93.50 357 LYS A CA 1
ATOM 2726 C C . LYS A 1 357 ? -41.639 -24.046 -3.555 1.00 93.50 357 LYS A C 1
ATOM 2728 O O . LYS A 1 357 ? -41.022 -24.653 -2.686 1.00 93.50 357 LYS A O 1
ATOM 2733 N N . GLU A 1 358 ? -42.328 -24.644 -4.523 1.00 95.00 358 GLU A N 1
ATOM 2734 C CA . GLU A 1 358 ? -42.402 -26.100 -4.687 1.00 95.00 358 GLU A CA 1
ATOM 2735 C C . GLU A 1 358 ? -41.076 -26.667 -5.211 1.00 95.00 358 GLU A C 1
ATOM 2737 O O . GLU A 1 358 ? -40.657 -27.747 -4.797 1.00 95.00 358 GLU A O 1
ATOM 2742 N N . HIS A 1 359 ? -40.366 -25.905 -6.050 1.00 94.25 359 HIS A N 1
ATOM 2743 C CA . HIS A 1 359 ? -39.115 -26.332 -6.663 1.00 94.25 359 HIS A CA 1
ATOM 2744 C C . HIS A 1 359 ? -38.042 -25.233 -6.585 1.00 94.25 359 HIS A C 1
ATOM 2746 O O . HIS A 1 359 ? -37.993 -24.343 -7.438 1.00 94.25 359 HIS A O 1
ATOM 2752 N N . PRO A 1 360 ? -37.100 -25.309 -5.625 1.00 90.69 360 PRO A N 1
ATOM 2753 C CA . PRO A 1 360 ? -36.011 -24.337 -5.505 1.00 90.69 360 PRO A CA 1
ATOM 2754 C C . PRO A 1 360 ? -35.173 -24.160 -6.787 1.00 90.69 360 PRO A C 1
ATOM 2756 O O . PRO A 1 360 ? -34.687 -23.062 -7.054 1.00 90.69 360 PRO A O 1
ATOM 2759 N N . ALA A 1 361 ? -35.058 -25.200 -7.624 1.00 92.75 361 ALA A N 1
ATOM 2760 C CA . ALA A 1 361 ? -34.391 -25.126 -8.927 1.00 92.75 361 ALA A CA 1
ATOM 2761 C C . ALA A 1 361 ? -35.102 -24.190 -9.928 1.00 92.75 361 ALA A C 1
ATOM 2763 O O . ALA A 1 361 ? -34.434 -23.558 -10.744 1.00 92.75 361 ALA A O 1
ATOM 2764 N N . ALA A 1 362 ? -36.427 -24.008 -9.835 1.00 94.50 362 ALA A N 1
ATOM 2765 C CA . ALA A 1 362 ? -37.162 -23.059 -10.677 1.00 94.50 362 ALA A CA 1
ATOM 2766 C C . ALA A 1 362 ? -36.672 -21.617 -10.463 1.00 94.50 362 ALA A C 1
ATOM 2768 O O . ALA A 1 362 ? -36.586 -20.840 -11.411 1.00 94.50 362 ALA A O 1
ATOM 2769 N N . ARG A 1 363 ? -36.269 -21.266 -9.233 1.00 91.81 363 ARG A N 1
ATOM 2770 C CA . ARG A 1 363 ? -35.660 -19.963 -8.938 1.00 91.81 363 ARG A CA 1
ATOM 2771 C C . ARG A 1 363 ? -34.335 -19.777 -9.676 1.00 91.81 363 ARG A C 1
ATOM 2773 O O . ARG A 1 363 ? -34.083 -18.686 -10.171 1.00 91.81 363 ARG A O 1
ATOM 2780 N N . TRP A 1 364 ? -33.506 -20.817 -9.756 1.00 90.81 364 TRP A N 1
ATOM 2781 C CA . TRP A 1 364 ? -32.242 -20.776 -10.492 1.00 90.81 364 TRP A CA 1
ATOM 2782 C C . TRP A 1 364 ? -32.455 -20.653 -12.005 1.00 90.81 364 TRP A C 1
ATOM 2784 O O . TRP A 1 364 ? -31.905 -19.753 -12.640 1.00 90.81 364 TRP A O 1
ATOM 2794 N N . LEU A 1 365 ? -33.298 -21.521 -12.569 1.00 93.50 365 LEU A N 1
ATOM 2795 C CA . LEU A 1 365 ? -33.644 -21.508 -13.992 1.00 93.50 365 LEU A CA 1
ATOM 2796 C C . LEU A 1 365 ? -34.227 -20.150 -14.403 1.00 93.50 365 LEU A C 1
ATOM 2798 O O . LEU A 1 365 ? -33.862 -19.607 -15.446 1.00 93.50 365 LEU A O 1
ATOM 2802 N N . TRP A 1 366 ? -35.034 -19.545 -13.527 1.00 94.19 366 TRP A N 1
ATOM 2803 C CA . TRP A 1 366 ? -35.514 -18.183 -13.710 1.00 94.19 366 TRP A CA 1
ATOM 2804 C C . TRP A 1 366 ? -34.400 -17.132 -13.747 1.00 94.19 366 TRP A C 1
ATOM 2806 O O . TRP A 1 366 ? -34.464 -16.244 -14.588 1.00 94.19 366 TRP A O 1
ATOM 2816 N N . VAL A 1 367 ? -33.367 -17.206 -12.895 1.00 90.75 367 VAL A N 1
ATOM 2817 C CA . VAL A 1 367 ? -32.229 -16.264 -12.974 1.00 90.75 367 VAL A CA 1
ATOM 2818 C C . VAL A 1 367 ? -31.552 -16.338 -14.346 1.00 90.75 367 VAL A C 1
ATOM 2820 O O . VAL A 1 367 ? -31.204 -15.296 -14.899 1.00 90.75 367 VAL A O 1
ATOM 2823 N N . SER A 1 368 ? -31.421 -17.537 -14.922 1.00 89.69 368 SER A N 1
ATOM 2824 C CA . SER A 1 368 ? -30.861 -17.734 -16.266 1.00 89.69 368 SER A CA 1
ATOM 2825 C C . SER A 1 368 ? -31.739 -17.113 -17.365 1.00 89.69 368 SER A C 1
ATOM 2827 O O . SER A 1 368 ? -31.256 -16.298 -18.155 1.00 89.69 368 SER A O 1
ATOM 2829 N N . VAL A 1 369 ? -33.045 -17.414 -17.375 1.00 93.75 369 VAL A N 1
ATOM 2830 C CA . VAL A 1 369 ? -34.001 -16.832 -18.341 1.00 93.75 369 VAL A CA 1
ATOM 2831 C C . VAL A 1 369 ? -34.078 -15.314 -18.194 1.00 93.75 369 VAL A C 1
ATOM 2833 O O . VAL A 1 369 ? -33.943 -14.586 -19.176 1.00 93.75 369 VAL A O 1
ATOM 2836 N N . ALA A 1 370 ? -34.193 -14.811 -16.964 1.00 93.00 370 ALA A N 1
ATOM 2837 C CA . ALA A 1 370 ? -34.238 -13.384 -16.697 1.00 93.00 370 ALA A CA 1
ATOM 2838 C C . ALA A 1 370 ? -32.953 -12.675 -17.150 1.00 93.00 370 ALA A C 1
ATOM 28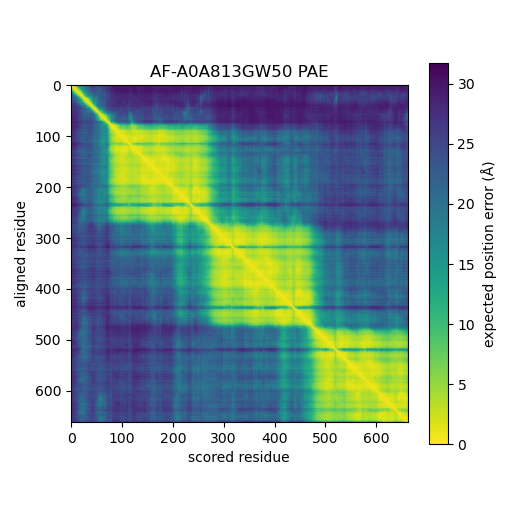40 O O . ALA A 1 370 ? -33.040 -11.595 -17.728 1.00 93.00 370 ALA A O 1
ATOM 2841 N N . ALA A 1 371 ? -31.768 -13.263 -16.949 1.00 89.00 371 ALA A N 1
ATOM 2842 C CA . ALA A 1 371 ? -30.509 -12.702 -17.445 1.00 89.00 371 ALA A CA 1
ATOM 2843 C C . ALA A 1 371 ? -30.471 -12.599 -18.982 1.00 89.00 371 ALA A C 1
ATOM 2845 O O . ALA A 1 371 ? -29.984 -11.594 -19.502 1.00 89.00 371 ALA A O 1
ATOM 2846 N N . ARG A 1 372 ? -31.017 -13.595 -19.696 1.00 89.94 372 ARG A N 1
ATOM 2847 C CA . ARG A 1 372 ? -31.046 -13.651 -21.168 1.00 89.94 372 ARG A CA 1
ATOM 2848 C C . ARG A 1 372 ? -32.099 -12.733 -21.796 1.00 89.94 372 ARG A C 1
ATOM 2850 O O . ARG A 1 372 ? -31.798 -12.038 -22.761 1.00 89.94 372 ARG A O 1
ATOM 2857 N N . GLU A 1 373 ? -33.320 -12.745 -21.269 1.00 93.44 373 GLU A N 1
ATOM 2858 C CA . GLU A 1 373 ? -34.508 -12.167 -21.925 1.00 93.44 373 GLU A CA 1
ATOM 2859 C C . GLU A 1 373 ? -35.104 -10.981 -21.165 1.00 93.44 373 GLU A C 1
ATOM 2861 O O . GLU A 1 373 ? -35.675 -10.078 -21.772 1.00 93.44 373 GLU A O 1
ATOM 2866 N N . ALA A 1 374 ? -34.932 -10.937 -19.842 1.00 93.19 374 ALA A N 1
ATOM 2867 C CA . ALA A 1 374 ? -35.508 -9.909 -18.978 1.00 93.19 374 ALA A CA 1
ATOM 2868 C C . ALA A 1 374 ? -34.491 -8.859 -18.493 1.00 93.19 374 ALA A C 1
ATOM 2870 O O . ALA A 1 374 ? -34.745 -8.169 -17.507 1.00 93.19 374 ALA A O 1
ATOM 2871 N N . PHE A 1 375 ? -33.318 -8.760 -19.130 1.00 90.94 375 PHE A N 1
ATOM 2872 C CA . PHE A 1 375 ? -32.199 -7.902 -18.703 1.00 90.94 375 PHE A CA 1
ATOM 2873 C C . PHE A 1 375 ? -31.838 -8.070 -17.211 1.00 90.94 375 PHE A C 1
ATOM 2875 O O . PHE A 1 375 ? -31.555 -7.100 -16.511 1.00 90.94 375 PHE A O 1
ATOM 2882 N N . GLY A 1 376 ? -31.894 -9.305 -16.707 1.00 88.50 376 GLY A N 1
ATOM 2883 C CA . GLY A 1 376 ? -31.631 -9.683 -15.315 1.00 88.50 376 GLY A CA 1
ATOM 2884 C C . GLY A 1 376 ? -32.674 -9.233 -14.291 1.00 88.50 376 GLY A C 1
ATOM 2885 O O . GLY A 1 376 ? -32.423 -9.317 -13.086 1.00 88.50 376 GLY A O 1
ATOM 2886 N N . ILE A 1 377 ? -33.839 -8.753 -14.729 1.00 90.75 377 ILE A N 1
ATOM 2887 C CA . ILE A 1 377 ? -34.909 -8.296 -13.841 1.00 90.75 377 ILE A CA 1
ATOM 2888 C C . ILE A 1 377 ? -35.643 -9.514 -13.275 1.00 90.75 377 ILE A C 1
ATOM 2890 O O . ILE A 1 377 ? -36.488 -10.122 -13.923 1.00 90.75 377 ILE A O 1
ATOM 2894 N N . LEU A 1 378 ? -35.317 -9.869 -12.030 1.00 91.31 378 LEU A N 1
ATOM 2895 C CA . LEU A 1 378 ? -35.826 -11.088 -11.391 1.00 91.31 378 LEU A CA 1
ATOM 2896 C C . LEU A 1 378 ? -37.292 -11.010 -10.929 1.00 91.31 378 LEU A C 1
ATOM 2898 O O . LEU A 1 378 ? -37.863 -12.046 -10.598 1.00 91.31 378 LEU A O 1
ATOM 2902 N N . ASN A 1 379 ? -37.891 -9.819 -10.853 1.00 92.00 379 ASN A N 1
ATOM 2903 C CA . ASN A 1 379 ? -39.277 -9.648 -10.408 1.00 92.00 379 ASN A CA 1
ATOM 2904 C C . ASN A 1 379 ? -40.241 -9.811 -11.602 1.00 92.00 379 ASN A C 1
ATOM 2906 O O . ASN A 1 379 ? -40.243 -8.925 -12.461 1.00 92.00 379 ASN A O 1
ATOM 2910 N N . PRO A 1 380 ? -41.108 -10.846 -11.640 1.00 93.94 380 PRO A N 1
ATOM 2911 C CA . PRO A 1 380 ? -42.020 -11.089 -12.765 1.00 93.94 380 PRO A CA 1
ATOM 2912 C C . PRO A 1 380 ? -43.016 -9.942 -13.010 1.00 93.94 380 PRO A C 1
ATOM 2914 O O . PRO A 1 380 ? -43.539 -9.802 -14.108 1.00 93.94 380 PRO A O 1
ATOM 2917 N N . LYS A 1 381 ? -43.258 -9.080 -12.011 1.00 93.44 381 LYS A N 1
ATOM 2918 C CA . LYS A 1 381 ? -44.173 -7.928 -12.117 1.00 93.44 381 LYS A CA 1
ATOM 2919 C C . LYS A 1 381 ? -43.559 -6.692 -12.787 1.00 93.44 381 LYS A C 1
ATOM 2921 O O . LYS A 1 381 ? -44.265 -5.711 -12.986 1.00 93.44 381 LYS A O 1
ATOM 2926 N N . GLY A 1 382 ? -42.252 -6.697 -13.065 1.00 92.50 382 GLY A N 1
ATOM 2927 C CA . GLY A 1 382 ? -41.532 -5.578 -13.692 1.00 92.50 382 GLY A CA 1
ATOM 2928 C C . GLY A 1 382 ? -41.133 -5.822 -15.148 1.00 92.50 382 GLY A C 1
ATOM 2929 O O . GLY A 1 382 ? -40.291 -5.097 -15.671 1.00 92.50 382 GLY A O 1
ATOM 2930 N N . ILE A 1 383 ? -41.665 -6.875 -15.774 1.00 94.81 383 ILE A N 1
ATOM 2931 C CA . ILE A 1 383 ? -41.233 -7.396 -17.078 1.00 94.81 383 ILE A CA 1
ATOM 2932 C C . ILE A 1 383 ? -42.451 -7.862 -17.903 1.00 94.81 383 ILE A C 1
ATOM 2934 O O . ILE A 1 383 ? -43.531 -8.028 -17.328 1.00 94.81 383 ILE A O 1
ATOM 2938 N N . PRO A 1 384 ? -42.303 -8.086 -19.224 1.00 97.19 384 PRO A N 1
ATOM 2939 C CA . PRO A 1 384 ? -43.386 -8.588 -20.067 1.00 97.19 384 PRO A CA 1
ATOM 2940 C C . PRO A 1 384 ? -43.984 -9.917 -19.581 1.00 97.19 384 PRO A C 1
ATOM 2942 O O . PRO A 1 384 ? -43.250 -10.858 -19.274 1.00 97.19 384 PRO A O 1
ATOM 2945 N N . ALA A 1 385 ? -45.317 -10.010 -19.593 1.00 97.00 385 ALA A N 1
ATOM 2946 C CA . ALA A 1 385 ? -46.087 -11.198 -19.221 1.00 97.00 385 ALA A CA 1
ATOM 2947 C C . ALA A 1 385 ? -45.634 -12.452 -19.979 1.00 97.00 385 ALA A C 1
ATOM 2949 O O . ALA A 1 385 ? -45.459 -13.504 -19.363 1.00 97.00 385 ALA A O 1
ATOM 2950 N N . GLN A 1 386 ? -45.384 -12.302 -21.284 1.00 97.50 386 GLN A N 1
ATOM 2951 C CA . GLN A 1 386 ? -44.969 -13.378 -22.181 1.00 97.50 386 GLN A CA 1
ATOM 2952 C C . GLN A 1 386 ? -43.723 -14.112 -21.664 1.00 97.50 386 GLN A C 1
ATOM 2954 O O . GLN A 1 386 ? -43.747 -15.326 -21.562 1.00 97.50 386 GLN A O 1
ATOM 2959 N N . ILE A 1 387 ? -42.685 -13.398 -21.208 1.00 97.62 387 ILE A N 1
ATOM 2960 C CA . ILE A 1 387 ? -41.436 -14.018 -20.716 1.00 97.62 387 ILE A CA 1
ATOM 2961 C C . ILE A 1 387 ? -41.699 -14.886 -19.470 1.00 97.62 387 ILE A C 1
ATOM 2963 O O . ILE A 1 387 ? -41.089 -15.940 -19.286 1.00 97.62 387 ILE A O 1
ATOM 2967 N N . VAL A 1 388 ? -42.626 -14.464 -18.602 1.00 97.81 388 VAL A N 1
ATOM 2968 C CA . VAL A 1 388 ? -43.014 -15.237 -17.410 1.00 97.81 388 VAL A CA 1
ATOM 2969 C C . VAL A 1 388 ? -43.858 -16.455 -17.800 1.00 97.81 388 VAL A C 1
ATOM 2971 O O . VAL A 1 388 ? -43.684 -17.526 -17.222 1.00 97.81 388 VAL A O 1
ATOM 2974 N N . GLN A 1 389 ? -44.750 -16.309 -18.783 1.00 97.88 389 GLN A N 1
ATOM 2975 C CA . GLN A 1 389 ? -45.579 -17.398 -19.307 1.00 97.88 389 GLN A CA 1
ATOM 2976 C C . GLN A 1 389 ? -44.735 -18.447 -20.043 1.00 97.88 389 GLN A C 1
ATOM 2978 O O . GLN A 1 389 ? -44.823 -19.619 -19.688 1.00 97.88 389 GLN A O 1
ATOM 2983 N N . ASP A 1 390 ? -43.853 -18.033 -20.954 1.00 97.94 390 ASP A N 1
ATOM 2984 C CA . ASP A 1 390 ? -42.922 -18.894 -21.697 1.00 97.94 390 ASP A CA 1
ATOM 2985 C C . ASP A 1 390 ? -42.019 -19.688 -20.743 1.00 97.94 390 ASP A C 1
ATOM 2987 O O . ASP A 1 390 ? -41.806 -20.891 -20.923 1.00 97.94 390 ASP A O 1
ATOM 2991 N N . PHE A 1 391 ? -41.527 -19.038 -19.679 1.00 97.81 391 PHE A N 1
ATOM 2992 C CA . PHE A 1 391 ? -40.793 -19.711 -18.609 1.00 97.81 391 PHE A CA 1
ATOM 2993 C C . PHE A 1 391 ? -41.654 -20.757 -17.893 1.00 97.81 391 PHE A C 1
ATOM 2995 O O . PHE A 1 391 ? -41.202 -21.885 -17.714 1.00 97.81 391 PHE A O 1
ATOM 3002 N N . LEU A 1 392 ? -42.878 -20.411 -17.482 1.00 98.00 392 LEU A N 1
ATOM 3003 C CA . LEU A 1 392 ? -43.769 -21.328 -16.766 1.00 98.00 392 LEU A CA 1
ATOM 3004 C C . LEU A 1 392 ? -44.211 -22.516 -17.625 1.00 98.00 392 LEU A C 1
ATOM 3006 O O . LEU A 1 392 ? -44.286 -23.632 -17.112 1.00 98.00 392 LEU A O 1
ATOM 3010 N N . GLU A 1 393 ? -44.482 -22.299 -18.909 1.00 97.69 393 GLU A N 1
ATOM 3011 C CA . GLU A 1 393 ? -44.816 -23.349 -19.869 1.00 97.69 393 GLU A CA 1
ATOM 3012 C C . GLU A 1 393 ? -43.620 -24.283 -20.082 1.00 97.69 393 GLU A C 1
ATOM 3014 O O . GLU A 1 393 ? -43.733 -25.481 -19.823 1.00 97.69 393 GLU A O 1
ATOM 3019 N N . SER A 1 394 ? -42.445 -23.731 -20.409 1.00 97.31 394 SER A N 1
ATOM 3020 C CA . SER A 1 394 ? -41.194 -24.493 -20.555 1.00 97.31 394 SER A CA 1
ATOM 3021 C C . SER A 1 394 ? -40.824 -25.256 -19.276 1.00 97.31 394 SER A C 1
ATOM 3023 O O . SER A 1 394 ? -40.299 -26.369 -19.328 1.00 97.31 394 SER A O 1
ATOM 3025 N N . TYR A 1 395 ? -41.116 -24.681 -18.106 1.00 96.19 395 TYR A N 1
ATOM 3026 C CA . TYR A 1 395 ? -40.865 -25.304 -16.811 1.00 96.19 395 TYR A CA 1
ATOM 3027 C C . TYR A 1 395 ? -41.806 -26.482 -16.545 1.00 96.19 395 TYR A C 1
ATOM 3029 O O . TYR A 1 395 ? -41.348 -27.567 -16.189 1.00 96.19 395 TYR A O 1
ATOM 3037 N N . ARG A 1 396 ? -43.111 -26.309 -16.790 1.00 95.94 396 ARG A N 1
ATOM 3038 C CA . ARG A 1 396 ? -44.126 -27.372 -16.656 1.00 95.94 396 ARG A CA 1
ATOM 3039 C C . ARG A 1 396 ? -43.943 -28.494 -17.676 1.00 95.94 396 ARG A C 1
ATOM 3041 O O . ARG A 1 396 ? -44.206 -29.647 -17.352 1.00 95.94 396 ARG A O 1
ATOM 3048 N N . ALA A 1 397 ? -43.470 -28.166 -18.876 1.00 96.56 397 ALA A N 1
ATOM 3049 C CA . ALA A 1 397 ? -43.132 -29.128 -19.920 1.00 96.56 397 ALA A CA 1
ATOM 3050 C C . ALA A 1 397 ? -41.846 -29.927 -19.628 1.00 96.56 397 ALA A C 1
ATOM 3052 O O . ALA A 1 397 ? -41.543 -30.873 -20.352 1.00 96.56 397 ALA A O 1
ATOM 3053 N N . GLY A 1 398 ? -41.074 -29.560 -18.594 1.00 96.00 398 GLY A N 1
ATOM 3054 C CA . GLY A 1 398 ? -39.785 -30.188 -18.296 1.00 96.00 398 GLY A CA 1
ATOM 3055 C C . GLY A 1 398 ? -38.702 -29.879 -19.336 1.00 96.00 398 GLY A C 1
ATOM 3056 O O . GLY A 1 398 ? -37.761 -30.652 -19.481 1.00 96.00 398 GLY A O 1
ATOM 3057 N N . SER A 1 399 ? -38.825 -28.769 -20.073 1.00 96.06 399 SER A N 1
ATOM 3058 C CA . SER A 1 399 ? -37.895 -28.380 -21.145 1.00 96.06 399 SER A CA 1
ATOM 3059 C C . SER A 1 399 ? -36.551 -27.844 -20.639 1.00 96.06 399 SER A C 1
ATOM 3061 O O . SER A 1 399 ? -35.632 -27.651 -21.433 1.00 96.06 399 SER A O 1
ATOM 3063 N N . PHE A 1 400 ? -36.424 -27.591 -19.335 1.00 92.75 400 PHE A N 1
ATOM 3064 C CA . PHE A 1 400 ? -35.155 -27.251 -18.698 1.00 92.75 400 PHE A CA 1
ATOM 3065 C C . PHE A 1 400 ? -34.433 -28.505 -18.203 1.00 92.75 400 PHE A C 1
ATOM 3067 O O . PHE A 1 400 ? -35.047 -29.412 -17.642 1.00 92.75 400 PHE A O 1
ATOM 3074 N N . GLU A 1 401 ? -33.110 -28.508 -18.343 1.00 92.62 401 GLU A N 1
ATOM 3075 C CA . GLU A 1 401 ? -32.235 -29.511 -17.739 1.00 92.62 401 GLU A CA 1
ATOM 3076 C C . GLU A 1 401 ? -32.431 -29.573 -16.212 1.00 92.62 401 GLU A C 1
ATOM 3078 O O . GLU A 1 401 ? -32.620 -28.547 -15.548 1.00 92.62 401 GLU A O 1
ATOM 3083 N N . GLN A 1 402 ? -32.403 -30.782 -15.644 1.00 90.56 402 GLN A N 1
ATOM 3084 C CA . GLN A 1 402 ? -32.530 -30.962 -14.199 1.00 90.56 402 GLN A CA 1
ATOM 3085 C C . GLN A 1 402 ? -31.251 -30.499 -13.499 1.00 90.56 402 GLN A C 1
ATOM 3087 O O . GLN A 1 402 ? -30.209 -31.140 -13.582 1.00 90.56 402 GLN A O 1
ATOM 3092 N N . VAL A 1 403 ? -31.351 -29.381 -12.783 1.00 93.94 403 VAL A N 1
ATOM 3093 C CA . VAL A 1 403 ? -30.239 -28.794 -12.033 1.00 93.94 403 VAL A CA 1
ATOM 3094 C C . VAL A 1 403 ? -30.226 -29.332 -10.604 1.00 93.94 403 VAL A C 1
ATOM 3096 O O . VAL A 1 403 ? -31.110 -29.005 -9.808 1.00 93.94 403 VAL A O 1
ATOM 3099 N N . GLU A 1 404 ? -29.190 -30.094 -10.249 1.00 95.81 404 GLU A N 1
ATOM 3100 C CA . GLU A 1 404 ? -28.872 -30.386 -8.849 1.00 95.81 404 GLU A CA 1
ATOM 3101 C C . GLU A 1 404 ? -28.357 -29.109 -8.169 1.00 95.81 404 GLU A C 1
ATOM 3103 O O . GLU A 1 404 ? -27.372 -28.509 -8.606 1.00 95.81 404 GLU A O 1
ATOM 3108 N N . LEU A 1 405 ? -29.027 -28.668 -7.102 1.00 95.50 405 LEU A N 1
ATOM 3109 C CA . LEU A 1 405 ? -28.581 -27.525 -6.304 1.00 95.50 405 LEU A CA 1
ATOM 3110 C C . LEU A 1 405 ? -27.503 -27.933 -5.294 1.00 95.50 405 LEU A C 1
ATOM 3112 O O . LEU A 1 405 ? -27.448 -29.072 -4.839 1.00 95.50 405 LEU A O 1
ATOM 3116 N N . ALA A 1 406 ? -26.658 -26.978 -4.916 1.00 96.25 406 ALA A N 1
ATOM 3117 C CA . ALA A 1 406 ? -25.572 -27.194 -3.976 1.00 96.25 406 ALA A CA 1
ATOM 3118 C C . ALA A 1 406 ? -26.080 -27.686 -2.612 1.00 96.25 406 ALA A C 1
ATOM 3120 O O . ALA A 1 406 ? -26.945 -27.067 -1.985 1.00 96.25 406 ALA A O 1
ATOM 3121 N N . SER A 1 407 ? -25.480 -28.779 -2.137 1.00 96.75 407 SER A N 1
ATOM 3122 C CA . SER A 1 407 ? -25.748 -29.346 -0.819 1.00 96.75 407 SER A CA 1
ATOM 3123 C C . SER A 1 407 ? -25.410 -28.370 0.315 1.00 96.75 407 SER A C 1
ATOM 3125 O O . SER A 1 407 ? -24.632 -27.422 0.161 1.00 96.75 407 SER A O 1
ATOM 3127 N N . ASP A 1 408 ? -25.955 -28.647 1.500 1.00 96.56 408 ASP A N 1
ATOM 3128 C CA . ASP A 1 408 ? -25.653 -27.906 2.728 1.00 96.56 408 ASP A CA 1
ATOM 3129 C C . ASP A 1 408 ? -24.145 -27.841 3.033 1.00 96.56 408 ASP A C 1
ATOM 3131 O O . ASP A 1 408 ? -23.669 -26.827 3.545 1.00 96.56 408 ASP A O 1
ATOM 3135 N N . GLU A 1 409 ? -23.393 -28.880 2.664 1.00 96.50 409 GLU A N 1
ATOM 3136 C CA . GLU A 1 409 ? -21.938 -28.968 2.818 1.00 96.50 409 GLU A CA 1
ATOM 3137 C C . GLU A 1 409 ? -21.211 -27.992 1.882 1.00 96.50 409 GLU A C 1
ATOM 3139 O O . GLU A 1 409 ? -20.469 -27.125 2.350 1.00 96.50 409 GLU A O 1
ATOM 3144 N N . LEU A 1 410 ? -21.499 -28.042 0.574 1.00 96.88 410 LEU A N 1
ATOM 3145 C CA . LEU A 1 410 ? -20.934 -27.116 -0.418 1.00 96.88 410 LEU A CA 1
ATOM 3146 C C . LEU A 1 410 ? -21.262 -25.654 -0.073 1.00 96.88 410 LEU A C 1
ATOM 3148 O O . LEU A 1 410 ? -20.409 -24.763 -0.160 1.00 96.88 410 LEU A O 1
ATOM 3152 N N . ALA A 1 411 ? -22.487 -25.395 0.387 1.00 96.12 411 ALA A N 1
ATOM 3153 C CA . ALA A 1 411 ? -22.891 -24.066 0.818 1.00 96.12 411 ALA A CA 1
ATOM 3154 C C . ALA A 1 411 ? -22.197 -23.613 2.115 1.00 96.12 411 ALA A C 1
ATOM 3156 O O . ALA A 1 411 ? -21.896 -22.421 2.266 1.00 96.12 411 ALA A O 1
ATOM 3157 N N . ALA A 1 412 ? -21.899 -24.532 3.039 1.00 95.19 412 ALA A N 1
ATOM 3158 C CA . ALA A 1 412 ? -21.115 -24.251 4.239 1.00 95.19 412 ALA A CA 1
ATOM 3159 C C . ALA A 1 412 ? -19.640 -23.952 3.915 1.00 95.19 412 ALA A C 1
ATOM 3161 O O . ALA A 1 412 ? -19.051 -23.064 4.546 1.00 95.19 412 ALA A O 1
ATOM 3162 N N . GLU A 1 413 ? -19.054 -24.603 2.905 1.00 95.88 413 GLU A N 1
ATOM 3163 C CA . GLU A 1 413 ? -17.702 -24.294 2.423 1.00 95.88 413 GLU A CA 1
ATOM 3164 C C . GLU A 1 413 ? -17.620 -22.895 1.807 1.00 95.88 413 GLU A C 1
ATOM 3166 O O . GLU A 1 413 ? -16.813 -22.075 2.259 1.00 95.88 413 GLU A O 1
ATOM 3171 N N . VAL A 1 414 ? -18.514 -22.553 0.867 1.00 95.75 414 VAL A N 1
ATOM 3172 C CA . VAL A 1 414 ? -18.572 -21.187 0.310 1.00 95.75 414 VAL A CA 1
ATOM 3173 C C . VAL A 1 414 ? -18.846 -20.163 1.412 1.00 95.75 414 VAL A C 1
ATOM 3175 O O . VAL A 1 414 ? -18.208 -19.112 1.448 1.00 95.75 414 VAL A O 1
ATOM 3178 N N . SER A 1 415 ? -19.725 -20.462 2.372 1.00 94.31 415 SER A N 1
ATOM 3179 C CA . SER A 1 415 ? -19.974 -19.585 3.527 1.00 94.31 415 SER A CA 1
ATOM 3180 C C . SER A 1 415 ? -18.729 -19.384 4.400 1.00 94.31 415 SER A C 1
ATOM 3182 O O . SER A 1 415 ? -18.523 -18.299 4.951 1.00 94.31 415 SER A O 1
ATOM 3184 N N . SER A 1 416 ? -17.879 -20.403 4.528 1.00 92.19 416 SER A N 1
ATOM 3185 C CA . SER A 1 416 ? -16.610 -20.329 5.263 1.00 92.19 416 SER A CA 1
ATOM 3186 C C . SER A 1 416 ? -15.577 -19.492 4.505 1.00 92.19 416 SER A C 1
ATOM 3188 O O . SER A 1 416 ? -14.962 -18.602 5.093 1.00 92.19 416 SER A O 1
ATOM 3190 N N . PHE A 1 417 ? -15.481 -19.669 3.186 1.00 94.31 417 PHE A N 1
ATOM 3191 C CA . PHE A 1 417 ? -14.695 -18.810 2.299 1.00 94.31 417 PHE A CA 1
ATOM 3192 C C . PHE A 1 417 ? -15.155 -17.340 2.351 1.00 94.31 417 PHE A C 1
ATOM 3194 O O . PHE A 1 417 ? -14.335 -16.429 2.480 1.00 94.31 417 PHE A O 1
ATOM 3201 N N . GLN A 1 418 ? -16.469 -17.081 2.327 1.00 93.56 418 GLN A N 1
ATOM 3202 C CA . GLN A 1 418 ? -17.024 -15.730 2.460 1.00 93.56 418 GLN A CA 1
ATOM 3203 C C . GLN A 1 418 ? -16.628 -15.077 3.797 1.00 93.56 418 GLN A C 1
ATOM 3205 O O . GLN A 1 418 ? -16.267 -13.896 3.809 1.00 93.56 418 GLN A O 1
ATOM 3210 N N . LYS A 1 419 ? -16.662 -15.836 4.906 1.00 91.75 419 LYS A N 1
ATOM 3211 C CA . LYS A 1 419 ? -16.223 -15.391 6.245 1.00 91.75 419 LYS A CA 1
ATOM 3212 C C . LYS A 1 419 ? -14.718 -15.106 6.305 1.00 91.75 419 LYS A C 1
ATOM 3214 O O . LYS A 1 419 ? -14.326 -14.157 6.975 1.00 91.75 419 LYS A O 1
ATOM 3219 N N . ALA A 1 420 ? -13.899 -15.841 5.551 1.00 90.12 420 ALA A N 1
ATOM 3220 C CA . ALA A 1 420 ? -12.461 -15.602 5.379 1.00 90.12 420 ALA A CA 1
ATOM 3221 C C . ALA A 1 420 ? -12.123 -14.389 4.473 1.00 90.12 420 ALA A C 1
ATOM 3223 O O . ALA A 1 420 ? -11.013 -14.269 3.964 1.00 90.12 420 ALA A O 1
ATOM 3224 N N . GLY A 1 421 ? -13.079 -13.485 4.226 1.00 90.25 421 GLY A N 1
ATOM 3225 C CA . GLY A 1 421 ? -12.903 -12.311 3.361 1.00 90.25 421 GLY A CA 1
ATOM 3226 C C . GLY A 1 421 ? -13.177 -12.567 1.875 1.00 90.25 421 GLY A C 1
ATOM 3227 O O . GLY A 1 421 ? -13.223 -11.620 1.088 1.00 90.25 421 GLY A O 1
ATOM 3228 N N . GLY A 1 422 ? -13.458 -13.811 1.480 1.00 92.06 422 GLY A N 1
ATOM 3229 C CA . GLY A 1 422 ? -13.733 -14.206 0.098 1.00 92.06 422 GLY A CA 1
ATOM 3230 C C . GLY A 1 422 ? -15.038 -13.660 -0.501 1.00 92.06 422 GLY A C 1
ATOM 3231 O O . GLY A 1 422 ? -15.269 -13.804 -1.700 1.00 92.06 422 GLY A O 1
ATOM 3232 N N . LYS A 1 423 ? -15.898 -12.988 0.279 1.00 92.31 423 LYS A N 1
ATOM 3233 C CA . LYS A 1 423 ? -17.244 -12.562 -0.160 1.00 92.31 423 LYS A CA 1
ATOM 3234 C C . LYS A 1 423 ? -17.262 -11.771 -1.475 1.00 92.31 423 LYS A C 1
ATOM 3236 O O . LYS A 1 423 ? -18.144 -11.995 -2.299 1.00 92.31 423 LYS A O 1
ATOM 3241 N N . ALA A 1 424 ? -16.288 -10.886 -1.692 1.00 89.12 424 ALA A N 1
ATOM 3242 C CA . ALA A 1 424 ? -16.191 -10.116 -2.934 1.00 89.12 424 ALA A CA 1
ATOM 3243 C C . ALA A 1 424 ? -15.828 -10.985 -4.154 1.00 89.12 424 ALA A C 1
ATOM 3245 O O . ALA A 1 424 ? -16.306 -10.712 -5.250 1.00 89.12 424 ALA A O 1
ATOM 3246 N N . LYS A 1 425 ? -15.027 -12.042 -3.964 1.00 91.38 425 LYS A N 1
ATOM 3247 C CA . LYS A 1 425 ? -14.647 -13.000 -5.016 1.00 91.38 425 LYS A CA 1
ATOM 3248 C C . LYS A 1 425 ? -15.799 -13.931 -5.376 1.00 91.38 425 LYS A C 1
ATOM 3250 O O . LYS A 1 425 ? -16.063 -14.112 -6.556 1.00 91.38 425 LYS A O 1
ATOM 3255 N N . TRP A 1 426 ? -16.537 -14.426 -4.378 1.00 93.06 426 TRP A N 1
ATOM 3256 C CA . TRP A 1 426 ? -17.785 -15.161 -4.620 1.00 93.06 426 TRP A CA 1
ATOM 3257 C C . TRP A 1 426 ? -18.778 -14.312 -5.421 1.00 93.06 426 TRP A C 1
ATOM 3259 O O . TRP A 1 426 ? -19.301 -14.767 -6.429 1.00 93.06 426 TRP A O 1
ATOM 3269 N N . GLN A 1 427 ? -18.978 -13.048 -5.032 1.00 89.12 427 GLN A N 1
ATOM 3270 C CA . GLN A 1 427 ? -19.846 -12.137 -5.779 1.00 89.12 427 GLN A CA 1
ATOM 3271 C C . GLN A 1 427 ? -19.316 -11.842 -7.196 1.00 89.12 427 GLN A C 1
ATOM 3273 O O . GLN A 1 427 ? -20.106 -11.720 -8.123 1.00 89.12 427 GLN A O 1
ATOM 3278 N N . ALA A 1 428 ? -17.997 -11.745 -7.391 1.00 87.50 428 ALA A N 1
ATOM 3279 C CA . ALA A 1 428 ? -17.408 -11.554 -8.715 1.00 87.50 428 ALA A CA 1
ATOM 3280 C C . ALA A 1 428 ? -17.595 -12.783 -9.622 1.00 87.50 428 ALA A C 1
ATOM 3282 O O . ALA A 1 428 ? -17.976 -12.609 -10.774 1.00 87.50 428 ALA A O 1
ATOM 3283 N N . PHE A 1 429 ? -17.399 -13.998 -9.099 1.00 90.94 429 PHE A N 1
ATOM 3284 C CA . PHE A 1 429 ? -17.695 -15.248 -9.806 1.00 90.94 429 PHE A CA 1
ATOM 3285 C C . PHE A 1 429 ? -19.186 -15.364 -10.137 1.00 90.94 429 PHE A C 1
ATOM 3287 O O . PHE A 1 429 ? -19.556 -15.636 -11.275 1.00 90.94 429 PHE A O 1
ATOM 3294 N N . ALA A 1 430 ? -20.055 -15.079 -9.167 1.00 88.00 430 ALA A N 1
ATOM 3295 C CA . ALA A 1 430 ? -21.495 -15.087 -9.373 1.00 88.00 430 ALA A CA 1
ATOM 3296 C C . ALA A 1 430 ? -21.913 -14.138 -10.513 1.00 88.00 430 ALA A C 1
ATOM 3298 O O . ALA A 1 430 ? -22.671 -14.518 -11.404 1.00 88.00 430 ALA A O 1
ATOM 3299 N N . ASN A 1 431 ? -21.340 -12.932 -10.537 1.00 83.81 431 ASN A N 1
ATOM 3300 C CA . ASN A 1 431 ? -21.550 -11.963 -11.608 1.00 83.81 431 ASN A CA 1
ATOM 3301 C C . ASN A 1 431 ? -20.858 -12.357 -12.933 1.00 83.81 431 ASN A C 1
ATOM 3303 O O . ASN A 1 431 ? -21.288 -11.919 -13.993 1.00 83.81 431 ASN A O 1
ATOM 3307 N N . SER A 1 432 ? -19.783 -13.154 -12.936 1.00 86.25 432 SER A N 1
ATOM 3308 C CA . SER A 1 432 ? -19.157 -13.583 -14.197 1.00 86.25 432 SER A CA 1
ATOM 3309 C C . SER A 1 432 ? -19.966 -14.664 -14.913 1.00 86.25 432 SER A C 1
ATOM 3311 O O . SER A 1 432 ? -19.882 -14.757 -16.130 1.00 86.25 432 SER A O 1
ATOM 3313 N N . GLN A 1 433 ? -20.765 -15.448 -14.179 1.00 85.94 433 GLN A N 1
ATOM 3314 C CA . GLN A 1 433 ? -21.658 -16.455 -14.765 1.00 85.94 433 GLN A CA 1
ATOM 3315 C C . GLN A 1 433 ? -22.973 -15.853 -15.317 1.00 85.94 433 GLN A C 1
ATOM 3317 O O . GLN A 1 433 ? -23.515 -16.383 -16.280 1.00 85.94 433 GLN A O 1
ATOM 3322 N N . PHE A 1 434 ? -23.477 -14.741 -14.749 1.00 71.75 434 PHE A N 1
ATOM 3323 C CA . PHE A 1 434 ? -24.798 -14.153 -15.089 1.00 71.75 434 PHE A CA 1
ATOM 3324 C C . PHE A 1 434 ? -24.761 -12.674 -15.514 1.00 71.75 434 PHE A C 1
ATOM 3326 O O . PHE A 1 434 ? -25.795 -12.008 -15.591 1.00 71.75 434 PHE A O 1
ATOM 3333 N N . GLY A 1 435 ? -23.570 -12.131 -15.768 1.00 68.75 435 GLY A N 1
ATOM 3334 C CA . GLY A 1 435 ? -23.368 -10.699 -15.988 1.00 68.75 435 GLY A CA 1
ATOM 3335 C C . GLY A 1 435 ? -23.538 -9.863 -14.710 1.00 68.75 435 GLY A C 1
ATOM 3336 O O . GLY A 1 435 ? -23.607 -10.368 -13.592 1.00 68.75 435 GLY A O 1
ATOM 3337 N N . TYR A 1 436 ? -23.625 -8.539 -14.863 1.00 59.81 436 TYR A N 1
ATOM 3338 C CA . TYR A 1 436 ? -23.654 -7.551 -13.766 1.00 59.81 436 TYR A CA 1
ATOM 3339 C C . TYR A 1 436 ? -24.900 -7.586 -12.841 1.00 59.81 436 TYR A C 1
ATOM 3341 O O . TYR A 1 436 ? -25.179 -6.611 -12.138 1.00 59.81 436 TYR A O 1
ATOM 3349 N N . MET A 1 437 ? -25.657 -8.680 -12.842 1.00 63.56 437 MET A N 1
ATOM 3350 C CA . MET A 1 437 ? -26.971 -8.819 -12.220 1.00 63.56 437 MET A CA 1
ATOM 3351 C C . MET A 1 437 ? -26.899 -9.397 -10.805 1.00 63.56 437 MET A C 1
ATOM 3353 O O . MET A 1 437 ? -25.906 -9.996 -10.400 1.00 63.56 437 MET A O 1
ATOM 3357 N N . VAL A 1 438 ? -27.961 -9.191 -10.019 1.00 63.34 438 VAL A N 1
ATOM 3358 C CA . VAL A 1 438 ? -28.021 -9.615 -8.609 1.00 63.34 438 VAL A CA 1
ATOM 3359 C C . VAL A 1 438 ? -28.314 -11.113 -8.521 1.00 63.34 438 VAL A C 1
ATOM 3361 O O . VAL A 1 438 ? -29.408 -11.533 -8.144 1.00 63.34 438 VAL A O 1
ATOM 3364 N N . ALA A 1 439 ? -27.322 -11.927 -8.872 1.00 62.66 439 ALA A N 1
ATOM 3365 C CA . ALA A 1 439 ? -27.379 -13.359 -8.646 1.00 62.66 439 ALA A CA 1
ATOM 3366 C C . ALA A 1 439 ? -27.512 -13.649 -7.129 1.00 62.66 439 ALA A C 1
ATOM 3368 O O . ALA A 1 439 ? -27.020 -12.864 -6.303 1.00 62.66 439 ALA A O 1
ATOM 3369 N N . PRO A 1 440 ? -28.194 -14.735 -6.717 1.00 66.75 440 PRO A N 1
ATOM 3370 C CA . PRO A 1 440 ? -28.442 -15.007 -5.305 1.00 66.75 440 PRO A CA 1
ATOM 3371 C C . PRO A 1 440 ? -27.130 -15.110 -4.516 1.00 66.75 440 PRO A C 1
ATOM 3373 O O . PRO A 1 440 ? -26.262 -15.908 -4.848 1.00 66.75 440 PRO A O 1
ATOM 3376 N N . LEU A 1 441 ? -26.962 -14.336 -3.441 1.00 78.38 441 LEU A N 1
ATOM 3377 C CA . LEU A 1 441 ? -25.738 -14.425 -2.625 1.00 78.38 441 LEU A CA 1
ATOM 3378 C C . LEU A 1 441 ? -25.674 -15.692 -1.751 1.00 78.38 441 LEU A C 1
ATOM 3380 O O . LEU A 1 441 ? -24.609 -15.979 -1.203 1.00 78.38 441 LEU A O 1
ATOM 3384 N N . ASP A 1 442 ? -26.791 -16.416 -1.624 1.00 90.12 442 ASP A N 1
ATOM 3385 C CA . ASP A 1 442 ? -26.910 -17.687 -0.906 1.00 90.12 442 ASP A CA 1
ATOM 3386 C C . ASP A 1 442 ? -26.435 -18.861 -1.787 1.00 90.12 442 ASP A C 1
ATOM 3388 O O . ASP A 1 442 ? -27.118 -19.187 -2.767 1.00 90.12 442 ASP A O 1
ATOM 3392 N N . PRO A 1 443 ? -25.310 -19.522 -1.447 1.00 93.00 443 PRO A N 1
ATOM 3393 C CA . PRO A 1 443 ? -24.764 -20.620 -2.239 1.00 93.00 443 PRO A CA 1
ATOM 3394 C C . PRO A 1 443 ? -25.708 -21.821 -2.390 1.00 93.00 443 PRO A C 1
ATOM 3396 O O . PRO A 1 443 ? -25.608 -22.514 -3.394 1.00 93.00 443 PRO A O 1
ATOM 3399 N N . LYS A 1 444 ? -26.662 -22.048 -1.467 1.00 94.62 444 LYS A N 1
ATOM 3400 C CA . LYS A 1 444 ? -27.635 -23.160 -1.570 1.00 94.62 444 LYS A CA 1
ATOM 3401 C C . LYS A 1 444 ? -28.561 -23.063 -2.785 1.00 94.62 444 LYS A C 1
ATOM 3403 O O . LYS A 1 444 ? -29.188 -24.039 -3.174 1.00 94.62 444 LYS A O 1
ATOM 3408 N N . SER A 1 445 ? -28.687 -21.870 -3.367 1.00 91.56 445 SER A N 1
ATOM 3409 C CA . SER A 1 445 ? -29.551 -21.611 -4.527 1.00 91.56 445 SER A CA 1
ATOM 3410 C C . SER A 1 445 ? -28.825 -21.675 -5.879 1.00 91.56 445 SER A C 1
ATOM 3412 O O . SER A 1 445 ? -29.377 -21.240 -6.887 1.00 91.56 445 SER A O 1
ATOM 3414 N N . TRP A 1 446 ? -27.601 -22.214 -5.896 1.00 92.75 446 TRP A N 1
ATOM 3415 C CA . TRP A 1 446 ? -26.763 -22.405 -7.085 1.00 92.75 446 TRP A CA 1
ATOM 3416 C C . TRP A 1 446 ? -26.657 -23.887 -7.463 1.00 92.75 446 TRP A C 1
ATOM 3418 O O . TRP A 1 446 ? -26.790 -24.730 -6.579 1.00 92.75 446 TRP A O 1
ATOM 3428 N N . PRO A 1 447 ? -26.342 -24.223 -8.728 1.00 95.00 447 PRO A N 1
ATOM 3429 C CA . PRO A 1 447 ? -26.000 -25.577 -9.138 1.00 95.00 447 PRO A CA 1
ATOM 3430 C C . PRO A 1 447 ? -24.793 -26.099 -8.367 1.00 95.00 447 PRO A C 1
ATOM 3432 O O . PRO A 1 447 ? -23.800 -25.378 -8.205 1.00 95.00 447 PRO A O 1
ATOM 3435 N N . ALA A 1 448 ? -24.848 -27.365 -7.961 1.00 96.25 448 ALA A N 1
ATOM 3436 C CA . ALA A 1 448 ? -23.757 -28.037 -7.266 1.00 96.25 448 ALA A CA 1
ATOM 3437 C C . ALA A 1 448 ? -22.443 -27.959 -8.062 1.00 96.25 448 ALA A C 1
ATOM 3439 O O . ALA A 1 448 ? -21.403 -27.643 -7.488 1.00 96.25 448 ALA A O 1
ATOM 3440 N N . ASP A 1 449 ? -22.496 -28.141 -9.385 1.00 95.94 449 ASP A N 1
ATOM 3441 C CA . ASP A 1 449 ? -21.312 -28.128 -10.253 1.00 95.94 449 ASP A CA 1
ATOM 3442 C C . ASP A 1 449 ? -20.662 -26.742 -10.382 1.00 95.94 449 ASP A C 1
ATOM 3444 O O . ASP A 1 449 ? -19.436 -26.641 -10.370 1.00 95.94 449 ASP A O 1
ATOM 3448 N N . LEU A 1 450 ? -21.446 -25.655 -10.422 1.00 94.12 450 LEU A N 1
ATOM 3449 C CA . LEU A 1 450 ? -20.889 -24.294 -10.427 1.00 94.12 450 LEU A CA 1
ATOM 3450 C C . LEU A 1 450 ? -20.257 -23.937 -9.078 1.00 94.12 450 LEU A C 1
ATOM 3452 O O . LEU A 1 450 ? -19.214 -23.282 -9.039 1.00 94.12 450 LEU A O 1
ATOM 3456 N N . VAL A 1 451 ? -20.859 -24.382 -7.970 1.00 95.88 451 VAL A N 1
ATOM 3457 C CA . VAL A 1 451 ? -20.278 -24.208 -6.632 1.00 95.88 451 VAL A CA 1
ATOM 3458 C C . VAL A 1 451 ? -18.998 -25.032 -6.481 1.00 95.88 451 VAL A C 1
ATOM 3460 O O . VAL A 1 451 ? -18.001 -24.510 -5.982 1.00 95.88 451 VAL A O 1
ATOM 3463 N N . ARG A 1 452 ? -18.987 -26.279 -6.966 1.00 97.00 452 ARG A N 1
ATOM 3464 C CA . ARG A 1 452 ? -17.805 -27.149 -6.960 1.00 97.00 452 ARG A CA 1
ATOM 3465 C C . ARG A 1 452 ? -16.681 -26.550 -7.806 1.00 97.00 452 ARG A C 1
ATOM 3467 O O . ARG A 1 452 ? -15.589 -26.353 -7.286 1.00 97.00 452 ARG A O 1
ATOM 3474 N N . GLY A 1 453 ? -16.967 -26.137 -9.042 1.00 95.94 453 GLY A N 1
ATOM 3475 C CA . GLY A 1 453 ? -15.999 -25.477 -9.923 1.00 95.94 453 GLY A CA 1
ATOM 3476 C C . GLY A 1 453 ? -15.420 -24.184 -9.333 1.00 95.94 453 GLY A C 1
ATOM 3477 O O . GLY A 1 453 ? -14.230 -23.915 -9.487 1.00 95.94 453 GLY A O 1
ATOM 3478 N N . PHE A 1 454 ? -16.217 -23.408 -8.587 1.00 96.00 454 PHE A N 1
ATOM 3479 C CA . PHE A 1 454 ? -15.719 -22.253 -7.834 1.00 96.00 454 PHE A CA 1
ATOM 3480 C C . PHE A 1 454 ? -14.752 -22.653 -6.708 1.00 96.00 454 PHE A C 1
ATOM 3482 O O . PHE A 1 454 ? -13.645 -22.111 -6.621 1.00 96.00 454 PHE A O 1
ATOM 3489 N N . LEU A 1 455 ? -15.156 -23.604 -5.858 1.00 96.31 455 LEU A N 1
ATOM 3490 C CA . LEU A 1 455 ? -14.346 -24.126 -4.751 1.00 96.31 455 LEU A CA 1
ATOM 3491 C C . LEU A 1 455 ? -13.066 -24.822 -5.240 1.00 96.31 455 LEU A C 1
ATOM 3493 O O . LEU A 1 455 ? -12.054 -24.829 -4.540 1.00 96.31 455 LEU A O 1
ATOM 3497 N N . GLU A 1 456 ? -13.078 -25.363 -6.457 1.00 96.19 456 GLU A N 1
ATOM 3498 C CA . GLU A 1 456 ? -11.930 -26.019 -7.071 1.00 96.19 456 GLU A CA 1
ATOM 3499 C C . GLU A 1 456 ? -10.838 -25.060 -7.555 1.00 96.19 456 GLU A C 1
ATOM 3501 O O . GLU A 1 456 ? -9.688 -25.499 -7.699 1.00 96.19 456 GLU A O 1
ATOM 3506 N N . THR A 1 457 ? -11.150 -23.772 -7.750 1.00 95.06 457 THR A N 1
ATOM 3507 C CA . THR A 1 457 ? -10.162 -22.770 -8.175 1.00 95.06 457 THR A CA 1
ATOM 3508 C C . THR A 1 457 ? -9.016 -22.645 -7.165 1.00 95.06 457 THR A C 1
ATOM 3510 O O . THR A 1 457 ? -9.222 -22.581 -5.950 1.00 95.06 457 THR A O 1
ATOM 3513 N N . ALA A 1 458 ? -7.778 -22.575 -7.668 1.00 90.06 458 ALA A N 1
ATOM 3514 C CA . ALA A 1 458 ? -6.574 -22.538 -6.831 1.00 90.06 458 ALA A CA 1
ATOM 3515 C C . ALA A 1 458 ? -6.587 -21.377 -5.816 1.00 90.06 458 ALA A C 1
ATOM 3517 O O . ALA A 1 458 ? -6.166 -21.539 -4.673 1.00 90.06 458 ALA A O 1
ATOM 3518 N N . GLU A 1 459 ? -7.138 -20.225 -6.208 1.00 91.19 459 GLU A N 1
ATOM 3519 C CA . GLU A 1 459 ? -7.262 -19.045 -5.350 1.00 91.19 459 GLU A CA 1
ATOM 3520 C C . GLU A 1 459 ? -8.242 -19.258 -4.176 1.00 91.19 459 GLU A C 1
ATOM 3522 O O . GLU A 1 459 ? -7.999 -18.778 -3.066 1.00 91.19 459 GLU A O 1
ATOM 3527 N N . VAL A 1 460 ? -9.341 -19.990 -4.393 1.00 92.25 460 VAL A N 1
ATOM 3528 C CA . VAL A 1 460 ? -10.319 -20.308 -3.339 1.00 92.25 460 VAL A CA 1
ATOM 3529 C C . VAL A 1 460 ? -9.761 -21.360 -2.384 1.00 92.25 460 VAL A C 1
ATOM 3531 O O . VAL A 1 460 ? -9.852 -21.168 -1.167 1.00 92.25 460 VAL A O 1
ATOM 3534 N N . LYS A 1 461 ? -9.098 -22.401 -2.910 1.00 93.75 461 LYS A N 1
ATOM 3535 C CA . LYS A 1 461 ? -8.376 -23.405 -2.107 1.00 93.75 461 LYS A CA 1
ATOM 3536 C C . LYS A 1 461 ? -7.337 -22.755 -1.196 1.00 93.75 461 LYS A C 1
ATOM 3538 O O . LYS A 1 461 ? -7.401 -22.945 0.016 1.00 93.75 461 LYS A O 1
ATOM 3543 N N . GLN A 1 462 ? -6.475 -21.893 -1.742 1.00 91.81 462 GLN A N 1
ATOM 3544 C CA . GLN A 1 462 ? -5.449 -21.183 -0.973 1.00 91.81 462 GLN A CA 1
ATOM 3545 C C . GLN A 1 462 ? -6.047 -20.340 0.167 1.00 91.81 462 GLN A C 1
ATOM 3547 O O . GLN A 1 462 ? -5.510 -20.325 1.277 1.00 91.81 462 GLN A O 1
ATOM 3552 N N . ILE A 1 463 ? -7.171 -19.650 -0.069 1.00 90.62 463 ILE A N 1
ATOM 3553 C CA . ILE A 1 463 ? -7.851 -18.861 0.972 1.00 90.62 463 ILE A CA 1
ATOM 3554 C C . ILE A 1 463 ? -8.460 -19.767 2.047 1.00 90.62 463 ILE A C 1
ATOM 3556 O O . ILE A 1 463 ? -8.343 -19.456 3.231 1.00 90.62 463 ILE A O 1
ATOM 3560 N N . LEU A 1 464 ? -9.084 -20.885 1.669 1.00 91.19 464 LEU A N 1
ATOM 3561 C CA . LEU A 1 464 ? -9.654 -21.844 2.620 1.00 91.19 464 LEU A CA 1
ATOM 3562 C C . LEU A 1 464 ? -8.575 -22.545 3.459 1.00 91.19 464 LEU A C 1
ATOM 3564 O O . LEU A 1 464 ? -8.758 -22.710 4.664 1.00 91.19 464 LEU A O 1
ATOM 3568 N N . GLU A 1 465 ? -7.440 -22.909 2.866 1.00 91.19 465 GLU A N 1
ATOM 3569 C CA . GLU A 1 465 ? -6.275 -23.451 3.576 1.00 91.19 465 GLU A CA 1
ATOM 3570 C C . GLU A 1 465 ? -5.674 -22.422 4.535 1.00 91.19 465 GLU A C 1
ATOM 3572 O O . GLU A 1 465 ? -5.493 -22.712 5.719 1.00 91.19 465 GLU A O 1
ATOM 3577 N N . THR A 1 466 ? -5.466 -21.186 4.067 1.00 87.19 466 THR A N 1
ATOM 3578 C CA . THR A 1 466 ? -4.999 -20.081 4.917 1.00 87.19 466 THR A CA 1
ATOM 3579 C C . THR A 1 466 ? -5.959 -19.854 6.084 1.00 87.19 466 THR A C 1
ATOM 3581 O O . THR A 1 466 ? -5.518 -19.754 7.224 1.00 87.19 466 THR A O 1
ATOM 3584 N N . ALA A 1 467 ? -7.274 -19.861 5.847 1.00 86.81 467 ALA A N 1
ATOM 3585 C CA . ALA A 1 467 ? -8.281 -19.711 6.896 1.00 86.81 467 ALA A CA 1
ATOM 3586 C C . ALA A 1 467 ? -8.274 -20.870 7.911 1.00 86.81 467 ALA A C 1
ATOM 3588 O O . ALA A 1 467 ? -8.476 -20.631 9.102 1.00 86.81 467 ALA A O 1
ATOM 3589 N N . LYS A 1 468 ? -8.005 -22.112 7.479 1.00 86.56 468 LYS A N 1
ATOM 3590 C CA . LYS A 1 468 ? -7.818 -23.267 8.379 1.00 86.56 468 LYS A CA 1
ATOM 3591 C C . LYS A 1 468 ? -6.580 -23.077 9.273 1.00 86.56 468 LYS A C 1
ATOM 3593 O O . LYS A 1 468 ? -6.677 -23.270 10.484 1.00 86.56 468 LYS A O 1
ATOM 3598 N N . VAL A 1 469 ? -5.455 -22.612 8.718 1.00 81.56 469 VAL A N 1
ATOM 3599 C CA . VAL A 1 469 ? -4.224 -22.288 9.476 1.00 81.56 469 VAL A CA 1
ATOM 3600 C C . VAL A 1 469 ? -4.404 -21.058 10.384 1.00 81.56 469 VAL A C 1
ATOM 3602 O O . VAL A 1 469 ? -3.879 -20.998 11.498 1.00 81.56 469 VAL A O 1
ATOM 3605 N N . GLU A 1 470 ? -5.193 -20.068 9.970 1.00 76.50 470 GLU A N 1
ATOM 3606 C CA . GLU A 1 470 ? -5.539 -18.934 10.828 1.00 76.50 470 GLU A CA 1
ATOM 3607 C C . GLU A 1 470 ? -6.458 -19.339 11.983 1.00 76.50 470 GLU A C 1
ATOM 3609 O O . GLU A 1 470 ? -6.316 -18.802 13.080 1.00 76.50 470 GLU A O 1
ATOM 3614 N N . GLN A 1 471 ? -7.364 -20.303 11.797 1.00 72.19 471 GLN A N 1
ATOM 3615 C CA . GLN A 1 471 ? -8.197 -20.815 12.888 1.00 72.19 471 GLN A CA 1
ATOM 3616 C C . GLN A 1 471 ? -7.374 -21.568 13.942 1.00 72.19 471 GLN A C 1
ATOM 3618 O O . GLN A 1 471 ? -7.607 -21.353 15.134 1.00 72.19 471 GLN A O 1
ATOM 3623 N N . THR A 1 472 ? -6.377 -22.367 13.545 1.00 69.94 472 THR A N 1
ATOM 3624 C CA . THR A 1 472 ? -5.479 -23.038 14.503 1.00 69.94 472 THR A CA 1
ATOM 3625 C C . THR A 1 472 ? -4.567 -22.039 15.229 1.00 69.94 472 THR A C 1
ATOM 3627 O O . THR A 1 472 ? -4.477 -22.075 16.456 1.00 69.94 472 THR A O 1
ATOM 3630 N N . THR A 1 473 ? -3.981 -21.063 14.525 1.00 59.25 473 THR A N 1
ATOM 3631 C CA . THR A 1 473 ? -3.119 -20.023 15.139 1.00 59.25 473 THR A CA 1
ATOM 3632 C C . THR A 1 473 ? -3.888 -18.935 15.909 1.00 59.25 473 THR A C 1
ATOM 3634 O O . THR A 1 473 ? -3.332 -18.270 16.787 1.00 59.25 473 THR A O 1
ATOM 3637 N N . SER A 1 474 ? -5.190 -18.750 15.666 1.00 53.19 474 SER A N 1
ATOM 3638 C CA . SER A 1 474 ? -6.039 -17.824 16.439 1.00 53.19 474 SER A CA 1
ATOM 3639 C C . SER A 1 474 ? -6.163 -18.235 17.915 1.00 53.19 474 SER A C 1
ATOM 3641 O O . SER A 1 474 ? -6.309 -17.381 18.795 1.00 53.19 474 SER A O 1
ATOM 3643 N N . VAL A 1 475 ? -6.012 -19.532 18.213 1.00 57.06 475 VAL A N 1
ATOM 3644 C CA . VAL A 1 475 ? -5.934 -20.056 19.587 1.00 57.06 475 VAL A CA 1
ATOM 3645 C C . VAL A 1 475 ? -4.711 -19.496 20.330 1.00 57.06 475 VAL A C 1
ATOM 3647 O O . VAL A 1 475 ? -4.820 -19.148 21.506 1.00 57.06 475 VAL A O 1
ATOM 3650 N N . GLU A 1 476 ? -3.577 -19.302 19.648 1.00 51.25 476 GLU A N 1
ATOM 3651 C CA . GLU A 1 476 ? -2.408 -18.618 20.217 1.00 51.25 476 GLU A CA 1
ATOM 3652 C C . GLU A 1 476 ? -2.595 -17.100 20.287 1.00 51.25 476 GLU A C 1
ATOM 3654 O O . GLU A 1 476 ? -2.323 -16.503 21.330 1.00 51.25 476 GLU A O 1
ATOM 3659 N N . LYS A 1 477 ? -3.145 -16.463 19.240 1.00 50.38 477 LYS A N 1
ATOM 3660 C CA . LYS A 1 477 ? -3.414 -15.009 19.248 1.00 50.38 477 LYS A CA 1
ATOM 3661 C C . LYS A 1 477 ? -4.323 -14.594 20.417 1.00 50.38 477 LYS A C 1
ATOM 3663 O O . LYS A 1 477 ? -4.139 -13.511 20.974 1.00 50.38 477 LYS A O 1
ATOM 3668 N N . LYS A 1 478 ? -5.259 -15.451 20.856 1.00 56.75 478 LYS A N 1
ATOM 3669 C CA . LYS A 1 478 ? -6.064 -15.223 22.074 1.00 56.75 478 LYS A CA 1
ATOM 3670 C C . LYS A 1 478 ? -5.217 -15.126 23.351 1.00 56.75 478 LYS A C 1
ATOM 3672 O O . LYS A 1 478 ? -5.524 -14.278 24.189 1.00 56.75 478 LYS A O 1
ATOM 3677 N N . LYS A 1 479 ? -4.133 -15.904 23.485 1.00 56.59 479 LYS A N 1
ATOM 3678 C CA . LYS A 1 479 ? -3.175 -15.758 24.600 1.00 56.59 479 LYS A CA 1
ATOM 3679 C C . LYS A 1 479 ? -2.475 -14.395 24.538 1.00 56.59 479 LYS A C 1
ATOM 3681 O O . LYS A 1 479 ? -2.403 -13.699 25.544 1.00 56.59 479 LYS A O 1
ATOM 3686 N N . THR A 1 480 ? -2.042 -13.958 23.352 1.00 55.53 480 THR A N 1
ATOM 3687 C CA . THR A 1 480 ? -1.368 -12.656 23.175 1.00 55.53 480 THR A CA 1
ATOM 3688 C C . THR A 1 480 ? -2.280 -11.458 23.466 1.00 55.53 480 THR A C 1
ATOM 3690 O O . THR A 1 480 ? -1.818 -10.445 23.989 1.00 55.53 480 THR A O 1
ATOM 3693 N N . THR A 1 481 ? -3.572 -11.543 23.134 1.00 65.12 481 THR A N 1
ATOM 3694 C CA . THR A 1 481 ? -4.544 -10.476 23.435 1.00 65.12 481 THR A CA 1
ATOM 3695 C C . THR A 1 481 ? -4.782 -10.339 24.936 1.00 65.12 481 THR A C 1
ATOM 3697 O O . THR A 1 481 ? -4.842 -9.215 25.428 1.00 65.12 481 THR A O 1
ATOM 3700 N N . ARG A 1 482 ? -4.840 -11.460 25.669 1.00 66.69 482 ARG A N 1
ATOM 3701 C CA . ARG A 1 482 ? -4.971 -11.466 27.131 1.00 66.69 482 ARG A CA 1
ATOM 3702 C C . ARG A 1 482 ? -3.797 -10.745 27.810 1.00 66.69 482 ARG A C 1
ATOM 3704 O O . ARG A 1 482 ? -4.035 -9.783 28.530 1.00 66.69 482 ARG A O 1
ATOM 3711 N N . VAL A 1 483 ? -2.557 -11.085 27.445 1.00 69.44 483 VAL A N 1
ATOM 3712 C CA . VAL A 1 483 ? -1.341 -10.412 27.953 1.00 69.44 483 VAL A CA 1
ATOM 3713 C C . VAL A 1 483 ? -1.340 -8.904 27.648 1.00 69.44 483 VAL A C 1
ATOM 3715 O O . VAL A 1 483 ? -0.904 -8.093 28.462 1.00 69.44 483 VAL A O 1
ATOM 3718 N N . LYS A 1 484 ? -1.859 -8.482 26.484 1.00 73.00 484 LYS A N 1
ATOM 3719 C CA . LYS A 1 484 ? -1.996 -7.049 26.154 1.00 73.00 484 LYS A CA 1
ATOM 3720 C C . LYS A 1 484 ? -3.050 -6.333 27.000 1.00 73.00 484 LYS A C 1
ATOM 3722 O O . LYS A 1 484 ? -2.876 -5.146 27.263 1.00 73.00 484 LYS A O 1
ATOM 3727 N N . GLN A 1 485 ? -4.126 -7.017 27.382 1.00 77.50 485 GLN A N 1
ATOM 3728 C CA . GLN A 1 485 ? -5.159 -6.458 28.249 1.00 77.50 485 GLN A CA 1
ATOM 3729 C C . GLN A 1 485 ? -4.659 -6.347 29.694 1.00 77.50 485 GLN A C 1
ATOM 3731 O O . GLN A 1 485 ? -4.723 -5.258 30.255 1.00 77.50 485 GLN A O 1
ATOM 3736 N N . GLU A 1 486 ? -4.076 -7.419 30.238 1.00 76.75 486 GLU A N 1
ATOM 3737 C CA . GLU A 1 486 ? -3.473 -7.453 31.580 1.00 76.75 486 GLU A CA 1
ATOM 3738 C C . GLU A 1 486 ? -2.441 -6.315 31.731 1.00 76.75 486 GLU A C 1
ATOM 3740 O O . GLU A 1 486 ? -2.544 -5.487 32.637 1.00 76.75 486 GLU A O 1
ATOM 3745 N N . LYS A 1 487 ? -1.561 -6.135 30.735 1.00 78.12 487 LYS A N 1
ATOM 3746 C CA . LYS A 1 487 ? -0.613 -5.010 30.687 1.00 78.12 487 LYS A CA 1
ATOM 3747 C C . LYS A 1 487 ? -1.263 -3.619 30.622 1.00 78.12 487 LYS A C 1
ATOM 3749 O O . LYS A 1 487 ? -0.716 -2.661 31.165 1.00 78.12 487 LYS A O 1
ATOM 3754 N N . ALA A 1 488 ? -2.391 -3.464 29.929 1.00 78.69 488 ALA A N 1
ATOM 3755 C CA . ALA A 1 488 ? -3.079 -2.174 29.814 1.00 78.69 488 ALA A CA 1
ATOM 3756 C C . ALA A 1 488 ? -3.819 -1.799 31.110 1.00 78.69 488 ALA A C 1
ATOM 3758 O O . ALA A 1 488 ? -3.821 -0.633 31.513 1.00 78.69 488 ALA A O 1
ATOM 3759 N N . GLU A 1 489 ? -4.408 -2.786 31.783 1.00 82.12 489 GLU A N 1
ATOM 3760 C CA . GLU A 1 489 ? -4.984 -2.638 33.121 1.00 82.12 489 GLU A CA 1
ATOM 3761 C C . GLU A 1 489 ? -3.883 -2.28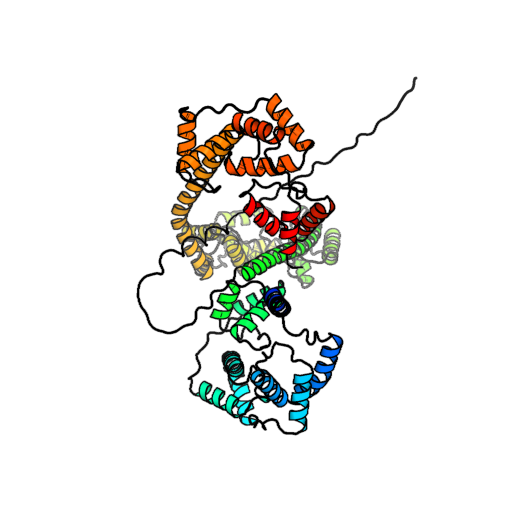0 34.133 1.00 82.12 489 GLU A C 1
ATOM 3763 O O . GLU A 1 489 ? -4.039 -1.331 34.904 1.00 82.12 489 GLU A O 1
ATOM 3768 N N . PHE A 1 490 ? -2.718 -2.924 34.035 1.00 81.75 490 PHE A N 1
ATOM 3769 C CA . PHE A 1 490 ? -1.541 -2.628 34.848 1.00 81.75 490 PHE A CA 1
ATOM 3770 C C . PHE A 1 490 ? -0.969 -1.213 34.642 1.00 81.75 490 PHE A C 1
ATOM 3772 O O . PHE A 1 490 ? -0.811 -0.459 35.607 1.00 81.75 490 PHE A O 1
ATOM 3779 N N . GLU A 1 491 ? -0.719 -0.792 33.391 1.00 82.38 491 GLU A N 1
ATOM 3780 C CA . GLU A 1 491 ? -0.287 0.585 33.090 1.00 82.38 491 GLU A CA 1
ATOM 3781 C C . GLU A 1 491 ? -1.327 1.609 33.606 1.00 82.38 491 GLU A C 1
ATOM 3783 O O . GLU A 1 491 ? -0.954 2.685 34.078 1.00 82.38 491 GLU A O 1
ATOM 3788 N N . THR A 1 492 ? -2.623 1.264 33.606 1.00 86.50 492 THR A N 1
ATOM 3789 C CA . THR A 1 492 ? -3.696 2.112 34.159 1.00 86.50 492 THR A CA 1
ATOM 3790 C C . THR A 1 492 ? -3.635 2.225 35.687 1.00 86.50 492 THR A C 1
ATOM 3792 O O . THR A 1 492 ? -3.787 3.333 36.207 1.00 86.50 492 THR A O 1
ATOM 3795 N N . GLN A 1 493 ? -3.375 1.126 36.406 1.00 87.31 493 GLN A N 1
ATOM 3796 C CA . GLN A 1 493 ? -3.195 1.130 37.866 1.00 87.31 493 GLN A CA 1
ATOM 3797 C C . GLN A 1 493 ? -1.978 1.966 38.286 1.00 87.31 493 GLN A C 1
ATOM 3799 O O . GLN A 1 493 ? -2.097 2.837 39.146 1.00 87.31 493 GLN A O 1
ATOM 3804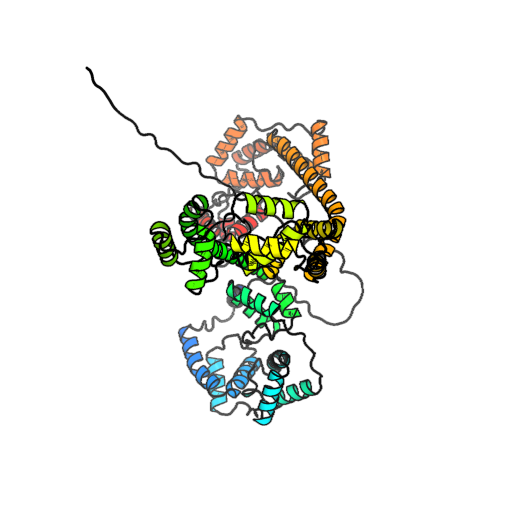 N N . LEU A 1 494 ? -0.823 1.794 37.633 1.00 88.50 494 LEU A N 1
ATOM 3805 C CA . LEU A 1 494 ? 0.351 2.622 37.930 1.00 88.50 494 LEU A CA 1
ATOM 3806 C C . LEU A 1 494 ? 0.061 4.114 37.684 1.00 88.50 494 LEU A C 1
ATOM 3808 O O . LEU A 1 494 ? 0.384 4.963 38.516 1.00 88.50 494 LEU A O 1
ATOM 3812 N N . ILE A 1 495 ? -0.576 4.452 36.558 1.00 87.50 495 ILE A N 1
ATOM 3813 C CA . ILE A 1 495 ? -0.921 5.842 36.227 1.00 87.50 495 ILE A CA 1
ATOM 3814 C C . ILE A 1 495 ? -1.922 6.441 37.227 1.00 87.50 495 ILE A C 1
ATOM 3816 O O . ILE A 1 495 ? -1.869 7.650 37.458 1.00 87.50 495 ILE A O 1
ATOM 3820 N N . SER A 1 496 ? -2.832 5.654 37.815 1.00 90.31 496 SER A N 1
ATOM 3821 C CA . SER A 1 496 ? -3.765 6.168 38.824 1.00 90.31 496 SER A CA 1
ATOM 3822 C C . SER A 1 496 ? -3.036 6.530 40.122 1.00 90.31 496 SER A C 1
ATOM 3824 O O . SER A 1 496 ? -3.212 7.646 40.612 1.00 90.31 496 SER A O 1
ATOM 3826 N N . VAL A 1 497 ? -2.130 5.670 40.602 1.00 90.88 497 VAL A N 1
ATOM 3827 C CA . VAL A 1 497 ? -1.296 5.927 41.791 1.00 90.88 497 VAL A CA 1
ATOM 3828 C C . VAL A 1 497 ? -0.393 7.148 41.587 1.00 90.88 497 VAL A C 1
ATOM 3830 O O . VAL A 1 497 ? -0.401 8.059 42.412 1.00 90.88 497 VAL A O 1
ATOM 3833 N N . LEU A 1 498 ? 0.304 7.235 40.447 1.00 89.94 498 LEU A N 1
ATOM 3834 C CA . LEU A 1 498 ? 1.181 8.369 40.109 1.00 89.94 498 LEU A CA 1
ATOM 3835 C C . LEU A 1 498 ? 0.443 9.709 39.912 1.00 89.94 498 LEU A C 1
ATOM 3837 O O . LEU A 1 498 ? 1.084 10.757 39.866 1.00 89.94 498 LEU A O 1
ATOM 3841 N N . LYS A 1 499 ? -0.886 9.693 39.742 1.00 88.44 499 LYS A N 1
ATOM 3842 C CA . LYS A 1 499 ? -1.725 10.903 39.667 1.00 88.44 499 LYS A CA 1
ATOM 3843 C C . LYS A 1 499 ? -2.356 11.277 41.002 1.00 88.44 499 LYS A C 1
ATOM 3845 O O . LYS A 1 499 ? -2.577 12.462 41.231 1.00 88.44 499 LYS A O 1
ATOM 3850 N N . ALA A 1 500 ? -2.703 10.287 41.822 1.00 91.25 500 ALA A N 1
ATOM 3851 C CA . ALA A 1 500 ? -3.320 10.503 43.126 1.00 91.25 500 ALA A CA 1
ATOM 3852 C C . ALA A 1 500 ? -2.324 11.088 44.135 1.00 91.25 500 ALA A C 1
ATOM 3854 O O . ALA A 1 500 ? -2.712 11.896 44.973 1.00 91.25 500 ALA A O 1
ATOM 3855 N N . ASP A 1 501 ? -1.049 10.711 44.023 1.00 92.25 501 ASP A N 1
ATOM 3856 C CA . ASP A 1 501 ? 0.000 11.107 44.954 1.00 92.25 501 ASP A CA 1
ATOM 3857 C C . ASP A 1 501 ? 1.245 11.634 44.201 1.00 92.25 501 ASP A C 1
ATOM 3859 O O . ASP A 1 501 ? 1.942 10.853 43.542 1.00 92.25 501 ASP A O 1
ATOM 3863 N N . PRO A 1 502 ? 1.563 12.944 44.295 1.00 87.25 502 PRO A N 1
ATOM 3864 C CA . PRO A 1 502 ? 2.754 13.535 43.680 1.00 87.25 502 PRO A CA 1
ATOM 3865 C C . PRO A 1 502 ? 4.080 12.896 44.119 1.00 87.25 502 PRO A C 1
ATOM 3867 O O . PRO A 1 502 ? 5.042 12.904 43.349 1.00 87.25 502 PRO A O 1
ATOM 3870 N N . VAL A 1 503 ? 4.134 12.332 45.329 1.00 93.88 503 VAL A N 1
ATOM 3871 C CA . VAL A 1 503 ? 5.317 11.686 45.918 1.00 93.88 503 VAL A CA 1
ATOM 3872 C C . VAL A 1 503 ? 5.565 10.308 45.304 1.00 93.88 503 VAL A C 1
ATOM 3874 O O . VAL A 1 503 ? 6.710 9.857 45.216 1.00 93.88 503 VAL A O 1
ATOM 3877 N N . ALA A 1 504 ? 4.515 9.641 44.811 1.00 93.56 504 ALA A N 1
ATOM 3878 C CA . ALA A 1 504 ? 4.614 8.282 44.282 1.00 93.56 504 ALA A CA 1
ATOM 3879 C C . ALA A 1 504 ? 5.627 8.154 43.134 1.00 93.56 504 ALA A C 1
ATOM 3881 O O . ALA A 1 504 ? 6.273 7.114 43.003 1.00 93.56 504 ALA A O 1
ATOM 3882 N N . PHE A 1 505 ? 5.819 9.209 42.333 1.00 92.12 505 PHE A N 1
ATOM 3883 C CA . PHE A 1 505 ? 6.815 9.200 41.262 1.00 92.12 505 PHE A CA 1
ATOM 3884 C C . PHE A 1 505 ? 8.257 9.237 41.790 1.00 92.12 505 PHE A C 1
ATOM 3886 O O . PHE A 1 505 ? 9.109 8.521 41.265 1.00 92.12 505 PHE A O 1
ATOM 3893 N N . TYR A 1 506 ? 8.527 10.004 42.852 1.00 93.31 506 TYR A N 1
ATOM 3894 C CA . TYR A 1 506 ? 9.834 10.003 43.513 1.00 93.31 506 TYR A CA 1
ATOM 3895 C C . TYR A 1 506 ? 10.094 8.676 44.218 1.00 93.31 506 TYR A C 1
ATOM 3897 O O . TYR A 1 506 ? 11.156 8.091 44.029 1.00 93.31 506 TYR A O 1
ATOM 3905 N N . GLN A 1 507 ? 9.120 8.150 44.964 1.00 94.62 507 GLN A N 1
ATOM 3906 C CA . GLN A 1 507 ? 9.273 6.860 45.639 1.00 94.62 507 GLN A CA 1
ATOM 3907 C C . GLN A 1 507 ? 9.502 5.711 44.642 1.00 94.62 507 GLN A C 1
ATOM 3909 O O . GLN A 1 507 ? 10.347 4.861 44.899 1.00 94.62 507 GLN A O 1
ATOM 3914 N N . LEU A 1 508 ? 8.849 5.717 43.471 1.00 93.12 508 LEU A N 1
ATOM 3915 C CA . LEU A 1 508 ? 9.128 4.751 42.399 1.00 93.12 508 LEU A CA 1
ATOM 3916 C C . LEU A 1 508 ? 10.569 4.867 41.876 1.00 93.12 508 LEU A C 1
ATOM 3918 O O . LEU A 1 508 ? 11.212 3.851 41.617 1.00 93.12 508 LEU A O 1
ATOM 3922 N N . ARG A 1 509 ? 11.094 6.090 41.723 1.00 90.56 509 ARG A N 1
ATOM 3923 C CA . ARG A 1 509 ? 12.486 6.312 41.302 1.00 90.56 509 ARG A CA 1
ATOM 3924 C C . ARG A 1 509 ? 13.501 5.897 42.365 1.00 90.56 509 ARG A C 1
ATOM 3926 O O . ARG A 1 509 ? 14.475 5.232 42.025 1.00 90.56 509 ARG A O 1
ATOM 3933 N N . ALA A 1 510 ? 13.253 6.229 43.628 1.00 92.19 510 ALA A N 1
ATOM 3934 C CA . ALA A 1 510 ? 14.080 5.797 44.749 1.00 92.19 510 ALA A CA 1
ATOM 3935 C C . ALA A 1 510 ? 14.118 4.262 44.847 1.00 92.19 510 ALA A C 1
ATOM 3937 O O . ALA A 1 510 ? 15.195 3.685 44.975 1.00 92.19 510 ALA A O 1
ATOM 3938 N N . PHE A 1 511 ? 12.969 3.599 44.681 1.00 93.06 511 PHE A N 1
ATOM 3939 C CA . PHE A 1 511 ? 12.858 2.139 44.663 1.00 93.06 511 PHE A CA 1
ATOM 3940 C C . PHE A 1 511 ? 13.631 1.506 43.491 1.00 93.06 511 PHE A C 1
ATOM 3942 O O . PHE A 1 511 ? 14.412 0.580 43.692 1.00 93.06 511 PHE A O 1
ATOM 3949 N N . GLN A 1 512 ? 13.504 2.052 42.274 1.00 91.06 512 GLN A N 1
ATOM 3950 C CA . GLN A 1 512 ? 14.309 1.628 41.114 1.00 91.06 512 GLN A CA 1
ATOM 3951 C C . GLN A 1 512 ? 15.815 1.755 41.382 1.00 91.06 512 GLN A C 1
ATOM 3953 O O . GLN A 1 512 ? 16.574 0.831 41.090 1.00 91.06 512 GLN A O 1
ATOM 3958 N N . HIS A 1 513 ? 16.245 2.865 41.986 1.00 89.69 513 HIS A N 1
ATOM 3959 C CA . HIS A 1 513 ? 17.646 3.095 42.328 1.00 89.69 513 HIS A CA 1
ATOM 3960 C C . HIS A 1 513 ? 18.151 2.130 43.416 1.00 89.69 513 HIS A C 1
ATOM 3962 O O . HIS A 1 513 ? 19.241 1.579 43.280 1.00 89.69 513 HIS A O 1
ATOM 3968 N N . GLN A 1 514 ? 17.353 1.857 44.457 1.00 92.00 514 GLN A N 1
ATOM 3969 C CA . GLN A 1 514 ? 17.651 0.835 45.476 1.00 92.00 514 GLN A CA 1
ATOM 3970 C C . GLN A 1 514 ? 17.806 -0.569 44.866 1.00 92.00 514 GLN A C 1
ATOM 3972 O O . GLN A 1 514 ? 18.619 -1.359 45.336 1.00 92.00 514 GLN A O 1
ATOM 3977 N N . LYS A 1 515 ? 17.073 -0.863 43.785 1.00 91.50 515 LYS A N 1
ATOM 3978 C CA . LYS A 1 515 ? 17.165 -2.107 43.002 1.00 91.50 515 LYS A CA 1
ATOM 3979 C C . LYS A 1 515 ? 18.293 -2.103 41.955 1.00 91.50 515 LYS A C 1
ATOM 3981 O O . LYS A 1 515 ? 18.385 -3.028 41.155 1.00 91.50 515 LYS A O 1
ATOM 3986 N N . GLY A 1 516 ? 19.148 -1.076 41.932 1.00 89.56 516 GLY A N 1
ATOM 3987 C CA . GLY A 1 516 ? 20.278 -0.960 41.002 1.00 89.56 516 GLY A CA 1
ATOM 3988 C C . GLY A 1 516 ? 19.907 -0.548 39.570 1.00 89.56 516 GLY A C 1
ATOM 3989 O O . GLY A 1 516 ? 20.782 -0.495 38.703 1.00 89.56 516 GLY A O 1
ATOM 3990 N N . LEU A 1 517 ? 18.641 -0.217 39.292 1.00 86.25 517 LEU A N 1
ATOM 3991 C CA . LEU A 1 517 ? 18.204 0.228 37.968 1.00 86.25 517 LEU A CA 1
ATOM 3992 C C . LEU A 1 517 ? 18.545 1.709 37.754 1.00 86.25 517 LEU A C 1
ATOM 3994 O O . LEU A 1 517 ? 17.766 2.606 38.067 1.00 86.25 517 LEU A O 1
ATOM 3998 N N . GLN A 1 518 ? 19.718 1.962 37.171 1.00 67.00 518 GLN A N 1
ATOM 3999 C CA . GLN A 1 518 ? 20.241 3.317 36.950 1.00 67.00 518 GLN A CA 1
ATOM 4000 C C . GLN A 1 518 ? 19.522 4.127 35.855 1.00 67.00 518 GLN A C 1
ATOM 4002 O O . GLN A 1 518 ? 19.742 5.332 35.748 1.00 67.00 518 GLN A O 1
ATOM 4007 N N . THR A 1 519 ? 18.695 3.506 35.004 1.00 58.47 519 THR A N 1
ATOM 4008 C CA . THR A 1 519 ? 18.127 4.189 33.829 1.00 58.47 519 THR A CA 1
ATOM 4009 C C . THR A 1 519 ? 16.647 4.516 33.969 1.00 58.47 519 THR A C 1
ATOM 4011 O O . THR A 1 519 ? 15.844 3.756 34.503 1.00 58.47 519 THR A O 1
ATOM 4014 N N . ALA A 1 520 ? 16.252 5.638 33.364 1.00 55.06 520 ALA A N 1
ATOM 4015 C CA . ALA A 1 520 ? 14.869 6.091 33.250 1.00 55.06 520 ALA A CA 1
ATOM 4016 C C . ALA A 1 520 ? 13.996 5.243 32.288 1.00 55.06 520 ALA A C 1
ATOM 4018 O O . ALA A 1 520 ? 13.027 5.765 31.729 1.00 55.06 520 ALA A O 1
ATOM 4019 N N . GLY A 1 521 ? 14.339 3.968 32.078 1.00 59.47 521 GLY A N 1
ATOM 4020 C CA . GLY A 1 521 ? 13.605 3.028 31.235 1.00 59.47 521 GLY A CA 1
ATOM 4021 C C . GLY A 1 521 ? 12.192 2.734 31.745 1.00 59.47 521 GLY A C 1
ATOM 4022 O O . GLY A 1 521 ? 11.775 3.186 32.816 1.00 59.47 521 GLY A O 1
ATOM 4023 N N . LYS A 1 522 ? 11.434 1.955 30.964 1.00 63.16 522 LYS A N 1
ATOM 4024 C CA . LYS A 1 522 ? 10.245 1.292 31.505 1.00 63.16 522 LYS A CA 1
ATOM 4025 C C . LYS A 1 522 ? 10.741 0.265 32.521 1.00 63.16 522 LYS A C 1
ATOM 4027 O O . LYS A 1 522 ? 11.476 -0.634 32.126 1.00 63.16 522 LYS A O 1
ATOM 4032 N N . ALA A 1 523 ? 10.343 0.406 33.782 1.00 70.75 523 ALA A N 1
ATOM 4033 C CA . ALA A 1 523 ? 10.437 -0.708 34.713 1.00 70.75 523 ALA A CA 1
ATOM 4034 C C . ALA A 1 523 ? 9.649 -1.896 34.149 1.00 70.75 523 ALA A C 1
ATOM 4036 O O . ALA A 1 523 ? 8.648 -1.708 33.441 1.00 70.75 523 ALA A O 1
ATOM 4037 N N . ASP A 1 524 ? 10.136 -3.098 34.429 1.00 81.75 524 ASP A N 1
ATOM 4038 C CA . ASP A 1 524 ? 9.384 -4.314 34.173 1.00 81.75 524 ASP A CA 1
ATOM 4039 C C . ASP A 1 524 ? 8.116 -4.367 35.044 1.00 81.75 524 ASP A C 1
ATOM 4041 O O . ASP A 1 524 ? 7.868 -3.543 35.932 1.00 81.75 524 ASP A O 1
ATOM 4045 N N . GLU A 1 525 ? 7.244 -5.304 34.691 1.00 84.31 525 GLU A N 1
ATOM 4046 C CA . GLU A 1 525 ? 5.957 -5.477 35.354 1.00 84.31 525 GLU A CA 1
ATOM 4047 C C . GLU A 1 525 ? 6.137 -5.967 36.796 1.00 84.31 525 GLU A C 1
ATOM 4049 O O . GLU A 1 525 ? 5.444 -5.494 37.694 1.00 84.31 525 GLU A O 1
ATOM 4054 N N . GLU A 1 526 ? 7.138 -6.817 37.030 1.00 88.69 526 GLU A N 1
ATOM 4055 C CA . GLU A 1 526 ? 7.472 -7.383 38.337 1.00 88.69 526 GLU A CA 1
ATOM 4056 C C . GLU A 1 526 ? 7.919 -6.303 39.334 1.00 88.69 526 GLU A C 1
ATOM 4058 O O . GLU A 1 526 ? 7.348 -6.213 40.417 1.00 88.69 526 GLU A O 1
ATOM 4063 N N . LEU A 1 527 ? 8.845 -5.409 38.969 1.00 89.69 527 LEU A N 1
ATOM 4064 C CA . LEU A 1 527 ? 9.315 -4.335 39.851 1.00 89.69 527 LEU A CA 1
ATOM 4065 C C . LEU A 1 527 ? 8.243 -3.276 40.119 1.00 89.69 527 LEU A C 1
ATOM 4067 O O . LEU A 1 527 ? 8.222 -2.677 41.195 1.00 89.69 527 LEU A O 1
ATOM 4071 N N . VAL A 1 528 ? 7.338 -3.023 39.170 1.00 88.81 528 VAL A N 1
ATOM 4072 C CA . VAL A 1 528 ? 6.203 -2.124 39.424 1.00 88.81 528 VAL A CA 1
ATOM 4073 C C . VAL A 1 528 ? 5.159 -2.801 40.323 1.00 88.81 528 VAL A C 1
ATOM 4075 O O . VAL A 1 528 ? 4.618 -2.125 41.196 1.00 88.81 528 VAL A O 1
ATOM 4078 N N . GLN A 1 529 ? 4.907 -4.109 40.184 1.00 91.00 529 GLN A N 1
ATOM 4079 C CA . GLN A 1 529 ? 4.079 -4.858 41.141 1.00 91.00 529 GLN A CA 1
ATOM 4080 C C . GLN A 1 529 ? 4.718 -4.866 42.534 1.00 91.00 529 GLN A C 1
ATOM 4082 O O . GLN A 1 529 ? 4.030 -4.577 43.512 1.00 91.00 529 GLN A O 1
ATOM 4087 N N . GLU A 1 530 ? 6.030 -5.102 42.625 1.00 94.31 530 GLU A N 1
ATOM 4088 C CA . GLU A 1 530 ? 6.781 -5.054 43.879 1.00 94.31 530 GLU A CA 1
ATOM 4089 C C . GLU A 1 530 ? 6.689 -3.661 44.518 1.00 94.31 530 GLU A C 1
ATOM 4091 O O . GLU A 1 530 ? 6.291 -3.548 45.672 1.00 94.31 530 GLU A O 1
ATOM 4096 N N . PHE A 1 531 ? 6.924 -2.588 43.755 1.00 94.56 531 PHE A N 1
ATOM 4097 C CA . PHE A 1 531 ? 6.759 -1.210 44.228 1.00 94.56 531 PHE A CA 1
ATOM 4098 C C . PHE A 1 531 ? 5.344 -0.928 44.755 1.00 94.56 531 PHE A C 1
ATOM 4100 O O . PHE A 1 531 ? 5.191 -0.322 45.817 1.00 94.56 531 PHE A O 1
ATOM 4107 N N . LEU A 1 532 ? 4.302 -1.345 44.025 1.00 93.44 532 LEU A N 1
ATOM 4108 C CA . LEU A 1 532 ? 2.910 -1.146 44.439 1.00 93.44 532 LEU A CA 1
ATOM 4109 C C . LEU A 1 532 ? 2.595 -1.931 45.720 1.00 93.44 532 LEU A C 1
ATOM 4111 O O . LEU A 1 532 ? 1.959 -1.380 46.621 1.00 93.44 532 LEU A O 1
ATOM 4115 N N . ALA A 1 533 ? 3.097 -3.162 45.842 1.00 93.06 533 ALA A N 1
ATOM 4116 C CA . ALA A 1 533 ? 2.988 -3.969 47.050 1.00 93.06 533 ALA A CA 1
ATOM 4117 C C . ALA A 1 533 ? 3.707 -3.302 48.238 1.00 93.06 533 ALA A C 1
ATOM 4119 O O . ALA A 1 533 ? 3.060 -3.018 49.248 1.00 93.06 533 ALA A O 1
ATOM 4120 N N . THR A 1 534 ? 4.992 -2.952 48.102 1.00 94.81 534 THR A N 1
ATOM 4121 C CA . THR A 1 534 ? 5.793 -2.277 49.142 1.00 94.81 534 THR A CA 1
ATOM 4122 C C . THR A 1 534 ? 5.166 -0.948 49.570 1.00 94.81 534 THR A C 1
ATOM 4124 O O . THR A 1 534 ? 5.092 -0.662 50.766 1.00 94.81 534 THR A O 1
ATOM 4127 N N . ARG A 1 535 ? 4.635 -0.160 48.621 1.00 93.50 535 ARG A N 1
ATOM 4128 C CA . ARG A 1 535 ? 3.870 1.064 48.910 1.00 93.50 535 ARG A CA 1
ATOM 4129 C C . ARG A 1 535 ? 2.618 0.762 49.732 1.00 93.50 535 ARG A C 1
ATOM 4131 O O . ARG A 1 535 ? 2.389 1.419 50.741 1.00 93.50 535 ARG A O 1
ATOM 4138 N N . SER A 1 536 ? 1.807 -0.202 49.296 1.00 91.75 536 SER A N 1
ATOM 4139 C CA . SER A 1 536 ? 0.535 -0.545 49.950 1.00 91.75 536 SER A CA 1
ATOM 4140 C C . SER A 1 536 ? 0.717 -1.110 51.363 1.00 91.75 536 SER A C 1
ATOM 4142 O O . SER A 1 536 ? -0.129 -0.886 52.222 1.00 91.75 536 SER A O 1
ATOM 4144 N N . ALA A 1 537 ? 1.853 -1.765 51.621 1.00 94.12 537 ALA A N 1
ATOM 4145 C CA . ALA A 1 537 ? 2.252 -2.251 52.937 1.00 94.12 537 ALA A CA 1
ATOM 4146 C C . ALA A 1 537 ? 2.775 -1.141 53.874 1.00 94.12 537 ALA A C 1
ATOM 4148 O O . ALA A 1 537 ? 3.077 -1.422 55.031 1.00 94.12 537 ALA A O 1
ATOM 4149 N N . GLY A 1 538 ? 2.922 0.100 53.392 1.00 94.06 538 GLY A N 1
ATOM 4150 C CA . GLY A 1 538 ? 3.509 1.202 54.162 1.00 94.06 538 GLY A CA 1
ATOM 4151 C C . GLY A 1 538 ? 5.015 1.054 54.414 1.00 94.06 538 GLY A C 1
ATOM 4152 O O . GLY A 1 538 ? 5.546 1.710 55.300 1.00 94.06 538 GLY A O 1
ATOM 4153 N N . ALA A 1 539 ? 5.703 0.200 53.647 1.00 94.94 539 ALA A N 1
ATOM 4154 C CA . ALA A 1 539 ? 7.118 -0.129 53.835 1.00 94.94 539 ALA A CA 1
ATOM 4155 C C . ALA A 1 539 ? 8.085 0.796 53.064 1.00 94.94 539 ALA A C 1
ATOM 4157 O O . ALA A 1 539 ? 9.289 0.552 53.042 1.00 94.94 539 ALA A O 1
ATOM 4158 N N . LEU A 1 540 ? 7.568 1.840 52.407 1.00 93.06 540 LEU A N 1
ATOM 4159 C CA . LEU A 1 540 ? 8.370 2.912 51.816 1.00 93.06 540 LEU A CA 1
ATOM 4160 C C . LEU A 1 540 ? 8.417 4.092 52.784 1.00 93.06 540 LEU A C 1
ATOM 4162 O O . LEU A 1 540 ? 7.366 4.508 53.275 1.00 93.06 540 LEU A O 1
ATOM 4166 N N . ASP A 1 541 ? 9.604 4.662 52.990 1.00 91.00 541 ASP A N 1
ATOM 4167 C CA . ASP A 1 541 ? 9.783 5.796 53.897 1.00 91.00 541 ASP A CA 1
ATOM 4168 C C . ASP A 1 541 ? 8.824 6.955 53.552 1.00 91.00 541 ASP A C 1
ATOM 4170 O O . ASP A 1 541 ? 8.673 7.310 52.367 1.00 91.00 541 ASP A O 1
ATOM 4174 N N . PRO A 1 542 ? 8.162 7.560 54.558 1.00 91.94 542 PRO A N 1
ATOM 4175 C CA . PRO A 1 542 ? 7.321 8.725 54.348 1.00 91.94 542 PRO A CA 1
ATOM 4176 C C . PRO A 1 542 ? 8.189 9.906 53.915 1.00 91.94 542 PRO A C 1
ATOM 4178 O O . PRO A 1 542 ? 9.214 10.207 54.524 1.00 91.94 542 PRO A O 1
ATOM 4181 N N . ILE A 1 543 ? 7.762 10.597 52.860 1.00 94.75 543 ILE A N 1
ATOM 4182 C CA . ILE A 1 543 ? 8.473 11.763 52.341 1.00 94.75 543 ILE A CA 1
ATOM 4183 C C . ILE A 1 543 ? 7.707 13.017 52.724 1.00 94.75 543 ILE A C 1
ATOM 4185 O O . ILE A 1 543 ? 6.607 13.268 52.231 1.00 94.75 543 ILE A O 1
ATOM 4189 N N . GLU A 1 544 ? 8.326 13.828 53.572 1.00 95.06 544 GLU A N 1
ATOM 4190 C CA . GLU A 1 544 ? 7.903 15.200 53.801 1.00 95.06 544 GLU A CA 1
ATOM 4191 C C . GLU A 1 544 ? 8.142 16.014 52.522 1.00 95.06 544 GLU A C 1
ATOM 4193 O O . GLU A 1 544 ? 9.271 16.113 52.040 1.00 95.06 544 GLU A O 1
ATOM 4198 N N . VAL A 1 545 ? 7.076 16.562 51.935 1.00 95.06 545 VAL A N 1
ATOM 4199 C CA . VAL A 1 545 ? 7.142 17.431 50.748 1.00 95.06 545 VAL A CA 1
ATOM 4200 C C . VAL A 1 545 ? 7.317 18.891 51.145 1.00 95.06 545 VAL A C 1
ATOM 4202 O O . VAL A 1 545 ? 6.877 19.308 52.214 1.00 95.06 545 VAL A O 1
ATOM 4205 N N . ALA A 1 546 ? 7.942 19.684 50.273 1.00 93.88 546 ALA A N 1
ATOM 4206 C CA . ALA A 1 546 ? 8.126 21.114 50.508 1.00 93.88 546 ALA A CA 1
ATOM 4207 C C . ALA A 1 546 ? 6.787 21.820 50.800 1.00 93.88 546 ALA A C 1
ATOM 4209 O O . ALA A 1 546 ? 5.801 21.627 50.081 1.00 93.88 546 ALA A O 1
ATOM 4210 N N . SER A 1 547 ? 6.762 22.661 51.840 1.00 96.19 547 SER A N 1
ATOM 4211 C CA . SER A 1 547 ? 5.576 23.443 52.198 1.00 96.19 547 SER A CA 1
ATOM 4212 C C . SER A 1 547 ? 5.189 24.418 51.079 1.00 96.19 547 SER A C 1
ATOM 4214 O O . SER A 1 547 ? 6.002 24.776 50.223 1.00 96.19 547 SER A O 1
ATOM 4216 N N . ALA A 1 548 ? 3.941 24.898 51.093 1.00 95.94 548 ALA A N 1
ATOM 4217 C CA . ALA A 1 548 ? 3.476 25.885 50.117 1.00 95.94 548 ALA A CA 1
ATOM 4218 C C . ALA A 1 548 ? 4.325 27.174 50.121 1.00 95.94 548 ALA A C 1
ATOM 4220 O O . ALA A 1 548 ? 4.496 27.789 49.072 1.00 95.94 548 ALA A O 1
ATOM 4221 N N . GLU A 1 549 ? 4.890 27.545 51.273 1.00 96.94 549 GLU A N 1
ATOM 4222 C CA . GLU A 1 549 ? 5.789 28.693 51.429 1.00 96.94 549 GLU A CA 1
ATOM 4223 C C . GLU A 1 549 ? 7.148 28.437 50.765 1.00 96.94 549 GLU A C 1
ATOM 4225 O O . GLU A 1 549 ? 7.580 29.242 49.943 1.00 96.94 549 GLU A O 1
ATOM 4230 N N . VAL A 1 550 ? 7.773 27.280 51.024 1.00 97.19 550 VAL A N 1
ATOM 4231 C CA . VAL A 1 550 ? 9.038 26.868 50.379 1.00 97.19 550 VAL A CA 1
ATOM 4232 C C . VAL A 1 550 ? 8.872 26.763 48.858 1.00 97.19 550 VAL A C 1
ATOM 4234 O O . VAL A 1 550 ? 9.751 27.171 48.103 1.00 97.19 550 VAL A O 1
ATOM 4237 N N . LEU A 1 551 ? 7.726 26.265 48.385 1.00 97.19 551 LEU A N 1
ATOM 4238 C CA . LEU A 1 551 ? 7.411 26.195 46.956 1.00 97.19 551 LEU A CA 1
ATOM 4239 C C . LEU A 1 551 ? 7.159 27.577 46.332 1.00 97.19 551 LEU A C 1
ATOM 4241 O O . LEU A 1 551 ? 7.571 27.808 45.199 1.00 97.19 551 LEU A O 1
ATOM 4245 N N . ALA A 1 552 ? 6.511 28.502 47.046 1.00 96.38 552 ALA A N 1
ATOM 4246 C CA . ALA A 1 552 ? 6.316 29.875 46.573 1.00 96.38 552 ALA A CA 1
ATOM 4247 C C . ALA A 1 552 ? 7.644 30.649 46.498 1.00 96.38 552 ALA A C 1
ATOM 4249 O O . ALA A 1 552 ? 7.857 31.427 45.567 1.00 96.38 552 ALA A O 1
ATOM 4250 N N . ASP A 1 553 ? 8.541 30.401 47.450 1.00 97.12 553 ASP A N 1
ATOM 4251 C CA . ASP A 1 553 ? 9.895 30.946 47.499 1.00 97.12 553 ASP A CA 1
ATOM 4252 C C . ASP A 1 553 ? 10.767 30.403 46.350 1.00 97.12 553 ASP A C 1
ATOM 4254 O O . ASP A 1 553 ? 11.410 31.158 45.621 1.00 97.12 553 ASP A O 1
ATOM 4258 N N . PHE A 1 554 ? 10.682 29.099 46.085 1.00 97.00 554 PHE A N 1
ATOM 4259 C CA . PHE A 1 554 ? 11.278 28.460 44.913 1.00 97.00 554 PHE A CA 1
ATOM 4260 C C . PHE A 1 554 ? 10.755 29.032 43.582 1.00 97.00 554 PHE A C 1
ATOM 4262 O O . PHE A 1 554 ? 11.545 29.419 42.717 1.00 97.00 554 PHE A O 1
ATOM 4269 N N . ASP A 1 555 ? 9.432 29.157 43.433 1.00 96.12 555 ASP A N 1
ATOM 4270 C CA . ASP A 1 555 ? 8.798 29.762 42.255 1.00 96.12 555 ASP A CA 1
ATOM 4271 C C . ASP A 1 555 ? 9.195 31.240 42.077 1.00 96.12 555 ASP A C 1
ATOM 4273 O O . ASP A 1 555 ? 9.170 31.749 40.954 1.00 96.12 555 ASP A O 1
ATOM 4277 N N . LYS A 1 556 ? 9.521 31.953 43.164 1.00 96.38 556 LYS A N 1
ATOM 4278 C CA . LYS A 1 556 ? 10.040 33.326 43.126 1.00 96.38 556 LYS A CA 1
ATOM 4279 C C . LYS A 1 556 ? 11.477 33.341 42.602 1.00 96.38 556 LYS A C 1
ATOM 4281 O O . LYS A 1 556 ? 11.739 34.015 41.607 1.00 96.38 556 LYS A O 1
ATOM 4286 N N . VAL A 1 557 ? 12.367 32.536 43.187 1.00 96.69 557 VAL A N 1
ATOM 4287 C CA . VAL A 1 557 ? 13.776 32.428 42.769 1.00 96.69 557 VAL A CA 1
ATOM 4288 C C . VAL A 1 557 ? 13.902 32.039 41.288 1.00 96.69 557 VAL A C 1
ATOM 4290 O O . VAL A 1 557 ? 14.684 32.655 40.568 1.00 96.69 557 VAL A O 1
ATOM 4293 N N . GLN A 1 558 ? 13.090 31.100 40.783 1.00 94.38 558 GLN A N 1
ATOM 4294 C CA . GLN A 1 558 ? 13.104 30.740 39.354 1.00 94.38 558 GLN A CA 1
ATOM 4295 C C . GLN A 1 558 ? 12.629 31.857 38.408 1.00 94.38 558 GLN A C 1
ATOM 4297 O O . GLN A 1 558 ? 13.069 31.903 37.258 1.00 94.38 558 GLN A O 1
ATOM 4302 N N . LYS A 1 559 ? 11.733 32.747 38.858 1.00 93.00 559 LYS A N 1
ATOM 4303 C CA . LYS A 1 559 ? 11.251 33.892 38.061 1.00 93.00 559 LYS A CA 1
ATOM 4304 C C . LYS A 1 559 ? 12.244 35.047 38.056 1.00 93.00 559 LYS A C 1
ATOM 4306 O O . LYS A 1 559 ? 12.417 35.681 37.022 1.00 93.00 559 LYS A O 1
ATOM 4311 N N . GLU A 1 560 ? 12.858 35.322 39.203 1.00 93.94 560 GLU A N 1
ATOM 4312 C CA . GLU A 1 560 ? 13.835 36.403 39.368 1.00 93.94 560 GLU A CA 1
ATOM 4313 C C . GLU A 1 560 ? 15.189 36.040 38.737 1.00 93.94 560 GLU A C 1
ATOM 4315 O O . GLU A 1 560 ? 15.878 36.918 38.219 1.00 93.94 560 GLU A O 1
ATOM 4320 N N . HIS A 1 561 ? 15.540 34.747 38.692 1.00 94.50 561 HIS A N 1
ATOM 4321 C CA . HIS A 1 561 ? 16.821 34.274 38.175 1.00 94.50 561 HIS A CA 1
ATOM 4322 C C . HIS A 1 561 ? 16.668 33.083 37.205 1.00 94.50 561 HIS A C 1
ATOM 4324 O O . HIS A 1 561 ? 16.559 31.932 37.641 1.00 94.50 561 HIS A O 1
ATOM 4330 N N . PRO A 1 562 ? 16.765 33.295 35.875 1.00 90.69 562 PRO A N 1
ATOM 4331 C CA . PRO A 1 562 ? 16.709 32.214 34.883 1.00 90.69 562 PRO A CA 1
ATOM 4332 C C . PRO A 1 562 ? 17.731 31.089 35.123 1.00 90.69 562 PRO A C 1
ATOM 4334 O O . PRO A 1 562 ? 17.418 29.916 34.906 1.00 90.69 562 PRO A O 1
ATOM 4337 N N . ALA A 1 563 ? 18.916 31.421 35.651 1.00 93.12 563 ALA A N 1
ATOM 4338 C CA . ALA A 1 563 ? 19.953 30.456 36.028 1.00 93.12 563 ALA A CA 1
ATOM 4339 C C . ALA A 1 563 ? 19.503 29.461 37.115 1.00 93.12 563 ALA A C 1
ATOM 4341 O O . ALA A 1 563 ? 19.934 28.308 37.103 1.00 93.12 563 ALA A O 1
ATOM 4342 N N . ALA A 1 564 ? 18.588 29.843 38.014 1.00 94.44 564 ALA A N 1
ATOM 4343 C CA . ALA A 1 564 ? 18.054 28.927 39.021 1.00 94.44 564 ALA A CA 1
ATOM 4344 C C . ALA A 1 564 ? 17.243 27.778 38.393 1.00 94.44 564 ALA A C 1
ATOM 4346 O O . ALA A 1 564 ? 17.250 26.668 38.918 1.00 94.44 564 ALA A O 1
ATOM 4347 N N . THR A 1 565 ? 16.602 27.999 37.238 1.00 92.31 565 THR A N 1
ATOM 4348 C CA . THR A 1 565 ? 15.890 26.938 36.495 1.00 92.31 565 THR A CA 1
ATOM 4349 C C . THR A 1 565 ? 16.864 25.886 35.950 1.00 92.31 565 THR A C 1
ATOM 4351 O O . THR A 1 565 ? 16.599 24.682 36.024 1.00 92.31 565 THR A O 1
ATOM 4354 N N . TRP A 1 566 ? 18.023 26.326 35.453 1.00 91.56 566 TRP A N 1
ATOM 4355 C CA . TRP A 1 566 ? 19.105 25.448 35.004 1.00 91.56 566 TRP A CA 1
ATOM 4356 C C . TRP A 1 566 ? 19.733 24.662 36.159 1.00 91.56 566 TRP A C 1
ATOM 4358 O O . TRP A 1 566 ? 19.793 23.432 36.128 1.00 91.56 566 TRP A O 1
ATOM 4368 N N . LEU A 1 567 ? 20.161 25.375 37.204 1.00 93.50 567 LEU A N 1
ATOM 4369 C CA . LEU A 1 567 ? 20.829 24.793 38.368 1.00 93.50 567 LEU A CA 1
ATOM 4370 C C . LEU A 1 567 ? 19.918 23.792 39.087 1.00 93.50 567 LEU A C 1
ATOM 4372 O O . LEU A 1 567 ? 20.357 22.689 39.412 1.00 93.50 567 LEU A O 1
ATOM 4376 N N . TRP A 1 568 ? 18.627 24.109 39.225 1.00 94.50 568 TRP A N 1
ATOM 4377 C CA . TRP A 1 568 ? 17.637 23.162 39.729 1.00 94.50 568 TRP A CA 1
ATOM 4378 C C . TRP A 1 568 ? 17.503 21.910 38.857 1.00 94.50 568 TRP A C 1
ATOM 4380 O O . TRP A 1 568 ? 17.369 20.816 39.391 1.00 94.50 568 TRP A O 1
ATOM 4390 N N . SER A 1 569 ? 17.584 22.025 37.528 1.00 89.44 569 SER A N 1
ATOM 4391 C CA . SER A 1 569 ? 17.536 20.851 36.640 1.00 89.44 569 SER A CA 1
ATOM 4392 C C . SER A 1 569 ? 18.739 19.919 36.863 1.00 89.44 569 SER A C 1
ATOM 4394 O O . SER A 1 569 ? 18.592 18.698 36.825 1.00 89.44 569 SER A O 1
ATOM 4396 N N . SER A 1 570 ? 19.911 20.477 37.190 1.00 87.75 570 SER A N 1
ATOM 4397 C CA . SER A 1 570 ? 21.108 19.717 37.589 1.00 87.75 570 SER A CA 1
ATOM 4398 C C . SER A 1 570 ? 20.947 19.054 38.967 1.00 87.75 570 SER A C 1
ATOM 4400 O O . SER A 1 570 ? 21.252 17.869 39.130 1.00 87.75 570 SER A O 1
ATOM 4402 N N . VAL A 1 571 ? 20.393 19.775 39.950 1.00 91.50 571 VAL A N 1
ATOM 4403 C CA . VAL A 1 571 ? 20.078 19.226 41.282 1.00 91.50 571 VAL A CA 1
ATOM 4404 C C . VAL A 1 571 ? 19.017 18.126 41.192 1.00 91.50 571 VAL A C 1
ATOM 4406 O O . VAL A 1 571 ? 19.202 17.059 41.770 1.00 91.50 571 VAL A O 1
ATOM 4409 N N . GLY A 1 572 ? 17.961 18.318 40.402 1.00 87.25 572 GLY A N 1
ATOM 4410 C CA . GLY A 1 572 ? 16.932 17.311 40.149 1.00 87.25 572 GLY A CA 1
ATOM 4411 C C . GLY A 1 572 ? 17.487 16.058 39.464 1.00 87.25 572 GLY A C 1
ATOM 4412 O O . GLY A 1 572 ? 17.124 14.941 39.834 1.00 87.25 572 GLY A O 1
ATOM 4413 N N . ALA A 1 573 ? 18.428 16.213 38.526 1.00 84.31 573 ALA A N 1
ATOM 4414 C CA . ALA A 1 573 ? 19.120 15.090 37.893 1.00 84.31 573 ALA A CA 1
ATOM 4415 C C . ALA A 1 573 ? 19.950 14.257 38.887 1.00 84.31 573 ALA A C 1
ATOM 4417 O O . ALA A 1 573 ? 19.891 13.030 38.835 1.00 84.31 573 ALA A O 1
ATOM 4418 N N . ARG A 1 574 ? 20.687 14.903 39.803 1.00 85.69 574 ARG A N 1
ATOM 4419 C CA . ARG A 1 574 ? 21.600 14.222 40.745 1.00 85.69 574 ARG A CA 1
ATOM 4420 C C . ARG A 1 574 ? 20.928 13.748 42.037 1.00 85.69 574 ARG A C 1
ATOM 4422 O O . ARG A 1 574 ? 21.169 12.628 42.466 1.00 85.69 574 ARG A O 1
ATOM 4429 N N . GLY A 1 575 ? 20.118 14.601 42.663 1.00 86.75 575 GLY A N 1
ATOM 4430 C CA . GLY A 1 575 ? 19.514 14.372 43.980 1.00 86.75 575 GLY A CA 1
ATOM 4431 C C . GLY A 1 575 ? 18.067 13.877 43.946 1.00 86.75 575 GLY A C 1
ATOM 4432 O O . GLY A 1 575 ? 17.624 13.266 44.911 1.00 86.75 575 GLY A O 1
ATOM 4433 N N . ALA A 1 576 ? 17.333 14.099 42.849 1.00 90.12 576 ALA A N 1
ATOM 4434 C CA . ALA A 1 576 ? 15.924 13.708 42.725 1.00 90.12 576 ALA A CA 1
ATOM 4435 C C . ALA A 1 576 ? 15.639 12.773 41.536 1.00 90.12 576 ALA A C 1
ATOM 4437 O O . ALA A 1 576 ? 14.532 12.767 40.997 1.00 90.12 576 ALA A O 1
ATOM 4438 N N . PHE A 1 577 ? 16.625 11.971 41.119 1.00 89.19 577 PHE A N 1
ATOM 4439 C CA . PHE A 1 577 ? 16.479 10.925 40.094 1.00 89.19 577 PHE A CA 1
ATOM 4440 C C . PHE A 1 577 ? 15.901 11.417 38.744 1.00 89.19 577 PHE A C 1
ATOM 4442 O O . PHE A 1 577 ? 15.116 10.722 38.087 1.00 89.19 577 PHE A O 1
ATOM 4449 N N . GLY A 1 578 ? 16.250 12.641 38.335 1.00 86.00 578 GLY A N 1
ATOM 4450 C CA . GLY A 1 578 ? 15.750 13.278 37.110 1.00 86.00 578 GLY A CA 1
ATOM 4451 C C . GLY A 1 578 ? 14.356 13.902 37.233 1.00 86.00 578 GLY A C 1
ATOM 4452 O O . GLY A 1 578 ? 13.764 14.281 36.220 1.00 86.00 578 GLY A O 1
ATOM 4453 N N . ILE A 1 579 ? 13.801 14.009 38.442 1.00 87.94 579 ILE A N 1
ATOM 4454 C CA . ILE A 1 579 ? 12.529 14.695 38.687 1.00 87.94 579 ILE A CA 1
ATOM 4455 C C . ILE A 1 579 ? 12.808 16.192 38.852 1.00 87.94 579 ILE A C 1
ATOM 4457 O O . ILE A 1 579 ? 13.575 16.602 39.715 1.00 87.94 579 ILE A O 1
ATOM 4461 N N . VAL A 1 580 ? 12.162 17.012 38.019 1.00 88.00 580 VAL A N 1
ATOM 4462 C CA . VAL A 1 580 ? 12.342 18.480 37.997 1.00 88.00 580 VAL A CA 1
ATOM 4463 C C . VAL A 1 580 ? 11.177 19.231 38.654 1.00 88.00 580 VAL A C 1
ATOM 4465 O O . VAL A 1 580 ? 11.244 20.440 38.845 1.00 88.00 580 VAL A O 1
ATOM 4468 N N . ASN A 1 581 ? 10.082 18.547 38.994 1.00 91.25 581 ASN A N 1
ATOM 4469 C CA . ASN A 1 581 ? 8.928 19.162 39.652 1.00 91.25 581 ASN A CA 1
ATOM 4470 C C . ASN A 1 581 ? 9.109 19.113 41.184 1.00 91.25 581 ASN A C 1
ATOM 4472 O O . ASN A 1 581 ? 8.982 18.021 41.742 1.00 91.25 581 ASN A O 1
ATOM 4476 N N . PRO A 1 582 ? 9.336 20.246 41.878 1.00 94.00 582 PRO A N 1
ATOM 4477 C CA . PRO A 1 582 ? 9.615 20.263 43.320 1.00 94.00 582 PRO A CA 1
ATOM 4478 C C . PRO A 1 582 ? 8.449 19.752 44.181 1.00 94.00 582 PRO A C 1
ATOM 4480 O O . PRO A 1 582 ? 8.661 19.332 45.312 1.00 94.00 582 PRO A O 1
ATOM 4483 N N . LYS A 1 583 ? 7.215 19.725 43.654 1.00 92.94 583 LYS A N 1
ATOM 4484 C CA . LYS A 1 583 ? 5.998 19.372 44.413 1.00 92.94 583 LYS A CA 1
ATOM 4485 C C . LYS A 1 583 ? 5.883 17.897 44.821 1.00 92.94 583 LYS A C 1
ATOM 4487 O O . LYS A 1 583 ? 4.982 17.562 45.581 1.00 92.94 583 LYS A O 1
ATOM 4492 N N . GLY A 1 584 ? 6.728 17.020 44.277 1.00 90.94 584 GLY A N 1
ATOM 4493 C CA . GLY A 1 584 ? 6.750 15.581 44.581 1.00 90.94 584 GLY A CA 1
ATOM 4494 C C . GLY A 1 584 ? 8.104 15.082 45.088 1.00 90.94 584 GLY A C 1
ATOM 4495 O O . GLY A 1 584 ? 8.356 13.883 45.052 1.00 90.94 584 GLY A O 1
ATOM 4496 N N . ILE A 1 585 ? 8.991 15.997 45.486 1.00 93.50 585 ILE A N 1
ATOM 4497 C CA . ILE A 1 585 ? 10.372 15.736 45.914 1.00 93.50 585 ILE A CA 1
ATOM 4498 C C . ILE A 1 585 ? 10.471 16.049 47.422 1.00 93.50 585 ILE A C 1
ATOM 4500 O O . ILE A 1 585 ? 9.761 16.949 47.884 1.00 93.50 585 ILE A O 1
ATOM 4504 N N . PRO A 1 586 ? 11.323 15.345 48.198 1.00 96.56 586 PRO A N 1
ATOM 4505 C CA . PRO A 1 586 ? 11.593 15.678 49.595 1.00 96.56 586 PRO A CA 1
ATOM 4506 C C . PRO A 1 586 ? 11.852 17.171 49.834 1.00 96.56 586 PRO A C 1
ATOM 4508 O O . PRO A 1 586 ? 12.680 17.778 49.149 1.00 96.56 586 PRO A O 1
ATOM 4511 N N . ALA A 1 587 ? 11.193 17.735 50.851 1.00 96.31 587 ALA A N 1
ATOM 4512 C CA . ALA A 1 587 ? 11.294 19.134 51.267 1.00 96.31 587 ALA A CA 1
ATOM 4513 C C . ALA A 1 587 ? 12.749 19.586 51.401 1.00 96.31 587 ALA A C 1
ATOM 4515 O O . ALA A 1 587 ? 13.132 20.623 50.859 1.00 96.31 587 ALA A O 1
ATOM 4516 N N . LYS A 1 588 ? 13.560 18.735 52.038 1.00 95.94 588 LYS A N 1
ATOM 4517 C CA . LYS A 1 588 ? 14.984 18.957 52.257 1.00 95.94 588 LYS A CA 1
ATOM 4518 C C . LYS A 1 588 ? 15.752 19.249 50.963 1.00 95.94 588 LYS A C 1
ATOM 4520 O O . LYS A 1 588 ? 16.520 20.190 50.936 1.00 95.94 588 LYS A O 1
ATOM 4525 N N . ILE A 1 589 ? 15.500 18.537 49.860 1.00 96.31 589 ILE A N 1
ATOM 4526 C CA . ILE A 1 589 ? 16.218 18.778 48.589 1.00 96.31 589 ILE A CA 1
ATOM 4527 C C . ILE A 1 589 ? 15.888 20.170 48.020 1.00 96.31 589 ILE A C 1
ATOM 4529 O O . ILE A 1 589 ? 16.751 20.830 47.441 1.00 96.31 589 ILE A O 1
ATOM 4533 N N . VAL A 1 590 ? 14.645 20.635 48.191 1.00 97.25 590 VAL A N 1
ATOM 4534 C CA . VAL A 1 590 ? 14.219 21.978 47.762 1.00 97.25 590 VAL A CA 1
ATOM 4535 C C . VAL A 1 590 ? 14.819 23.057 48.677 1.00 97.25 590 VAL A C 1
ATOM 4537 O O . VAL A 1 590 ? 15.259 24.095 48.188 1.00 97.25 590 VAL A O 1
ATOM 4540 N N . GLN A 1 591 ? 14.874 22.802 49.988 1.00 97.38 591 GLN A N 1
ATOM 4541 C CA . GLN A 1 591 ? 15.472 23.694 50.988 1.00 97.38 591 GLN A CA 1
ATOM 4542 C C . GLN A 1 591 ? 16.994 23.806 50.824 1.00 97.38 591 GLN A C 1
ATOM 4544 O O . GLN A 1 591 ? 17.487 24.919 50.665 1.00 97.38 591 GLN A O 1
ATOM 4549 N N . ASP A 1 592 ? 17.710 22.679 50.751 1.00 97.19 592 ASP A N 1
ATOM 4550 C CA . ASP A 1 592 ? 19.159 22.602 50.522 1.00 97.19 592 ASP A CA 1
ATOM 4551 C C . ASP A 1 592 ? 19.546 23.361 49.232 1.00 97.19 592 ASP A C 1
ATOM 4553 O O . ASP A 1 592 ? 20.548 24.079 49.199 1.00 97.19 592 ASP A O 1
ATOM 4557 N N . PHE A 1 593 ? 18.728 23.263 48.170 1.00 97.44 593 PHE A N 1
ATOM 4558 C CA . PHE A 1 593 ? 18.904 24.052 46.944 1.00 97.44 593 PHE A CA 1
ATOM 4559 C C . PHE A 1 593 ? 18.713 25.556 47.176 1.00 97.44 593 PHE A C 1
ATOM 4561 O O . PHE A 1 593 ? 19.558 26.340 46.746 1.00 97.44 593 PHE A O 1
ATOM 4568 N N . LEU A 1 594 ? 17.627 25.971 47.836 1.00 97.69 594 LEU A N 1
ATOM 4569 C CA . LEU A 1 594 ? 17.345 27.384 48.114 1.00 97.69 594 LEU A CA 1
ATOM 4570 C C . LEU A 1 594 ? 18.415 28.029 49.002 1.00 97.69 594 LEU A C 1
ATOM 4572 O O . LEU A 1 594 ? 18.821 29.162 48.741 1.00 97.69 594 LEU A O 1
ATOM 4576 N N . GLU A 1 595 ? 18.884 27.315 50.023 1.00 97.00 595 GLU A N 1
ATOM 4577 C CA . GLU A 1 595 ? 19.960 27.755 50.909 1.00 97.00 595 GLU A CA 1
ATOM 4578 C C . GLU A 1 595 ? 21.280 27.893 50.141 1.00 97.00 595 GLU A C 1
ATOM 4580 O O . GLU A 1 595 ? 21.860 28.979 50.118 1.00 97.00 595 GLU A O 1
ATOM 4585 N N . SER A 1 596 ? 21.688 26.854 49.402 1.00 96.38 596 SER A N 1
ATOM 4586 C CA . SER A 1 596 ? 22.895 26.879 48.558 1.00 96.38 596 SER A CA 1
ATOM 4587 C C . SER A 1 596 ? 22.844 27.982 47.491 1.00 96.38 596 SER A C 1
ATOM 4589 O O . SER A 1 596 ? 23.858 28.609 47.182 1.00 96.38 596 SER A O 1
ATOM 4591 N N . TYR A 1 597 ? 21.662 28.255 46.929 1.00 95.94 597 TYR A N 1
ATOM 4592 C CA . TYR A 1 597 ? 21.467 29.317 45.944 1.00 95.94 597 TYR A CA 1
ATOM 4593 C C . TYR A 1 597 ? 21.622 30.710 46.565 1.00 95.94 597 TYR A C 1
ATOM 4595 O O . TYR A 1 597 ? 22.332 31.554 46.020 1.00 95.94 597 TYR A O 1
ATOM 4603 N N . ARG A 1 598 ? 21.026 30.935 47.741 1.00 95.62 598 ARG A N 1
ATOM 4604 C CA . ARG A 1 598 ? 21.143 32.191 48.503 1.00 95.62 598 ARG A CA 1
ATOM 4605 C C . ARG A 1 598 ? 22.546 32.452 49.030 1.00 95.62 598 ARG A C 1
ATOM 4607 O O . ARG A 1 598 ? 22.981 33.598 49.040 1.00 95.62 598 ARG A O 1
ATOM 4614 N N . ALA A 1 599 ? 23.251 31.399 49.433 1.00 95.94 599 ALA A N 1
ATOM 4615 C CA . ALA A 1 599 ? 24.644 31.461 49.857 1.00 95.94 599 ALA A CA 1
ATOM 4616 C C . ALA A 1 599 ? 25.624 31.721 48.693 1.00 95.94 599 ALA A C 1
ATOM 4618 O O . ALA A 1 599 ? 26.824 31.847 48.927 1.00 95.94 599 ALA A O 1
ATOM 4619 N N . GLY A 1 600 ? 25.146 31.780 47.442 1.00 94.94 600 GLY A N 1
ATOM 4620 C CA . GLY A 1 600 ? 25.997 31.948 46.263 1.00 94.94 600 GLY A CA 1
ATOM 4621 C C . GLY A 1 600 ? 26.888 30.735 45.977 1.00 94.94 600 GLY A C 1
ATOM 4622 O O . GLY A 1 600 ? 27.896 30.868 45.293 1.00 94.94 600 GLY A O 1
ATOM 4623 N N . SER A 1 601 ? 26.540 29.552 46.496 1.00 94.00 601 SER A N 1
ATOM 4624 C CA . SER A 1 601 ? 27.351 28.331 46.374 1.00 94.00 601 SER A CA 1
ATOM 4625 C C . SER A 1 601 ? 27.302 27.691 44.981 1.00 94.00 601 SER A C 1
ATOM 4627 O O . SER A 1 601 ? 28.074 26.775 44.701 1.00 94.00 601 SER A O 1
ATOM 4629 N N . PHE A 1 602 ? 26.413 28.160 44.102 1.00 91.75 602 PHE A N 1
ATOM 4630 C CA . PHE A 1 602 ? 26.404 27.794 42.688 1.00 91.75 602 PHE A CA 1
ATOM 4631 C C . PHE A 1 602 ? 27.094 28.869 41.848 1.00 91.75 602 PHE A C 1
ATOM 4633 O O . PHE A 1 602 ? 26.704 30.037 41.882 1.00 91.75 602 PHE A O 1
ATOM 4640 N N . GLU A 1 603 ? 28.043 28.450 41.013 1.00 91.50 603 GLU A N 1
ATOM 4641 C CA . GLU A 1 603 ? 28.516 29.255 39.889 1.00 91.50 603 GLU A CA 1
ATOM 4642 C C . GLU A 1 603 ? 27.323 29.580 38.973 1.00 91.50 603 GLU A C 1
ATOM 4644 O O . GLU A 1 603 ? 26.599 28.680 38.538 1.00 91.50 603 GLU A O 1
ATOM 4649 N N . GLN A 1 604 ? 27.074 30.869 38.727 1.00 91.50 604 GLN A N 1
ATOM 4650 C CA . GLN A 1 604 ? 25.965 31.315 37.884 1.00 91.50 604 GLN A CA 1
ATOM 4651 C C . GLN A 1 604 ? 26.441 31.399 36.426 1.00 91.50 604 GLN A C 1
ATOM 4653 O O . GLN A 1 604 ? 27.211 32.305 36.106 1.00 91.50 604 GLN A O 1
ATOM 4658 N N . PRO A 1 605 ? 26.013 30.487 35.532 1.00 93.31 605 PRO A N 1
ATOM 4659 C CA . PRO A 1 605 ? 26.412 30.551 34.132 1.00 93.31 605 PRO A CA 1
ATOM 4660 C C . PRO A 1 605 ? 25.815 31.782 33.438 1.00 93.31 605 PRO A C 1
ATOM 4662 O O . PRO A 1 605 ? 24.699 32.207 33.749 1.00 93.31 605 PRO A O 1
ATOM 4665 N N . GLU A 1 606 ? 26.526 32.304 32.434 1.00 95.31 606 GLU A N 1
ATOM 4666 C CA . GLU A 1 606 ? 25.951 33.233 31.456 1.00 95.31 606 GLU A CA 1
ATOM 4667 C C . GLU A 1 606 ? 24.764 32.532 30.778 1.00 95.31 606 GLU A C 1
ATOM 4669 O O . GLU A 1 606 ? 24.947 31.547 30.064 1.00 95.31 606 GLU A O 1
ATOM 4674 N N . MET A 1 607 ? 23.541 33.002 31.020 1.00 96.12 607 MET A N 1
ATOM 4675 C CA . MET A 1 607 ? 22.344 32.432 30.398 1.00 96.12 607 MET A CA 1
ATOM 4676 C C . MET A 1 607 ? 22.207 32.917 28.953 1.00 96.12 607 MET A C 1
ATOM 4678 O O . MET A 1 607 ? 22.616 34.027 28.618 1.00 96.12 607 MET A O 1
ATOM 4682 N N . ALA A 1 608 ? 21.623 32.087 28.091 1.00 94.81 608 ALA A N 1
ATOM 4683 C CA . ALA A 1 608 ? 21.401 32.425 26.692 1.00 94.81 608 ALA A CA 1
ATOM 4684 C C . ALA A 1 608 ? 20.583 33.717 26.519 1.00 94.81 608 ALA A C 1
ATOM 4686 O O . ALA A 1 608 ? 19.531 33.879 27.140 1.00 94.81 608 ALA A O 1
ATOM 4687 N N . SER A 1 609 ? 21.036 34.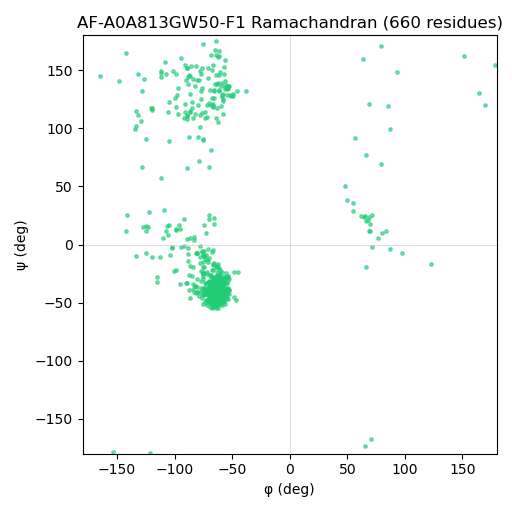601 25.623 1.00 96.38 609 SER A N 1
ATOM 4688 C CA . SER A 1 609 ? 20.260 35.774 25.213 1.00 96.38 609 SER A CA 1
ATOM 4689 C C . SER A 1 609 ? 19.018 35.373 24.411 1.00 96.38 609 SER A C 1
ATOM 4691 O O . SER A 1 609 ? 18.931 34.261 23.874 1.00 96.38 609 SER A O 1
ATOM 4693 N N . ASP A 1 610 ? 18.065 36.298 24.283 1.00 96.50 610 ASP A N 1
ATOM 4694 C CA . ASP A 1 610 ? 16.865 36.078 23.474 1.00 96.50 610 ASP A CA 1
ATOM 4695 C C . ASP A 1 610 ? 17.204 35.810 21.994 1.00 96.50 610 ASP A C 1
ATOM 4697 O O . ASP A 1 610 ? 16.511 35.009 21.362 1.00 96.50 610 ASP A O 1
ATOM 4701 N N . GLU A 1 611 ? 18.283 36.387 21.435 1.00 97.38 611 GLU A N 1
ATOM 4702 C CA . GLU A 1 611 ? 18.714 36.065 20.065 1.00 97.38 611 GLU A CA 1
ATOM 4703 C C . GLU A 1 611 ? 19.195 34.613 19.950 1.00 97.38 611 GLU A C 1
ATOM 4705 O O . GLU A 1 611 ? 18.730 33.873 19.081 1.00 97.38 611 GLU A O 1
ATOM 4710 N N . LEU A 1 612 ? 20.071 34.173 20.860 1.00 96.88 612 LEU A N 1
ATOM 4711 C CA . LEU A 1 612 ? 20.626 32.816 20.859 1.00 96.88 612 LEU A CA 1
ATOM 4712 C C . LEU A 1 612 ? 19.528 31.762 21.094 1.00 96.88 612 LEU A C 1
ATOM 4714 O O . LEU A 1 612 ? 19.487 30.714 20.442 1.00 96.88 612 LEU A O 1
ATOM 4718 N N . ALA A 1 613 ? 18.572 32.064 21.977 1.00 96.81 613 ALA A N 1
ATOM 4719 C CA . ALA A 1 613 ? 17.395 31.233 22.181 1.00 96.81 613 ALA A CA 1
ATOM 4720 C C . ALA A 1 613 ? 16.474 31.215 20.943 1.00 96.81 613 ALA A C 1
ATOM 4722 O O . ALA A 1 613 ? 15.916 30.164 20.604 1.00 96.81 613 ALA A O 1
ATOM 4723 N N . ALA A 1 614 ? 16.308 32.340 20.238 1.00 96.81 614 ALA A N 1
ATOM 4724 C CA . ALA A 1 614 ? 15.543 32.413 18.993 1.00 96.81 614 ALA A CA 1
ATOM 4725 C C . ALA A 1 614 ? 16.205 31.626 17.847 1.00 96.81 614 ALA A C 1
ATOM 4727 O O . ALA A 1 614 ? 15.497 31.009 17.042 1.00 96.81 614 ALA A O 1
ATOM 4728 N N . GLU A 1 615 ? 17.535 31.580 17.802 1.00 97.12 615 GLU A N 1
ATOM 4729 C CA . GLU A 1 615 ? 18.320 30.827 16.823 1.00 97.12 615 GLU A CA 1
ATOM 4730 C C . GLU A 1 615 ? 18.130 29.309 17.000 1.00 97.12 615 GLU A C 1
ATOM 4732 O O . GLU A 1 615 ? 17.675 28.626 16.074 1.00 97.12 615 GLU A O 1
ATOM 4737 N N . VAL A 1 616 ? 18.296 28.785 18.225 1.00 96.19 616 VAL A N 1
ATOM 4738 C CA . VAL A 1 616 ? 17.993 27.373 18.551 1.00 96.19 616 VAL A CA 1
ATOM 4739 C C . VAL A 1 616 ? 16.521 27.034 18.283 1.00 96.19 616 VAL A C 1
ATOM 4741 O O . VAL A 1 616 ? 16.206 25.974 17.732 1.00 96.19 616 VAL A O 1
ATOM 4744 N N . ASN A 1 617 ? 15.589 27.930 18.618 1.00 96.19 617 ASN A N 1
ATOM 4745 C CA . ASN A 1 617 ? 14.169 27.738 18.311 1.00 96.19 617 ASN A CA 1
ATOM 4746 C C . ASN A 1 617 ? 13.890 27.704 16.797 1.00 96.19 617 ASN A C 1
ATOM 4748 O O . ASN A 1 617 ? 13.004 26.968 16.354 1.00 96.19 617 ASN A O 1
ATOM 4752 N N . SER A 1 618 ? 14.634 28.463 15.993 1.00 94.69 618 SER A N 1
ATOM 4753 C CA . SER A 1 618 ? 14.522 28.459 14.529 1.00 94.69 618 SER A CA 1
ATOM 4754 C C . SER A 1 618 ? 15.068 27.157 13.940 1.00 94.69 618 SER A C 1
ATOM 4756 O O . SER A 1 618 ? 14.379 26.515 13.144 1.00 94.69 618 SER A O 1
ATOM 4758 N N . PHE A 1 619 ? 16.214 26.681 14.434 1.00 95.69 619 PHE A N 1
ATOM 4759 C CA . PHE A 1 619 ? 16.758 25.361 14.112 1.00 95.69 619 PHE A CA 1
ATOM 4760 C C . PHE A 1 619 ? 15.767 24.221 14.423 1.00 95.69 619 PHE A C 1
ATOM 4762 O O . PHE A 1 619 ? 15.540 23.336 13.594 1.00 95.69 619 PHE A O 1
ATOM 4769 N N . GLN A 1 620 ? 15.092 24.258 15.581 1.00 94.88 620 GLN A N 1
ATOM 4770 C CA . GLN A 1 620 ? 14.059 23.269 15.914 1.00 94.88 620 GLN A CA 1
ATOM 4771 C C . GLN A 1 620 ? 12.894 23.265 14.908 1.00 94.88 620 GLN A C 1
ATOM 4773 O O . GLN A 1 620 ? 12.414 22.189 14.537 1.00 94.88 620 GLN A O 1
ATOM 4778 N N . ARG A 1 621 ? 12.443 24.446 14.455 1.00 94.56 621 ARG A N 1
ATOM 4779 C CA . ARG A 1 621 ? 11.368 24.594 13.450 1.00 94.56 621 ARG A CA 1
ATOM 4780 C C . ARG A 1 621 ? 11.792 24.100 12.066 1.00 94.56 621 ARG A C 1
ATOM 4782 O O . ARG A 1 621 ? 10.957 23.539 11.364 1.00 94.56 621 ARG A O 1
ATOM 4789 N N . ALA A 1 622 ? 13.072 24.225 11.715 1.00 92.44 622 ALA A N 1
ATOM 4790 C CA . ALA A 1 622 ? 13.663 23.696 10.483 1.00 92.44 622 ALA A CA 1
ATOM 4791 C C . ALA A 1 622 ? 13.828 22.155 10.468 1.00 92.44 622 ALA A C 1
ATOM 4793 O O . ALA A 1 622 ? 14.479 21.605 9.585 1.00 92.44 622 ALA A O 1
ATOM 4794 N N . GLY A 1 623 ? 13.250 21.437 11.440 1.00 91.56 623 GLY A N 1
ATOM 4795 C CA . GLY A 1 623 ? 13.344 19.977 11.569 1.00 91.56 623 GLY A CA 1
ATOM 4796 C C . GLY A 1 623 ? 14.419 19.503 12.552 1.00 91.56 623 GLY A C 1
ATOM 4797 O O . GLY A 1 623 ? 14.437 18.329 12.922 1.00 91.56 623 GLY A O 1
ATOM 4798 N N . GLY A 1 624 ? 15.252 20.408 13.075 1.00 93.19 624 GLY A N 1
ATOM 4799 C CA . GLY A 1 624 ? 16.317 20.108 14.036 1.00 93.19 624 GLY A CA 1
ATOM 4800 C C . GLY A 1 624 ? 15.850 19.632 15.419 1.00 93.19 624 GLY A C 1
ATOM 4801 O O . GLY A 1 624 ? 16.671 19.242 16.249 1.00 93.19 624 GLY A O 1
ATOM 4802 N N . LYS A 1 625 ? 14.535 19.613 15.687 1.00 93.44 625 LYS A N 1
ATOM 4803 C CA . LYS A 1 625 ? 13.953 19.293 17.002 1.00 93.44 625 LYS A CA 1
ATOM 4804 C C . LYS A 1 625 ? 14.445 17.973 17.607 1.00 93.44 625 LYS A C 1
ATOM 4806 O O . LYS A 1 625 ? 14.677 17.924 18.811 1.00 93.44 625 LYS A O 1
ATOM 4811 N N . ALA A 1 626 ? 14.624 16.925 16.802 1.00 90.00 626 ALA A N 1
ATOM 4812 C CA . ALA A 1 626 ? 15.117 15.636 17.296 1.00 90.00 626 ALA A CA 1
ATOM 4813 C C . ALA A 1 626 ? 16.582 15.713 17.769 1.00 90.00 626 ALA A C 1
ATOM 4815 O O . ALA A 1 626 ? 16.914 15.156 18.812 1.00 90.00 626 ALA A O 1
ATOM 4816 N N . LYS A 1 627 ? 17.437 16.457 17.051 1.00 92.69 627 LYS A N 1
ATOM 4817 C CA . LYS A 1 627 ? 18.841 16.682 17.434 1.00 92.69 627 LYS A CA 1
ATOM 4818 C C . LYS A 1 627 ? 18.948 17.532 18.699 1.00 92.69 627 LYS A C 1
ATOM 4820 O O . LYS A 1 627 ? 19.688 17.168 19.605 1.00 92.69 627 LYS A O 1
ATOM 4825 N N . TRP A 1 628 ? 18.144 18.596 18.799 1.00 93.06 628 TRP A N 1
ATOM 4826 C CA . TRP A 1 628 ? 18.024 19.384 20.030 1.00 93.06 628 TRP A CA 1
ATOM 4827 C C . TRP A 1 628 ? 17.597 18.519 21.220 1.00 93.06 628 TRP A C 1
ATOM 4829 O O . TRP A 1 628 ? 18.214 18.578 22.273 1.00 93.06 628 TRP A O 1
ATOM 4839 N N . GLN A 1 629 ? 16.582 17.664 21.053 1.00 90.56 629 GLN A N 1
ATOM 4840 C CA . GLN A 1 629 ? 16.151 16.757 22.120 1.00 90.56 629 GLN A CA 1
ATOM 4841 C C . GLN A 1 629 ? 17.224 15.727 22.493 1.00 90.56 629 GLN A C 1
ATOM 4843 O O . GLN A 1 629 ? 17.351 15.408 23.670 1.00 90.56 629 GLN A O 1
ATOM 4848 N N . ALA A 1 630 ? 18.006 15.223 21.534 1.00 87.94 630 ALA A N 1
ATOM 4849 C CA . ALA A 1 630 ? 19.118 14.316 21.815 1.00 87.94 630 ALA A CA 1
ATOM 4850 C C . ALA A 1 630 ? 20.228 15.004 22.629 1.00 87.94 630 ALA A C 1
ATOM 4852 O O . ALA A 1 630 ? 20.631 14.465 23.655 1.00 87.94 630 ALA A O 1
ATOM 4853 N N . PHE A 1 631 ? 20.646 16.211 22.229 1.00 93.00 631 PHE A N 1
ATOM 4854 C CA . PHE A 1 631 ? 21.589 17.041 22.989 1.00 93.00 631 PHE A CA 1
ATOM 4855 C C . PHE A 1 631 ? 21.050 17.379 24.385 1.00 93.00 631 PHE A C 1
ATOM 4857 O O . PHE A 1 631 ? 21.726 17.180 25.387 1.00 93.00 631 PHE A O 1
ATOM 4864 N N . ALA A 1 632 ? 19.794 17.814 24.482 1.00 89.19 632 ALA A N 1
ATOM 4865 C CA . ALA A 1 632 ? 19.201 18.169 25.763 1.00 89.19 632 ALA A CA 1
ATOM 4866 C C . ALA A 1 632 ? 19.137 16.964 26.723 1.00 89.19 632 ALA A C 1
ATOM 4868 O O . ALA A 1 632 ? 19.456 17.077 27.907 1.00 89.19 632 ALA A O 1
ATOM 4869 N N . ASN A 1 633 ? 18.792 15.787 26.193 1.00 84.75 633 ASN A N 1
ATOM 4870 C CA . ASN A 1 633 ? 18.778 14.538 26.947 1.00 84.75 633 ASN A CA 1
ATOM 4871 C C . ASN A 1 633 ? 20.187 14.016 27.287 1.00 84.75 633 ASN A C 1
ATOM 4873 O O . ASN A 1 633 ? 20.295 13.259 28.246 1.00 84.75 633 ASN A O 1
ATOM 4877 N N . SER A 1 634 ? 21.250 14.370 26.552 1.00 86.75 634 SER A N 1
ATOM 4878 C CA . SER A 1 634 ? 22.614 13.941 26.908 1.00 86.75 634 SER A CA 1
ATOM 4879 C C . SER A 1 634 ? 23.191 14.723 28.090 1.00 86.75 634 SER A C 1
ATOM 4881 O O . SER A 1 634 ? 24.028 14.183 28.805 1.00 86.75 634 SER A O 1
ATOM 4883 N N . GLN A 1 635 ? 22.704 15.945 28.343 1.00 85.50 635 GLN A N 1
ATOM 4884 C CA . GLN A 1 635 ? 23.136 16.765 29.483 1.00 85.50 635 GLN A CA 1
ATOM 4885 C C . GLN A 1 635 ? 22.400 16.431 30.798 1.00 85.50 635 GLN A C 1
ATOM 4887 O O . GLN A 1 635 ? 23.006 16.494 31.863 1.00 85.50 635 GLN A O 1
ATOM 4892 N N . PHE A 1 636 ? 21.111 16.056 30.748 1.00 74.25 636 PHE A N 1
ATOM 4893 C CA . PHE A 1 636 ? 20.282 15.829 31.957 1.00 74.25 636 PHE A CA 1
ATOM 4894 C C . PHE A 1 636 ? 19.609 14.457 32.054 1.00 74.25 636 PHE A C 1
ATOM 4896 O O . PHE A 1 636 ? 18.957 14.155 33.053 1.00 74.25 636 PHE A O 1
ATOM 4903 N N . GLY A 1 637 ? 19.693 13.636 31.012 1.00 77.62 637 GLY A N 1
ATOM 4904 C CA . GLY A 1 637 ? 18.799 12.498 30.838 1.00 77.62 637 GLY A CA 1
ATOM 4905 C C . GLY A 1 637 ? 17.418 12.896 30.284 1.00 77.62 637 GLY A C 1
ATOM 4906 O O . GLY A 1 637 ? 17.073 14.077 30.152 1.00 77.62 637 GLY A O 1
ATOM 4907 N N . PRO A 1 638 ? 16.593 11.903 29.910 1.00 74.44 638 PRO A N 1
ATOM 4908 C CA . PRO A 1 638 ? 15.333 12.136 29.217 1.00 74.44 638 PRO A CA 1
ATOM 4909 C C . PRO A 1 638 ? 14.305 12.880 30.081 1.00 74.44 638 PRO A C 1
ATOM 4911 O O . PRO A 1 638 ? 13.909 12.401 31.141 1.00 74.44 638 PRO A O 1
ATOM 4914 N N . LYS A 1 639 ? 13.782 13.994 29.546 1.00 74.12 639 LYS A N 1
ATOM 4915 C CA . LYS A 1 639 ? 12.747 14.876 30.143 1.00 74.12 639 LYS A CA 1
ATOM 4916 C C . LYS A 1 639 ? 13.178 15.735 31.342 1.00 74.12 639 LYS A C 1
ATOM 4918 O O . LYS A 1 639 ? 12.347 16.509 31.811 1.00 74.12 639 LYS A O 1
ATOM 4923 N N . ALA A 1 640 ? 14.419 15.635 31.814 1.00 74.81 640 ALA A N 1
ATOM 4924 C CA . ALA A 1 640 ? 14.915 16.473 32.909 1.00 74.81 640 ALA A CA 1
ATOM 4925 C C . ALA A 1 640 ? 15.418 17.857 32.439 1.00 74.81 640 ALA A C 1
ATOM 4927 O O . ALA A 1 640 ? 15.510 18.793 33.225 1.00 74.81 640 ALA A O 1
ATOM 4928 N N . ALA A 1 641 ? 15.716 17.994 31.147 1.00 80.06 641 ALA A N 1
ATOM 4929 C CA . ALA A 1 641 ? 16.288 19.201 30.566 1.00 80.06 641 ALA A CA 1
ATOM 4930 C C . ALA A 1 641 ? 15.235 20.316 30.328 1.00 80.06 641 ALA A C 1
ATOM 4932 O O . ALA A 1 641 ? 14.129 20.003 29.864 1.00 80.06 641 ALA A O 1
ATOM 4933 N N . PRO A 1 642 ? 15.556 21.611 30.549 1.00 82.50 642 PRO A N 1
ATOM 4934 C CA . PRO A 1 642 ? 14.645 22.718 30.251 1.00 82.50 642 PRO A CA 1
ATOM 4935 C C . PRO A 1 642 ? 14.227 22.741 28.774 1.00 82.50 642 PRO A C 1
ATOM 4937 O O . PRO A 1 642 ? 15.063 22.697 27.872 1.00 82.50 642 PRO A O 1
ATOM 4940 N N . SER A 1 643 ? 12.922 22.822 28.505 1.00 84.19 643 SER A N 1
ATOM 4941 C CA . SER A 1 643 ? 12.386 22.734 27.137 1.00 84.19 643 SER A CA 1
ATOM 4942 C C . SER A 1 643 ? 12.550 24.014 26.310 1.00 84.19 643 SER A C 1
ATOM 4944 O O . SER A 1 643 ? 12.537 23.943 25.080 1.00 84.19 643 SER A O 1
ATOM 4946 N N . ASP A 1 644 ? 12.697 25.159 26.977 1.00 91.62 644 ASP A N 1
ATOM 4947 C CA . ASP A 1 644 ? 12.900 26.480 26.382 1.00 91.62 644 ASP A CA 1
ATOM 4948 C C . ASP A 1 644 ? 14.405 26.827 26.407 1.00 91.62 644 ASP A C 1
ATOM 4950 O O . ASP A 1 644 ? 14.980 26.891 27.500 1.00 91.62 644 ASP A O 1
ATOM 4954 N N . PRO A 1 645 ? 15.058 27.036 25.242 1.00 94.06 645 PRO A N 1
ATOM 4955 C CA . PRO A 1 645 ? 16.489 27.327 25.157 1.00 94.06 645 PRO A CA 1
ATOM 4956 C C . PRO A 1 645 ? 16.969 28.505 26.016 1.00 94.06 645 PRO A C 1
ATOM 4958 O O . PRO A 1 645 ? 18.107 28.480 26.461 1.00 94.06 645 PRO A O 1
ATOM 4961 N N . LYS A 1 646 ? 16.130 29.500 26.335 1.00 94.62 646 LYS A N 1
ATOM 4962 C CA . LYS A 1 646 ? 16.558 30.644 27.172 1.00 94.62 646 LYS A CA 1
ATOM 4963 C C . LYS A 1 646 ? 16.981 30.262 28.602 1.00 94.62 646 LYS A C 1
ATOM 4965 O O . LYS A 1 646 ? 17.648 31.031 29.282 1.00 94.62 646 LYS A O 1
ATOM 4970 N N . PHE A 1 647 ? 16.584 29.076 29.074 1.00 93.94 647 PHE A N 1
ATOM 4971 C CA . PHE A 1 647 ? 16.996 28.532 30.374 1.00 93.94 647 PHE A CA 1
ATOM 4972 C C . PHE A 1 647 ? 18.251 27.648 30.280 1.00 93.94 647 PHE A C 1
ATOM 4974 O O . PHE A 1 647 ? 18.475 26.815 31.155 1.00 93.94 647 PHE A O 1
ATOM 4981 N N . TRP A 1 648 ? 19.058 27.813 29.229 1.00 94.38 648 TRP A N 1
ATOM 4982 C CA . TRP A 1 648 ? 20.339 27.132 29.042 1.00 94.38 648 TRP A CA 1
ATOM 4983 C C . TRP A 1 648 ? 21.511 28.119 29.137 1.00 94.38 648 TRP A C 1
ATOM 4985 O O . TRP A 1 648 ? 21.361 29.275 28.733 1.00 94.38 648 TRP A O 1
ATOM 4995 N N . PRO A 1 649 ? 22.687 27.672 29.608 1.00 96.25 649 PRO A N 1
ATOM 4996 C CA . PRO A 1 649 ? 23.939 28.399 29.478 1.00 96.25 649 PRO A CA 1
ATOM 4997 C C . PRO A 1 649 ? 24.254 28.736 28.019 1.00 96.25 649 PRO A C 1
ATOM 4999 O O . PRO A 1 649 ? 24.094 27.909 27.113 1.00 96.25 649 PRO A O 1
ATOM 5002 N N . ALA A 1 650 ? 24.708 29.964 27.794 1.00 96.62 650 ALA A N 1
ATOM 5003 C CA . ALA A 1 650 ? 24.997 30.498 26.475 1.00 96.62 650 ALA A CA 1
ATOM 5004 C C . ALA A 1 650 ? 26.150 29.744 25.793 1.00 96.62 650 ALA A C 1
ATOM 5006 O O . ALA A 1 650 ? 26.097 29.504 24.588 1.00 96.62 650 ALA A O 1
ATOM 5007 N N . ASP A 1 651 ? 27.164 29.312 26.546 1.00 96.50 651 ASP A N 1
ATOM 5008 C CA . ASP A 1 651 ? 28.283 28.510 26.040 1.00 96.50 651 ASP A CA 1
ATOM 5009 C C . ASP A 1 651 ? 27.820 27.144 25.499 1.00 96.50 651 ASP A C 1
ATOM 5011 O O . ASP A 1 651 ? 28.237 26.738 24.412 1.00 96.50 651 ASP A O 1
ATOM 5015 N N . LEU A 1 652 ? 26.901 26.469 26.198 1.00 94.88 652 LEU A N 1
ATOM 5016 C CA . LEU A 1 652 ? 26.337 25.188 25.772 1.00 94.88 652 LEU A CA 1
ATOM 5017 C C . LEU A 1 652 ? 25.465 25.323 24.521 1.00 94.88 652 LEU A C 1
ATOM 5019 O O . LEU A 1 652 ? 25.547 24.467 23.640 1.00 94.88 652 LEU A O 1
ATOM 5023 N N . LEU A 1 653 ? 24.676 26.396 24.394 1.00 96.44 653 LEU A N 1
ATOM 5024 C CA . LEU A 1 653 ? 23.924 26.652 23.159 1.00 96.44 653 LEU A CA 1
ATOM 5025 C C . LEU A 1 653 ? 24.838 27.016 21.983 1.00 96.44 653 LEU A C 1
ATOM 5027 O O . LEU A 1 653 ? 24.629 26.508 20.882 1.00 96.44 653 LEU A O 1
ATOM 5031 N N . ARG A 1 654 ? 25.867 27.848 22.210 1.00 97.06 654 ARG A N 1
ATOM 5032 C CA . ARG A 1 654 ? 26.878 28.196 21.195 1.00 97.06 654 ARG A CA 1
ATOM 5033 C C . ARG A 1 654 ? 27.591 26.935 20.685 1.00 97.06 654 ARG A C 1
ATOM 5035 O O . ARG A 1 654 ? 27.697 26.757 19.475 1.00 97.06 654 ARG A O 1
ATOM 5042 N N . ARG A 1 655 ? 27.996 26.022 21.582 1.00 95.88 655 ARG A N 1
ATOM 5043 C CA . ARG A 1 655 ? 28.561 24.703 21.221 1.00 95.88 655 ARG A CA 1
ATOM 5044 C C . ARG A 1 655 ? 27.571 23.855 20.423 1.00 95.88 655 ARG A C 1
ATOM 5046 O O . ARG A 1 655 ? 27.907 23.403 19.334 1.00 95.88 655 ARG A O 1
ATOM 5053 N N . PHE A 1 656 ? 26.337 23.704 20.913 1.00 96.31 656 PHE A N 1
ATOM 5054 C CA . PHE A 1 656 ? 25.299 22.936 20.222 1.00 96.31 656 PHE A CA 1
ATOM 5055 C C . PHE A 1 656 ? 25.061 23.422 18.787 1.00 96.31 656 PHE A C 1
ATOM 5057 O O . PHE A 1 656 ? 24.952 22.595 17.882 1.00 96.31 656 PHE A O 1
ATOM 5064 N N . LEU A 1 657 ? 24.979 24.741 18.575 1.00 96.06 657 LEU A N 1
ATOM 5065 C CA . LEU A 1 657 ? 24.791 25.341 17.253 1.00 96.06 657 LEU A CA 1
ATOM 5066 C C . LEU A 1 657 ? 26.021 25.154 16.355 1.00 96.06 657 LEU A C 1
ATOM 5068 O O . LEU A 1 657 ? 25.853 24.773 15.199 1.00 96.06 657 LEU A O 1
ATOM 5072 N N . ALA A 1 658 ? 27.235 25.333 16.884 1.00 95.62 658 ALA A N 1
ATOM 5073 C CA . ALA A 1 658 ? 28.482 25.112 16.144 1.00 95.62 658 ALA A CA 1
ATOM 5074 C C . ALA A 1 658 ? 28.674 23.648 15.689 1.00 95.62 658 ALA A C 1
ATOM 5076 O O . ALA A 1 658 ? 29.307 23.393 14.667 1.00 95.62 658 ALA A O 1
ATOM 5077 N N . GLU A 1 659 ? 28.102 22.683 16.414 1.00 93.62 659 GLU A N 1
ATOM 5078 C CA . GLU A 1 659 ? 28.091 21.262 16.037 1.00 93.62 659 GLU A CA 1
ATOM 5079 C C . GLU A 1 659 ? 27.052 20.915 14.949 1.00 93.62 659 GLU A C 1
ATOM 5081 O O . GLU A 1 659 ? 27.073 19.804 14.402 1.00 93.62 659 GLU A O 1
ATOM 5086 N N . GLN A 1 660 ? 26.125 21.824 14.611 1.00 91.75 660 GLN A N 1
ATOM 5087 C CA . GLN A 1 660 ? 25.140 21.564 13.560 1.00 91.75 660 GLN A CA 1
ATOM 5088 C C . GLN A 1 660 ? 25.723 21.828 12.163 1.00 91.75 660 GLN A C 1
ATOM 5090 O O . GLN A 1 660 ? 26.374 22.846 11.945 1.00 91.75 660 GLN A O 1
ATOM 5095 N N . PRO A 1 661 ? 25.466 20.947 11.176 1.00 76.19 661 PRO A N 1
ATOM 5096 C CA . PRO A 1 661 ? 25.789 21.253 9.788 1.00 76.19 661 PRO A CA 1
ATOM 5097 C C . PRO A 1 661 ? 24.917 22.418 9.297 1.00 76.19 661 PRO A C 1
ATOM 5099 O O . PRO A 1 661 ? 23.701 22.393 9.517 1.00 76.19 661 PRO A O 1
ATOM 5102 N N . ALA A 1 662 ? 25.560 23.387 8.641 1.00 63.44 662 ALA A N 1
ATOM 5103 C CA . ALA A 1 662 ? 24.931 24.533 7.978 1.00 63.44 662 ALA A CA 1
ATOM 5104 C C . ALA A 1 662 ? 24.027 24.126 6.797 1.00 63.44 662 ALA A C 1
ATOM 5106 O O . ALA A 1 662 ? 24.328 23.094 6.149 1.00 63.44 662 ALA A O 1
#

Solvent-accessible surface area (backbone atoms only — not comparable to full-atom values): 38423 Å² total; per-residue (Å²): 136,84,90,89,81,91,88,86,87,84,85,82,83,79,90,87,84,82,86,82,87,80,88,92,79,89,77,82,84,83,78,88,81,86,84,79,90,87,81,89,89,83,91,78,98,73,87,85,82,89,71,88,87,66,63,71,72,57,50,56,54,46,56,61,48,55,58,69,70,60,88,65,77,97,77,75,88,77,51,74,68,53,56,49,54,54,48,62,65,50,50,60,50,48,69,74,34,48,46,53,42,28,53,50,35,48,50,34,49,76,71,73,40,54,76,73,56,82,74,53,66,68,60,51,52,51,49,51,51,34,54,76,68,63,71,52,84,85,70,60,52,49,49,75,65,59,49,48,52,50,56,46,47,38,69,79,36,54,56,47,54,38,54,48,46,54,48,15,34,74,75,40,57,28,41,73,53,64,82,20,30,47,23,64,64,56,47,57,49,47,55,35,50,78,68,61,73,54,84,90,64,64,53,18,47,72,66,57,22,49,50,52,55,49,33,35,74,61,66,43,48,64,59,54,45,52,51,54,33,71,76,58,41,49,71,59,75,79,68,64,55,50,51,34,47,31,66,63,52,47,57,53,58,66,34,71,67,50,43,54,49,42,52,55,38,53,56,56,49,56,56,52,50,51,53,56,52,49,53,54,51,51,58,34,50,61,51,48,65,63,48,50,61,49,42,68,77,35,51,42,52,50,43,53,48,35,52,51,30,46,78,71,77,37,63,68,78,51,79,71,68,50,70,68,58,53,51,51,50,52,52,33,57,76,68,62,71,51,85,86,72,61,51,36,48,76,65,59,46,49,55,49,56,45,45,38,68,79,33,64,55,50,49,41,55,44,53,55,49,18,38,75,76,44,80,39,52,81,53,61,68,23,37,51,25,63,65,55,48,54,50,52,52,39,55,74,71,58,73,58,82,88,66,60,55,21,47,75,64,59,26,49,51,54,51,50,36,34,73,67,67,37,44,66,56,55,53,49,53,48,24,70,77,54,41,97,39,90,59,77,90,54,53,54,64,34,43,31,65,62,53,48,57,51,56,66,34,68,71,47,41,53,49,47,53,49,44,54,53,47,58,62,50,44,64,54,51,54,55,56,52,51,57,54,47,54,51,51,54,49,55,49,52,55,53,48,50,50,66,76,32,57,45,47,54,42,53,52,46,54,51,36,48,77,71,67,48,87,64,95,62,84,74,55,70,65,60,51,50,49,50,53,50,39,51,74,71,64,72,52,84,86,74,61,54,49,49,74,64,59,50,51,51,50,58,44,48,40,70,78,32,52,54,48,52,36,54,45,27,54,46,14,36,73,79,46,77,32,46,67,62,65,82,27,36,50,25,62,64,58,47,56,48,52,50,38,55,73,71,58,71,55,88,77,60,62,55,24,49,72,65,60,24,49,48,56,52,49,44,33,71,76,67,38,43,64,60,52,50,52,55,42,27,72,78,36,36,83,87,22,40,73,89,53,56,50,43,33,44,32,68,60,51,53,51,57,56,71,72,48,86,131

Secondary structure (DSSP, 8-state):
------------PPPP--PPP----SSSSSSSSSSS---S---------------HHHHHHHHHHHHHHSSS-------HHHHHHHHHHHHHHHHH-HHHHHHHHHHHHHTT--TTSPPPHHHHHHHHHHHHTT-SPP-PBPPHHHHHHHHHHHHH-THHHHHHHHHHHHTSTT---GGGSBHHHHHHHHHHHHTT-S----BPPHHHHHHHHHHIIIIIHHHHHHHHHHHH-TT-----GGGSBHHHHHHHHHSHHHHHHHHHHHHHHHHHHHHHHHHHHHHHHHHHHHHHHHHHH-TTHHHHHHHHHHHTT--TT-TT--HHHHHHHHHHHHTT-SPP-PBPPHHHHHHHHHHHHH-HHHHHHHHHHHHHHSTT---GGGSBHHHHHHHHHHHHTT-S---PBPPHHHHHHHHHHIIIIIHHHHHHHHHHHH-SS---S-GGGSBHHHHHHHHHSHHHHHHHHHHHHHHHHHHHHHHHHHHHHHHHHHHHHHHHHHHH-TTHHHHHHHHHHHTT--S-SPPPHHHHHHHHHHHHTT-SPP-PBPPHHHHHHHHHHHHH-HHHHHHHHHHHHHHSTT---GGGSBHHHHHHHHHHHHTT-S----BPPHHHHHHHHHHIIIIIHHHHHHHHHHHH-TTTS-SSGGGSBHHHHHHHHHTS--

Mean predicted aligned error: 17.61 Å

Radius of gyration: 40.07 Å; Cα contacts (8 Å, |Δi|>4): 569; chains: 1; bounding box: 103×85×91 Å